Protein AF-Q2P9R0-F1 (afdb_monomer)

Structure (mmCIF, N/CA/C/O backbone):
data_AF-Q2P9R0-F1
#
_entry.id   AF-Q2P9R0-F1
#
loop_
_atom_site.group_PDB
_atom_site.id
_atom_site.type_symbol
_atom_site.label_atom_id
_atom_site.label_alt_id
_atom_site.label_comp_id
_atom_site.label_asym_id
_atom_site.label_entity_id
_atom_site.label_seq_id
_atom_site.pdbx_PDB_ins_code
_atom_site.Cartn_x
_atom_site.Cartn_y
_atom_site.Cartn_z
_atom_site.occupancy
_atom_site.B_iso_or_equiv
_atom_site.auth_seq_id
_atom_site.auth_comp_id
_atom_site.auth_asym_id
_atom_site.auth_atom_id
_atom_site.pdbx_PDB_model_num
ATOM 1 N N . CYS A 1 1 ? -9.917 -9.433 19.349 1.00 95.69 1 CYS A N 1
ATOM 2 C CA . CYS A 1 1 ? -8.791 -10.176 18.770 1.00 95.69 1 CYS A CA 1
ATOM 3 C C . CYS A 1 1 ? -8.878 -10.106 17.246 1.00 95.69 1 CYS A C 1
ATOM 5 O O . CYS A 1 1 ? -9.981 -9.965 16.719 1.00 95.69 1 CYS A O 1
ATOM 7 N N . VAL A 1 2 ? -7.749 -10.254 16.557 1.00 97.69 2 VAL A N 1
ATOM 8 C CA . VAL A 1 2 ? -7.609 -10.214 15.089 1.00 97.69 2 VAL A CA 1
ATOM 9 C C . VAL A 1 2 ? -6.913 -11.475 14.562 1.00 97.69 2 VAL A C 1
ATOM 11 O O . VAL A 1 2 ? -6.327 -12.234 15.337 1.00 97.69 2 VAL A O 1
ATOM 14 N N . THR A 1 3 ? -6.982 -11.724 13.256 1.00 98.19 3 THR A N 1
ATOM 15 C CA . THR A 1 3 ? -6.326 -12.867 12.597 1.00 98.19 3 THR A CA 1
ATOM 16 C C . THR A 1 3 ? -4.819 -12.658 12.406 1.00 98.19 3 THR A C 1
ATOM 18 O O . THR A 1 3 ? -4.318 -11.533 12.380 1.00 98.19 3 THR A O 1
ATOM 21 N N . ALA A 1 4 ? -4.081 -13.762 12.251 1.00 98.19 4 ALA A N 1
ATOM 22 C CA . ALA A 1 4 ? -2.614 -13.785 12.195 1.00 98.19 4 ALA A CA 1
ATOM 23 C C . ALA A 1 4 ? -2.002 -13.027 10.996 1.00 98.19 4 ALA A C 1
ATOM 25 O O . ALA A 1 4 ? -0.833 -12.641 11.027 1.00 98.19 4 ALA A O 1
ATOM 26 N N . ASP A 1 5 ? -2.773 -12.847 9.925 1.00 97.88 5 ASP A N 1
ATOM 27 C CA . ASP A 1 5 ? -2.395 -12.144 8.699 1.00 97.88 5 ASP A CA 1
ATOM 28 C C . ASP A 1 5 ? -2.593 -10.622 8.779 1.00 97.88 5 ASP A C 1
ATOM 30 O O . ASP A 1 5 ? -2.143 -9.906 7.882 1.00 97.88 5 ASP A O 1
ATOM 34 N N . THR A 1 6 ? -3.215 -10.125 9.853 1.00 98.44 6 THR A N 1
ATOM 35 C CA . THR A 1 6 ? -3.402 -8.690 10.089 1.00 98.44 6 THR A CA 1
ATOM 36 C C . THR A 1 6 ? -2.042 -8.005 10.203 1.00 98.44 6 THR A C 1
ATOM 38 O O . THR A 1 6 ? -1.156 -8.471 10.918 1.00 98.44 6 THR A O 1
ATOM 41 N N . TRP A 1 7 ? -1.869 -6.896 9.493 1.00 98.56 7 TRP A N 1
ATOM 42 C CA . TRP A 1 7 ? -0.674 -6.071 9.563 1.00 98.56 7 TRP A CA 1
ATOM 43 C C . TRP A 1 7 ? -0.751 -5.063 10.701 1.00 98.56 7 TRP A C 1
ATOM 45 O O . TRP A 1 7 ? -1.790 -4.444 10.908 1.00 98.56 7 TRP A O 1
ATOM 55 N N . VAL A 1 8 ? 0.387 -4.849 11.350 1.00 98.19 8 VAL A N 1
ATOM 56 C CA . VAL A 1 8 ? 0.592 -3.868 12.411 1.00 98.19 8 VAL A CA 1
ATOM 57 C C . VAL A 1 8 ? 1.768 -2.984 12.020 1.00 98.19 8 VAL A C 1
ATOM 59 O O . VAL A 1 8 ? 2.826 -3.477 11.614 1.00 98.19 8 VAL A O 1
ATOM 62 N N . HIS A 1 9 ? 1.597 -1.670 12.118 1.00 97.38 9 HIS A N 1
ATOM 63 C CA . HIS A 1 9 ? 2.676 -0.714 11.910 1.00 97.38 9 HIS A CA 1
ATOM 64 C C . HIS A 1 9 ? 3.606 -0.659 13.134 1.00 97.38 9 HIS A C 1
ATOM 66 O O . HIS A 1 9 ? 3.301 0.003 14.125 1.00 97.38 9 HIS A O 1
ATOM 72 N N . THR A 1 10 ? 4.748 -1.350 13.066 1.00 96.94 10 THR A N 1
ATOM 73 C CA . THR A 1 10 ? 5.727 -1.423 14.168 1.00 96.94 10 THR A CA 1
ATOM 74 C C . THR A 1 10 ? 6.862 -0.405 14.013 1.00 96.94 10 THR A C 1
ATOM 76 O O . THR A 1 10 ? 7.036 0.162 12.934 1.00 96.94 10 THR A O 1
ATOM 79 N N . GLY A 1 11 ? 7.665 -0.188 15.061 1.00 95.00 11 GLY A N 1
ATOM 80 C CA . GLY A 1 11 ? 8.864 0.663 14.976 1.00 95.00 11 GLY A CA 1
ATOM 81 C C . GLY A 1 11 ? 9.977 0.108 14.076 1.00 95.00 11 GLY A C 1
ATOM 82 O O . GLY A 1 11 ? 10.848 0.861 13.656 1.00 95.00 11 GLY A O 1
ATOM 83 N N . GLU A 1 12 ? 9.930 -1.181 13.731 1.00 93.19 12 GLU A N 1
ATOM 84 C CA . GLU A 1 12 ? 10.845 -1.834 12.777 1.00 93.19 12 GLU A CA 1
ATOM 85 C C . GLU A 1 12 ? 10.216 -1.976 11.378 1.00 93.19 12 GLU A C 1
ATOM 87 O O . GLU A 1 12 ? 10.588 -2.842 10.576 1.00 93.19 12 GLU A O 1
ATOM 92 N N . GLY A 1 13 ? 9.198 -1.161 11.106 1.00 96.00 13 GLY A N 1
ATOM 93 C CA . GLY A 1 13 ? 8.356 -1.255 9.926 1.00 96.00 13 GLY A CA 1
ATOM 94 C C . GLY A 1 13 ? 7.199 -2.241 10.089 1.00 96.00 13 GLY A C 1
ATOM 95 O O . GLY A 1 13 ? 7.006 -2.852 11.140 1.00 96.00 13 GLY A O 1
ATOM 96 N N . PRO A 1 14 ? 6.354 -2.399 9.068 1.00 97.50 14 PRO A N 1
ATOM 97 C CA . PRO A 1 14 ? 5.145 -3.206 9.184 1.00 97.50 14 PRO A CA 1
ATOM 98 C C . PRO A 1 14 ? 5.462 -4.684 9.385 1.00 97.50 14 PRO A C 1
ATOM 100 O O . PRO A 1 14 ? 6.378 -5.218 8.761 1.00 97.50 14 PRO A O 1
ATOM 103 N N . ARG A 1 15 ? 4.696 -5.362 10.238 1.00 98.06 15 ARG A N 1
ATOM 104 C CA . ARG A 1 15 ? 4.786 -6.812 10.467 1.00 98.06 15 ARG A CA 1
ATOM 105 C C . ARG A 1 15 ? 3.391 -7.406 10.529 1.00 98.06 15 ARG A C 1
ATOM 107 O O . ARG A 1 15 ? 2.443 -6.710 10.887 1.00 98.06 15 ARG A O 1
ATOM 114 N N . GLN A 1 16 ? 3.253 -8.676 10.167 1.00 98.44 16 GLN A N 1
ATOM 115 C CA . GLN A 1 16 ? 1.995 -9.377 10.400 1.00 98.44 16 GLN A CA 1
ATOM 116 C C . GLN A 1 16 ? 1.948 -9.855 11.848 1.00 98.44 16 GLN A C 1
ATOM 118 O O . GLN A 1 16 ? 2.982 -10.166 12.434 1.00 98.44 16 GLN A O 1
ATOM 123 N N . VAL A 1 17 ? 0.750 -9.966 12.413 1.00 98.38 17 VAL A N 1
ATOM 124 C CA . VAL A 1 17 ? 0.534 -10.453 13.782 1.00 98.38 17 VAL A CA 1
ATOM 125 C C . VAL A 1 17 ? 1.257 -11.775 14.037 1.00 98.38 17 VAL A C 1
ATOM 127 O O . VAL A 1 17 ? 1.873 -11.929 15.086 1.00 98.38 17 VAL A O 1
ATOM 130 N N . LYS A 1 18 ? 1.264 -12.699 13.068 1.00 97.94 18 LYS A N 1
ATOM 131 C CA . LYS A 1 18 ? 1.985 -13.982 13.159 1.00 97.94 18 LYS A CA 1
ATOM 132 C C . LYS A 1 18 ? 3.488 -13.840 13.448 1.00 97.94 18 LYS A C 1
ATOM 134 O O . LYS A 1 18 ? 4.063 -14.731 14.062 1.00 97.94 18 LYS A O 1
ATOM 139 N N . ASP A 1 19 ? 4.098 -12.736 13.016 1.00 97.44 19 ASP A N 1
ATOM 140 C CA . ASP A 1 19 ? 5.523 -12.441 13.183 1.00 97.44 19 ASP A CA 1
ATOM 141 C C . ASP A 1 19 ? 5.799 -11.706 14.510 1.00 97.44 19 ASP A C 1
ATOM 143 O O . ASP A 1 19 ? 6.948 -11.410 14.812 1.00 97.44 19 ASP A O 1
ATOM 147 N N . LEU A 1 20 ? 4.756 -11.387 15.290 1.00 97.62 20 LEU A N 1
ATOM 148 C CA . LEU A 1 20 ? 4.814 -10.606 16.534 1.00 97.62 20 LEU A CA 1
ATOM 149 C C . LEU A 1 20 ? 4.364 -11.400 17.772 1.00 97.62 20 LEU A C 1
ATOM 151 O O . LEU A 1 20 ? 4.239 -10.837 18.865 1.00 97.62 20 LEU A O 1
ATOM 155 N N . ILE A 1 21 ? 4.094 -12.698 17.613 1.00 97.81 21 ILE A N 1
ATOM 156 C CA . ILE A 1 21 ? 3.589 -13.547 18.694 1.00 97.81 21 ILE A CA 1
ATOM 157 C C . ILE A 1 21 ? 4.690 -13.803 19.726 1.00 97.81 21 ILE A C 1
ATOM 159 O O . ILE A 1 21 ? 5.760 -14.298 19.379 1.00 97.81 21 ILE A O 1
ATOM 163 N N . GLY A 1 22 ? 4.405 -13.535 21.002 1.00 97.12 22 GLY A N 1
ATOM 164 C CA . GLY A 1 22 ? 5.315 -13.839 22.109 1.00 97.12 22 GLY A CA 1
ATOM 165 C C . GLY A 1 22 ? 6.552 -12.941 22.176 1.00 97.12 22 GLY A C 1
ATOM 166 O O . GLY A 1 22 ? 7.521 -13.303 22.842 1.00 97.12 22 GLY A O 1
ATOM 167 N N . GLN A 1 23 ? 6.544 -11.805 21.474 1.00 96.50 23 GLN A N 1
ATOM 168 C CA . GLN A 1 23 ? 7.660 -10.863 21.449 1.00 96.50 23 GLN A CA 1
ATOM 169 C C . GLN A 1 23 ? 7.196 -9.424 21.666 1.00 96.50 23 GLN A C 1
ATOM 171 O O . GLN A 1 23 ? 6.334 -8.896 20.953 1.00 96.50 23 GLN A O 1
ATOM 176 N N . GLN A 1 24 ? 7.824 -8.759 22.635 1.00 97.62 24 GLN A N 1
ATOM 177 C CA . GLN A 1 24 ? 7.659 -7.325 22.810 1.00 97.62 24 GLN A CA 1
ATOM 178 C C . GLN A 1 24 ? 8.082 -6.592 21.541 1.00 97.62 24 GLN A C 1
ATOM 180 O O . GLN A 1 24 ? 9.138 -6.865 20.975 1.00 97.62 24 GLN A O 1
ATOM 185 N N . HIS A 1 25 ? 7.277 -5.627 21.127 1.00 96.88 25 HIS A N 1
ATOM 186 C CA . HIS A 1 25 ? 7.590 -4.770 19.998 1.00 96.88 25 HIS A CA 1
ATOM 187 C C . HIS A 1 25 ? 7.038 -3.371 20.247 1.00 96.88 25 HIS A C 1
ATOM 189 O O . HIS A 1 25 ? 6.223 -3.139 21.144 1.00 96.88 25 HIS A O 1
ATOM 195 N N . SER A 1 26 ? 7.508 -2.421 19.453 1.00 96.25 26 SER A N 1
ATOM 196 C CA . SER A 1 26 ? 6.952 -1.079 19.408 1.00 96.25 26 SER A CA 1
ATOM 197 C C . SER A 1 26 ? 5.917 -0.981 18.288 1.00 96.25 26 SER A C 1
ATOM 199 O O . SER A 1 26 ? 6.098 -1.567 17.228 1.00 96.25 26 SER A O 1
ATOM 201 N N . THR A 1 27 ? 4.826 -0.253 18.503 1.00 95.75 27 THR A N 1
ATOM 202 C CA . THR A 1 27 ? 3.748 -0.027 17.535 1.00 95.75 27 THR A CA 1
ATOM 203 C C . THR A 1 27 ? 3.451 1.458 17.416 1.00 95.75 27 THR A C 1
ATOM 205 O O . THR A 1 27 ? 3.421 2.184 18.413 1.00 95.75 27 THR A O 1
ATOM 208 N N . TYR A 1 28 ? 3.217 1.918 16.192 1.00 95.94 28 TYR A N 1
ATOM 209 C CA . TYR A 1 28 ? 2.785 3.281 15.937 1.00 95.94 28 TYR A CA 1
ATOM 210 C C . TYR A 1 28 ? 1.288 3.431 16.189 1.00 95.94 28 TYR A C 1
ATOM 212 O O . TYR A 1 28 ? 0.478 2.622 15.745 1.00 95.94 28 TYR A O 1
ATOM 220 N N . ILE A 1 29 ? 0.919 4.522 16.850 1.00 95.12 29 ILE A N 1
ATOM 221 C CA . ILE A 1 29 ? -0.453 4.942 17.112 1.00 95.12 29 ILE A CA 1
ATOM 222 C C . ILE A 1 29 ? -0.528 6.418 16.746 1.00 95.12 29 ILE A C 1
ATOM 224 O O . ILE A 1 29 ? -0.026 7.275 17.464 1.00 95.12 29 ILE A O 1
ATOM 228 N N . ASN A 1 30 ? -1.147 6.720 15.603 1.00 93.62 30 ASN A N 1
ATOM 229 C CA . ASN A 1 30 ? -1.277 8.092 15.090 1.00 93.62 30 ASN A CA 1
ATOM 230 C C . ASN A 1 30 ? 0.061 8.860 14.997 1.00 93.62 30 ASN A C 1
ATOM 232 O O . ASN A 1 30 ? 0.138 10.034 15.349 1.00 93.62 30 ASN A O 1
ATOM 236 N N . GLY A 1 31 ? 1.114 8.173 14.546 1.00 92.00 31 GLY A N 1
ATOM 237 C CA . GLY A 1 31 ? 2.453 8.747 14.354 1.00 92.00 31 GLY A CA 1
ATOM 238 C C . GLY A 1 31 ? 3.355 8.720 15.592 1.00 92.00 31 GLY A C 1
ATOM 239 O O . GLY A 1 31 ? 4.554 8.943 15.460 1.00 92.00 31 GLY A O 1
ATOM 240 N N . GLU A 1 32 ? 2.825 8.380 16.768 1.00 93.88 32 GLU A N 1
ATOM 241 C CA . GLU A 1 32 ? 3.601 8.224 18.003 1.00 93.88 32 GLU A CA 1
ATOM 242 C C . GLU A 1 32 ? 3.886 6.744 18.291 1.00 93.88 32 GLU A C 1
ATOM 244 O O . GLU A 1 32 ? 3.058 5.881 17.999 1.00 93.88 32 GLU A O 1
ATOM 249 N N . LEU A 1 33 ? 5.067 6.442 18.832 1.00 94.94 33 LEU A N 1
ATOM 250 C CA . LEU A 1 33 ? 5.537 5.076 19.050 1.00 94.94 33 LEU A CA 1
ATOM 251 C C . LEU A 1 33 ? 5.323 4.642 20.507 1.00 94.94 33 LEU A C 1
ATOM 253 O O . LEU A 1 33 ? 5.791 5.303 21.431 1.00 94.94 33 LEU A O 1
ATOM 257 N N . PHE A 1 34 ? 4.670 3.498 20.706 1.00 96.44 34 PHE A N 1
ATOM 258 C CA . PHE A 1 34 ? 4.415 2.898 22.019 1.00 96.44 34 PHE A CA 1
ATOM 259 C C . PHE A 1 34 ? 4.926 1.463 22.058 1.00 96.44 34 PHE A C 1
ATOM 261 O O . PHE A 1 34 ? 4.933 0.790 21.035 1.00 96.44 34 PHE A O 1
ATOM 268 N N . SER A 1 35 ? 5.310 0.960 23.227 1.00 97.12 35 SER A N 1
ATOM 269 C CA . SER A 1 35 ? 5.691 -0.449 23.384 1.00 97.12 35 SER A CA 1
ATOM 270 C C . SER A 1 35 ? 4.499 -1.298 23.803 1.00 97.12 35 SER A C 1
ATOM 272 O O . SER A 1 35 ? 3.690 -0.868 24.624 1.00 97.12 35 SER A O 1
ATOM 274 N N . THR A 1 36 ? 4.417 -2.529 23.307 1.00 97.81 36 THR A N 1
ATOM 275 C CA . THR A 1 36 ? 3.534 -3.543 23.891 1.00 97.81 36 THR A CA 1
ATOM 276 C C . THR A 1 36 ? 4.055 -4.007 25.253 1.00 97.81 36 THR A C 1
ATOM 278 O O . THR A 1 36 ? 5.190 -3.716 25.649 1.00 97.81 36 THR A O 1
ATOM 281 N N . THR A 1 37 ? 3.253 -4.790 25.973 1.00 96.94 37 THR A N 1
ATOM 282 C CA . THR A 1 37 ? 3.754 -5.638 27.063 1.00 96.94 37 THR A CA 1
ATOM 283 C C . THR A 1 37 ? 4.788 -6.652 26.545 1.00 96.94 37 THR A C 1
ATOM 285 O O . THR A 1 37 ? 4.864 -6.886 25.331 1.00 96.94 37 THR A O 1
ATOM 288 N N . PRO A 1 38 ? 5.582 -7.273 27.444 1.00 97.06 38 PRO A N 1
ATOM 289 C CA . PRO A 1 38 ? 6.565 -8.290 27.068 1.00 97.06 38 PRO A CA 1
ATOM 290 C C . PRO A 1 38 ? 6.005 -9.466 26.258 1.00 97.06 38 PRO A C 1
ATOM 292 O O . PRO A 1 38 ? 6.719 -10.018 25.427 1.00 97.06 38 PRO A O 1
ATOM 295 N N . ASP A 1 39 ? 4.730 -9.808 26.462 1.00 94.94 39 ASP A N 1
ATOM 296 C CA . ASP A 1 39 ? 4.063 -10.914 25.766 1.00 94.94 39 ASP A CA 1
ATOM 297 C C . ASP A 1 39 ? 3.802 -10.628 24.277 1.00 94.94 39 ASP A C 1
ATOM 299 O O . ASP A 1 39 ? 3.551 -11.556 23.509 1.00 94.94 39 ASP A O 1
ATOM 303 N N . GLY A 1 40 ? 3.857 -9.360 23.849 1.00 96.56 40 GLY A N 1
ATOM 304 C CA . GLY A 1 40 ? 3.559 -8.984 22.468 1.00 96.56 40 GLY A CA 1
ATOM 305 C C . GLY A 1 40 ? 2.136 -9.354 22.063 1.00 96.56 40 GLY A C 1
ATOM 306 O O . GLY A 1 40 ? 1.187 -9.123 22.818 1.00 96.56 40 GLY A O 1
ATOM 307 N N . PHE A 1 41 ? 1.989 -9.932 20.866 1.00 97.88 41 PHE A N 1
ATOM 308 C CA . PHE A 1 41 ? 0.748 -10.613 20.503 1.00 97.88 41 PHE A CA 1
ATOM 309 C C . PHE A 1 41 ? 0.679 -11.997 21.159 1.00 97.88 41 PHE A C 1
ATOM 311 O O . PHE A 1 41 ? 1.633 -12.770 21.124 1.00 97.88 41 PHE A O 1
ATOM 318 N N . PHE A 1 42 ? -0.478 -12.362 21.699 1.00 96.94 42 PHE A N 1
ATOM 319 C CA . PHE A 1 42 ? -0.727 -13.668 22.301 1.00 96.94 42 PHE A CA 1
ATOM 320 C C . PHE A 1 42 ? -1.978 -14.317 21.710 1.00 96.94 42 PHE A C 1
ATOM 322 O O . PHE A 1 42 ? -2.935 -13.654 21.303 1.00 96.94 42 PHE A O 1
ATOM 329 N N . CYS A 1 43 ? -1.969 -15.650 21.651 1.00 97.12 43 CYS A N 1
ATOM 330 C CA . CYS A 1 43 ? -3.115 -16.424 21.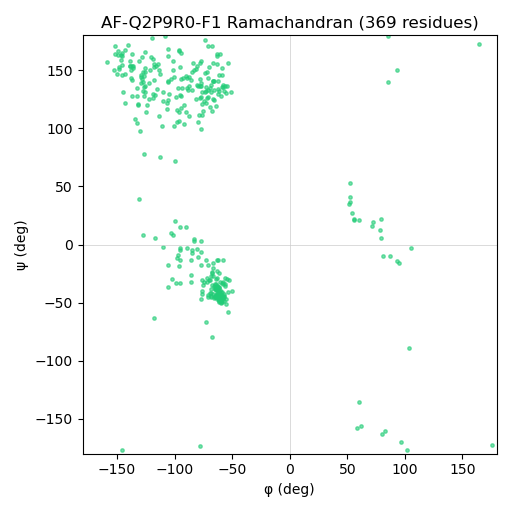187 1.00 97.12 43 CYS A CA 1
ATOM 331 C C . CYS A 1 43 ? -4.284 -16.257 22.163 1.00 97.12 43 CYS A C 1
ATOM 333 O O . CYS A 1 43 ? -4.170 -16.551 23.350 1.00 97.12 43 CYS A O 1
ATOM 335 N N . SER A 1 44 ? -5.426 -15.823 21.642 1.00 95.06 44 SER A N 1
ATOM 336 C CA . SER A 1 44 ? -6.672 -15.641 22.387 1.00 95.06 44 SER A CA 1
ATOM 337 C C . SER A 1 44 ? -7.673 -16.782 22.158 1.00 95.06 44 SER A C 1
ATOM 339 O O . SER A 1 44 ? -8.824 -16.683 22.588 1.00 95.06 44 SER A O 1
ATOM 341 N N . GLY A 1 45 ? -7.250 -17.853 21.478 1.00 96.69 45 GLY A N 1
ATOM 342 C CA . GLY A 1 45 ? -8.045 -19.042 21.169 1.00 96.69 45 GLY A CA 1
ATOM 343 C C . GLY A 1 45 ? -8.565 -19.089 19.730 1.00 96.69 45 GLY A C 1
ATOM 344 O O . GLY A 1 45 ? -8.266 -18.225 18.910 1.00 96.69 45 GLY A O 1
ATOM 345 N N . ILE A 1 46 ? -9.354 -20.123 19.437 1.00 98.25 46 ILE A N 1
ATOM 346 C CA . ILE A 1 46 ? -10.029 -20.325 18.150 1.00 98.25 46 ILE A CA 1
ATOM 347 C C . ILE A 1 46 ? -11.441 -19.745 18.266 1.00 98.25 46 ILE A C 1
ATOM 349 O O . ILE A 1 46 ? -12.218 -20.196 19.110 1.00 98.25 46 ILE A O 1
ATOM 353 N N . LYS A 1 47 ? -11.766 -18.720 17.471 1.00 98.06 47 LYS A N 1
ATOM 354 C CA . LYS A 1 47 ? -13.026 -17.965 17.585 1.00 98.06 47 LYS A CA 1
ATOM 355 C C . LYS A 1 47 ? -13.645 -17.693 16.210 1.00 98.06 47 LYS A C 1
ATOM 357 O O . LYS A 1 47 ? -12.910 -17.617 15.226 1.00 98.06 47 LYS A O 1
ATOM 362 N N . PRO A 1 48 ? -14.978 -17.523 16.127 1.00 98.38 48 PRO A N 1
ATOM 363 C CA . PRO A 1 48 ? -15.612 -16.972 14.936 1.00 98.38 48 PRO A CA 1
ATOM 364 C C . PRO A 1 48 ? -15.053 -15.585 14.623 1.00 98.38 48 PRO A C 1
ATOM 366 O O . PRO A 1 48 ? -14.916 -14.750 15.526 1.00 98.38 48 PRO A O 1
ATOM 369 N N . VAL A 1 49 ? -14.752 -15.348 13.353 1.00 98.38 49 VAL A N 1
ATOM 370 C CA . VAL A 1 49 ? -14.261 -14.062 12.858 1.00 98.38 49 VAL A CA 1
ATOM 371 C C . VAL A 1 49 ? -15.297 -13.424 11.942 1.00 98.38 49 VAL A C 1
ATOM 373 O O . VAL A 1 49 ? -16.062 -14.104 11.255 1.00 98.38 49 VAL A O 1
ATOM 376 N N . LEU A 1 50 ? -15.339 -12.100 11.975 1.00 98.31 50 LEU A N 1
ATOM 377 C CA . LEU A 1 50 ? -16.085 -11.278 11.039 1.00 98.31 50 LEU A CA 1
ATOM 378 C C . LEU A 1 50 ? -15.114 -10.701 10.015 1.00 98.31 50 LEU A C 1
ATOM 380 O O . LEU A 1 50 ? -13.932 -10.548 10.308 1.00 98.31 50 LEU A O 1
ATOM 384 N N . LYS A 1 51 ? -15.618 -10.306 8.852 1.00 98.31 51 LYS A N 1
ATOM 385 C CA . LYS A 1 51 ? -14.910 -9.484 7.878 1.00 98.31 51 LYS A CA 1
ATOM 386 C C . LYS A 1 51 ? -15.609 -8.140 7.774 1.00 98.31 51 LYS A C 1
ATOM 388 O O . LYS A 1 51 ? -16.722 -8.053 7.263 1.00 98.31 51 LYS A O 1
ATOM 393 N N . ILE A 1 52 ? -14.942 -7.100 8.265 1.00 98.44 52 ILE A N 1
ATOM 394 C CA . ILE A 1 52 ? -15.337 -5.714 8.027 1.00 98.44 52 ILE A CA 1
ATOM 395 C C . ILE A 1 52 ? -14.805 -5.333 6.650 1.00 98.44 52 ILE A C 1
ATOM 397 O O . ILE A 1 52 ? -13.600 -5.435 6.408 1.00 98.44 52 ILE A O 1
ATOM 401 N N . GLN A 1 53 ? -15.679 -4.858 5.768 1.00 98.12 53 GLN A N 1
ATOM 402 C CA . GLN A 1 53 ? -15.278 -4.221 4.516 1.00 98.12 53 GLN A CA 1
ATOM 403 C C . GLN A 1 53 ? -15.759 -2.778 4.511 1.00 98.12 53 GLN A C 1
ATOM 405 O O . GLN A 1 53 ? -16.867 -2.479 4.966 1.00 98.12 53 GLN A O 1
ATOM 410 N N . THR A 1 54 ? -14.940 -1.878 3.973 1.00 98.56 54 THR A N 1
ATOM 411 C CA . THR A 1 54 ? -15.293 -0.464 3.851 1.00 98.56 54 THR A CA 1
ATOM 412 C C . THR A 1 54 ? -15.415 -0.035 2.396 1.00 98.56 54 THR A C 1
ATOM 414 O O . THR A 1 54 ? -14.809 -0.617 1.496 1.00 98.56 54 THR A O 1
ATOM 417 N N . GLN A 1 55 ? -16.193 1.018 2.162 1.00 98.06 55 GLN A N 1
ATOM 418 C CA . GLN A 1 55 ? -16.403 1.619 0.851 1.00 98.06 55 GLN A CA 1
ATOM 419 C C . GLN A 1 55 ? -15.086 2.072 0.205 1.00 98.06 55 GLN A C 1
ATOM 421 O O . GLN A 1 55 ? -14.936 2.010 -1.012 1.00 98.06 55 GLN A O 1
ATOM 426 N N . GLU A 1 56 ? -14.133 2.533 1.011 1.00 98.31 56 GLU A N 1
ATOM 427 C CA . GLU A 1 56 ? -12.837 3.025 0.558 1.00 98.31 56 GLU A CA 1
ATOM 428 C C . GLU A 1 56 ? -11.843 1.895 0.247 1.00 98.31 56 GLU A C 1
ATOM 430 O O . GLU A 1 56 ? -10.808 2.167 -0.356 1.00 98.31 56 GLU A O 1
ATOM 435 N N . GLY A 1 57 ? -12.146 0.641 0.602 1.00 97.81 57 GLY A N 1
ATOM 436 C CA . GLY A 1 57 ? -11.312 -0.535 0.322 1.00 97.81 57 GLY A CA 1
ATOM 437 C C . GLY A 1 57 ? -10.542 -1.095 1.521 1.00 97.81 57 GLY A C 1
ATOM 438 O O . GLY A 1 57 ? -9.905 -2.137 1.391 1.00 97.81 57 GLY A O 1
ATOM 439 N N . TYR A 1 58 ? -10.633 -0.462 2.695 1.00 98.38 58 TYR A N 1
ATOM 440 C CA . TYR A 1 58 ? -10.018 -0.986 3.912 1.00 98.38 58 TYR A CA 1
ATOM 441 C C . TYR A 1 58 ? -10.786 -2.211 4.417 1.00 98.38 58 TYR A C 1
ATOM 443 O O . TYR A 1 58 ? -12.007 -2.321 4.261 1.00 98.38 58 TYR A O 1
ATOM 451 N N . SER A 1 59 ? -10.070 -3.143 5.043 1.00 97.88 59 SER A N 1
ATOM 452 C CA . SER A 1 59 ? -10.680 -4.330 5.633 1.00 97.88 59 SER A CA 1
ATOM 453 C C . SER A 1 59 ? -9.939 -4.824 6.870 1.00 97.88 59 SER A C 1
ATOM 455 O O . SER A 1 59 ? -8.724 -4.655 7.020 1.00 97.88 59 SER A O 1
ATOM 457 N N . LEU A 1 60 ? -10.696 -5.455 7.762 1.00 98.25 60 LEU A N 1
ATOM 458 C CA . LEU A 1 60 ? -10.187 -6.090 8.971 1.00 98.25 60 LEU A CA 1
ATOM 459 C C . LEU A 1 60 ? -10.967 -7.373 9.237 1.00 98.25 60 LEU A C 1
ATOM 461 O O . LEU A 1 60 ? -12.172 -7.429 8.977 1.00 98.25 60 LEU A O 1
ATOM 465 N N . ARG A 1 61 ? -10.287 -8.374 9.803 1.00 98.31 61 ARG A N 1
ATOM 466 C CA . ARG A 1 61 ? -10.884 -9.652 10.207 1.00 98.31 61 ARG A CA 1
ATOM 467 C C . ARG A 1 61 ? -10.876 -9.819 11.737 1.00 98.31 61 ARG A C 1
ATOM 469 O O . ARG A 1 61 ? -9.995 -10.499 12.270 1.00 98.31 61 ARG A O 1
ATOM 476 N N . PRO A 1 62 ? -11.764 -9.140 12.488 1.00 98.12 62 PRO A N 1
ATOM 477 C CA . PRO A 1 62 ? -11.770 -9.217 13.944 1.00 98.12 62 PRO A CA 1
ATOM 478 C C . PRO A 1 62 ? -12.783 -10.238 14.483 1.00 98.12 62 PRO A C 1
ATOM 480 O O . PRO A 1 62 ? -13.705 -10.670 13.794 1.00 98.12 62 PRO A O 1
ATOM 483 N N . THR A 1 63 ? -12.675 -10.574 15.768 1.00 98.25 63 THR A N 1
ATOM 484 C CA . THR A 1 63 ? -13.790 -11.189 16.507 1.00 98.25 63 THR A CA 1
ATOM 485 C C . THR A 1 63 ? -14.918 -10.183 16.730 1.00 98.25 63 THR A C 1
ATOM 487 O O . THR A 1 63 ? -14.659 -8.988 16.854 1.00 98.25 63 THR A O 1
ATOM 490 N N . ALA A 1 64 ? -16.163 -10.656 16.852 1.00 97.81 64 ALA A N 1
ATOM 491 C CA . ALA A 1 64 ? -17.335 -9.787 17.021 1.00 97.81 64 ALA A CA 1
ATOM 492 C C . ALA A 1 64 ? -17.209 -8.798 18.194 1.00 97.81 64 ALA A C 1
ATOM 494 O O . ALA A 1 64 ? -17.528 -7.628 18.044 1.00 97.81 64 ALA A O 1
ATOM 495 N N . ASN A 1 65 ? -16.663 -9.241 19.327 1.00 96.75 65 ASN A N 1
ATOM 496 C CA . ASN A 1 65 ? -16.486 -8.410 20.519 1.00 96.75 65 ASN A CA 1
ATOM 497 C C . ASN A 1 65 ? -15.254 -7.483 20.470 1.00 96.75 65 ASN A C 1
ATOM 499 O O . ASN A 1 65 ? -14.998 -6.742 21.417 1.00 96.75 65 ASN A O 1
ATOM 503 N N . HIS A 1 66 ? -14.423 -7.565 19.427 1.00 97.31 66 HIS A N 1
ATOM 504 C CA . HIS A 1 66 ? -13.250 -6.705 19.329 1.00 97.31 66 HIS A CA 1
ATOM 505 C C . HIS A 1 66 ? -13.682 -5.282 19.008 1.00 97.31 66 HIS A C 1
ATOM 507 O O . HIS A 1 66 ? -14.526 -5.074 18.140 1.00 97.31 66 HIS A O 1
ATOM 513 N N . ARG A 1 67 ? -13.105 -4.296 19.691 1.00 98.06 67 ARG A N 1
ATOM 514 C CA . ARG A 1 67 ? -13.559 -2.914 19.570 1.00 98.06 67 ARG A CA 1
ATOM 515 C C . ARG A 1 67 ? -12.778 -2.140 18.521 1.00 98.06 67 ARG A C 1
ATOM 517 O O . ARG A 1 67 ? -11.549 -2.156 18.515 1.00 98.06 67 ARG A O 1
ATOM 524 N N . VAL A 1 68 ? -13.510 -1.399 17.697 1.00 97.94 68 VAL A N 1
ATOM 525 C CA . VAL A 1 68 ? -12.977 -0.403 16.762 1.00 97.94 68 VAL A CA 1
ATOM 526 C C . VAL A 1 68 ? -13.533 0.976 17.097 1.00 97.94 68 VAL A C 1
ATOM 528 O O . VAL A 1 68 ? -14.542 1.111 17.797 1.00 97.94 68 VAL A O 1
ATOM 531 N N . LEU A 1 69 ? -12.854 2.020 16.633 1.00 97.56 69 LEU A N 1
ATOM 532 C CA . LEU A 1 69 ? -13.199 3.393 16.983 1.00 97.56 69 LEU A CA 1
ATOM 533 C C . LEU A 1 69 ? -14.167 3.987 15.946 1.00 97.56 69 LEU A C 1
ATOM 535 O O . LEU A 1 69 ? -13.755 4.347 14.842 1.00 97.56 69 LEU A O 1
ATOM 539 N N . LYS A 1 70 ? -15.455 4.084 16.295 1.00 98.38 70 LYS A N 1
ATOM 540 C CA . LYS A 1 70 ? -16.529 4.605 15.435 1.00 98.38 70 LYS A CA 1
ATOM 541 C C . LYS A 1 70 ? -16.682 6.113 15.598 1.00 98.38 70 LYS A C 1
ATOM 543 O O . LYS A 1 70 ? -16.725 6.620 16.713 1.00 98.38 70 LYS A O 1
ATOM 548 N N . VAL A 1 71 ? -16.813 6.844 14.496 1.00 98.06 71 VAL A N 1
ATOM 549 C CA . VAL A 1 71 ? -17.113 8.279 14.476 1.00 98.06 71 VAL A CA 1
ATOM 550 C C . VAL A 1 71 ? -18.576 8.513 14.832 1.00 98.06 71 VAL A C 1
ATOM 552 O O . VAL A 1 71 ? -19.471 8.032 14.145 1.00 98.06 71 VAL A O 1
ATOM 555 N N . THR A 1 72 ? -18.816 9.319 15.862 1.00 97.12 72 THR A N 1
ATOM 556 C CA . THR A 1 72 ? -20.163 9.686 16.330 1.00 97.12 72 THR A CA 1
ATOM 557 C C . THR A 1 72 ? -20.603 11.050 15.815 1.00 97.12 72 THR A C 1
ATOM 559 O O . THR A 1 72 ? -21.777 11.272 15.534 1.00 97.12 72 THR A O 1
ATOM 562 N N . ALA A 1 73 ? -19.657 11.975 15.651 1.00 95.56 73 ALA A N 1
ATOM 563 C CA . ALA A 1 73 ? -19.912 13.290 15.084 1.00 95.56 73 ALA A CA 1
ATOM 564 C C . ALA A 1 73 ? -18.656 13.850 14.415 1.00 95.56 73 ALA A C 1
ATOM 566 O O . ALA A 1 73 ? -17.526 13.599 14.834 1.00 95.56 73 ALA A O 1
ATOM 567 N N . GLN A 1 74 ? -18.850 14.670 13.384 1.00 93.50 74 GLN A N 1
ATOM 568 C CA . GLN A 1 74 ? -17.761 15.361 12.707 1.00 93.50 74 GLN A CA 1
ATOM 569 C C . GLN A 1 74 ? -18.151 16.807 12.425 1.00 93.50 74 GLN A C 1
ATOM 571 O O . GLN A 1 74 ? -19.169 17.085 11.799 1.00 93.50 74 GLN A O 1
ATOM 576 N N . THR A 1 75 ? -17.293 17.726 12.850 1.00 91.62 75 THR A N 1
ATOM 577 C CA . THR A 1 75 ? -17.353 19.139 12.476 1.00 91.62 75 THR A CA 1
ATOM 578 C C . THR A 1 75 ? -16.205 19.462 11.524 1.00 91.62 75 THR A C 1
ATOM 580 O O . THR A 1 75 ? -15.357 18.622 11.217 1.00 91.62 75 THR A O 1
ATOM 583 N N . GLN A 1 76 ? -16.118 20.714 11.075 1.00 85.81 76 GLN A N 1
ATOM 584 C CA . GLN A 1 76 ? -14.958 21.154 10.301 1.00 85.81 76 GLN A CA 1
ATOM 585 C C . GLN A 1 76 ? -13.643 21.028 11.093 1.00 85.81 76 GLN A C 1
ATOM 587 O O . GLN A 1 76 ? -12.612 20.722 10.491 1.00 85.81 76 GLN A O 1
ATOM 592 N N . LYS A 1 77 ? -13.670 21.208 12.422 1.00 87.31 77 LYS A N 1
ATOM 593 C CA . LYS A 1 77 ? -12.465 21.293 13.269 1.00 87.31 77 LYS A CA 1
ATOM 594 C C . LYS A 1 77 ? -12.153 20.021 14.054 1.00 87.31 77 LYS A C 1
ATOM 596 O O . LYS A 1 77 ? -10.988 19.769 14.332 1.00 87.31 77 LYS A O 1
ATOM 601 N N . ALA A 1 78 ? -13.170 19.243 14.406 1.00 90.06 78 ALA A N 1
ATOM 602 C CA . ALA A 1 78 ? -13.040 18.113 15.319 1.00 90.06 78 ALA A CA 1
ATOM 603 C C . ALA A 1 78 ? -13.846 16.904 14.846 1.00 90.06 78 ALA A C 1
ATOM 605 O O . ALA A 1 78 ? -14.863 17.045 14.160 1.00 90.06 78 ALA A O 1
ATOM 606 N N . GLN A 1 79 ? -13.391 15.729 15.257 1.00 94.50 79 GLN A N 1
ATOM 607 C CA . GLN A 1 79 ? -14.052 14.455 15.041 1.00 94.50 79 GLN A CA 1
ATOM 608 C C . GLN A 1 79 ? -14.188 13.771 16.397 1.00 94.50 79 GLN A C 1
ATOM 610 O O . GLN A 1 79 ? -13.221 13.684 17.152 1.00 94.50 79 GLN A O 1
ATOM 615 N N . TYR A 1 80 ? -15.403 13.349 16.713 1.00 96.50 80 TYR A N 1
ATOM 616 C CA . TYR A 1 80 ? -15.747 12.672 17.953 1.00 96.50 80 TYR A CA 1
ATOM 617 C C . TYR A 1 80 ? -15.957 11.201 17.642 1.00 96.50 80 TYR A C 1
ATOM 619 O O . TYR A 1 80 ? -16.491 10.859 16.584 1.00 96.50 80 TYR A O 1
ATOM 627 N N . SER A 1 81 ? -15.503 10.339 18.543 1.00 97.31 81 SER A N 1
ATOM 628 C CA . SER A 1 81 ? -15.561 8.899 18.343 1.00 97.31 81 SER A CA 1
ATOM 629 C C . SER A 1 81 ? -15.780 8.152 19.649 1.00 97.31 81 SER A C 1
ATOM 631 O O . SER A 1 81 ? -15.520 8.684 20.729 1.00 97.31 81 SER A O 1
ATOM 633 N N . GLU A 1 82 ? -16.268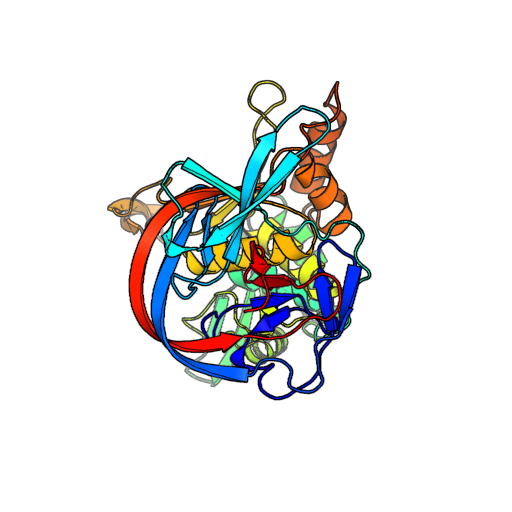 6.926 19.529 1.00 97.69 82 GLU A N 1
ATOM 634 C CA . GLU A 1 82 ? -16.501 6.004 20.632 1.00 97.69 82 GLU A CA 1
ATOM 635 C C . GLU A 1 82 ? -16.065 4.588 20.247 1.00 97.69 82 GLU A C 1
ATOM 637 O O . GLU A 1 82 ? -16.040 4.225 19.068 1.00 97.69 82 GLU A O 1
ATOM 642 N N . TRP A 1 83 ? -15.705 3.783 21.243 1.00 98.12 83 TRP A N 1
ATOM 643 C CA . TRP A 1 83 ? -15.390 2.376 21.027 1.00 98.12 83 TRP A CA 1
ATOM 644 C C . TRP A 1 83 ? -16.670 1.568 20.869 1.00 98.12 83 TRP A C 1
ATOM 646 O O . TRP A 1 83 ? -17.519 1.577 21.759 1.00 98.12 83 TRP A O 1
ATOM 656 N N . VAL A 1 84 ? -16.764 0.826 19.772 1.00 97.94 84 VAL A N 1
ATOM 657 C CA . VAL A 1 84 ? -17.894 -0.057 19.467 1.00 97.94 84 VAL A CA 1
ATOM 658 C C . VAL A 1 84 ? -17.353 -1.435 19.128 1.00 97.94 84 VAL A C 1
ATOM 660 O O . VAL A 1 84 ? -16.286 -1.548 18.525 1.00 97.94 84 VAL A O 1
ATOM 663 N N . GLU A 1 85 ? -18.054 -2.481 19.551 1.00 98.31 85 GLU A N 1
ATOM 664 C CA . GLU A 1 85 ? -17.717 -3.849 19.163 1.00 98.31 85 GLU A CA 1
ATOM 665 C C . GLU A 1 85 ? -17.921 -4.033 17.655 1.00 98.31 85 GLU A C 1
ATOM 667 O O . GLU A 1 85 ? -18.876 -3.523 17.075 1.00 98.31 85 GLU A O 1
ATOM 672 N N . ALA A 1 86 ? -17.024 -4.762 16.997 1.00 97.69 86 ALA A N 1
ATOM 673 C CA . ALA A 1 86 ? -17.077 -4.990 15.559 1.00 97.69 86 ALA A CA 1
ATOM 674 C C . ALA A 1 86 ? -18.409 -5.616 15.116 1.00 97.69 86 ALA A C 1
ATOM 676 O O . ALA A 1 86 ? -18.894 -5.299 14.036 1.00 97.69 86 ALA A O 1
ATOM 677 N N . GLY A 1 87 ? -19.003 -6.466 15.959 1.00 97.94 87 GLY A N 1
ATOM 678 C CA . GLY A 1 87 ? -20.300 -7.107 15.742 1.00 97.94 87 GLY A CA 1
ATOM 679 C C . GLY A 1 87 ? -21.496 -6.153 15.738 1.00 97.94 87 GLY A C 1
ATOM 680 O O . GLY A 1 87 ? -22.529 -6.505 15.176 1.00 97.94 87 GLY A O 1
ATOM 681 N N . ASP A 1 88 ? -21.350 -4.958 16.313 1.00 98.12 88 ASP A N 1
ATOM 682 C CA . ASP A 1 88 ? -22.409 -3.946 16.395 1.00 98.12 88 ASP A CA 1
ATOM 683 C C . ASP A 1 88 ? -22.332 -2.909 15.261 1.00 98.12 88 ASP A C 1
ATOM 685 O O . ASP A 1 88 ? -23.182 -2.018 15.175 1.00 98.12 88 ASP A O 1
ATOM 689 N N . LEU A 1 89 ? -21.311 -2.993 14.400 1.00 98.25 89 LEU A N 1
ATOM 690 C CA . LEU A 1 89 ? -21.159 -2.089 13.263 1.00 98.25 89 LEU A CA 1
ATOM 691 C C . LEU A 1 89 ? -22.266 -2.306 12.234 1.00 98.25 89 LEU A C 1
ATOM 693 O O . LEU A 1 89 ? -22.631 -3.432 11.895 1.00 98.25 89 LEU A O 1
ATOM 697 N N . GLN A 1 90 ? -22.742 -1.203 11.671 1.00 97.81 90 GLN A N 1
ATOM 698 C CA . GLN A 1 90 ? -23.744 -1.194 10.614 1.00 97.81 90 GLN A CA 1
ATOM 699 C C . GLN A 1 90 ? -23.181 -0.576 9.336 1.00 97.81 90 GLN A C 1
ATOM 701 O O . GLN A 1 90 ? -22.265 0.248 9.363 1.00 97.81 90 GLN A O 1
ATOM 706 N N . ALA A 1 91 ? -23.751 -0.948 8.189 1.00 98.19 91 ALA A N 1
ATOM 707 C CA . ALA A 1 91 ? -23.424 -0.290 6.930 1.00 98.19 91 ALA A CA 1
ATOM 708 C C . ALA A 1 91 ? -23.704 1.222 7.031 1.00 98.19 91 ALA A C 1
ATOM 710 O O . ALA A 1 91 ? -24.766 1.641 7.490 1.00 98.19 91 ALA A O 1
ATOM 711 N N . GLY A 1 92 ? -22.744 2.037 6.598 1.00 98.19 92 GLY A N 1
ATOM 712 C CA . GLY A 1 92 ? -22.761 3.492 6.742 1.00 98.19 92 GLY A CA 1
ATOM 713 C C . GLY A 1 92 ? -22.057 4.018 7.998 1.00 98.19 92 GLY A C 1
ATOM 714 O O . GLY A 1 92 ? -21.739 5.210 8.037 1.00 98.19 92 GLY A O 1
ATOM 715 N N . ASP A 1 93 ? -21.749 3.167 8.986 1.00 98.50 93 ASP A N 1
ATOM 716 C CA . ASP A 1 93 ? -20.901 3.568 10.109 1.00 98.50 93 ASP A CA 1
ATOM 717 C C . ASP A 1 93 ? -19.511 3.957 9.609 1.00 98.50 93 ASP A C 1
ATOM 719 O O . ASP A 1 93 ? -18.937 3.323 8.724 1.00 98.50 93 ASP A O 1
ATOM 723 N N . ARG A 1 94 ? -18.938 5.008 10.194 1.00 98.50 94 ARG A N 1
ATOM 724 C CA . ARG A 1 94 ? -17.589 5.474 9.860 1.00 98.50 94 ARG A CA 1
ATOM 725 C C . ARG A 1 94 ? -16.637 5.089 10.977 1.00 98.50 94 ARG A C 1
ATOM 727 O O . ARG A 1 94 ? -16.861 5.477 12.117 1.00 98.50 94 ARG A O 1
ATOM 734 N N . ILE A 1 95 ? -15.568 4.375 10.657 1.00 98.50 95 ILE A N 1
ATOM 735 C CA . ILE A 1 95 ? -14.544 3.918 11.603 1.00 98.50 95 ILE A CA 1
ATOM 736 C C . ILE A 1 95 ? -13.205 4.606 11.328 1.00 98.50 95 ILE A C 1
ATOM 738 O O . ILE A 1 95 ? -12.933 5.017 10.198 1.00 98.50 95 ILE A O 1
ATOM 742 N N . LEU A 1 96 ? -12.393 4.796 12.369 1.00 98.25 96 LEU A N 1
ATOM 743 C CA . LEU A 1 96 ? -11.135 5.534 12.270 1.00 98.25 96 LEU A CA 1
ATOM 744 C C . LEU A 1 96 ? -9.991 4.694 11.707 1.00 98.25 96 LEU A C 1
ATOM 746 O O . LEU A 1 96 ? -9.760 3.556 12.115 1.00 98.25 96 LEU A O 1
ATOM 750 N N . LEU A 1 97 ? -9.241 5.333 10.814 1.00 98.50 97 LEU A N 1
ATOM 751 C CA . LEU A 1 97 ? -7.923 4.924 10.360 1.00 98.50 97 LEU A CA 1
ATOM 752 C C . LEU A 1 97 ? -6.863 5.665 11.174 1.00 98.50 97 LEU A C 1
ATOM 754 O O . LEU A 1 97 ? -7.082 6.788 11.640 1.00 98.50 97 LEU A O 1
ATOM 758 N N . HIS A 1 98 ? -5.689 5.065 11.309 1.00 97.19 98 HIS A N 1
ATOM 759 C CA . HIS A 1 98 ? -4.543 5.762 11.857 1.00 97.19 98 HIS A CA 1
ATOM 760 C C . HIS A 1 98 ? -4.053 6.854 10.906 1.00 97.19 98 HIS A C 1
ATOM 762 O O . HIS A 1 98 ? -3.921 6.660 9.698 1.00 97.19 98 HIS A O 1
ATOM 768 N N . ASN A 1 99 ? -3.732 8.012 11.479 1.00 96.00 99 ASN A N 1
ATOM 769 C CA . ASN A 1 99 ? -3.017 9.068 10.776 1.00 96.00 99 ASN A CA 1
ATOM 770 C C . ASN A 1 99 ? -1.543 9.026 11.177 1.00 96.00 99 ASN A C 1
ATOM 772 O O . ASN A 1 99 ? -1.186 9.508 12.248 1.00 96.00 99 ASN A O 1
ATOM 776 N N . HIS A 1 100 ? -0.696 8.478 10.313 1.00 95.25 100 HIS A N 1
ATOM 777 C CA . HIS A 1 100 ? 0.740 8.375 10.566 1.00 95.25 100 HIS A CA 1
ATOM 778 C C . HIS A 1 100 ? 1.567 9.523 9.958 1.00 95.25 100 HIS A C 1
ATOM 780 O O . HIS A 1 100 ? 2.788 9.429 9.869 1.00 95.25 100 HIS A O 1
ATOM 786 N N . ARG A 1 101 ? 0.943 10.631 9.535 1.00 94.62 101 ARG A N 1
ATOM 787 C CA . ARG A 1 101 ? 1.700 11.790 9.032 1.00 94.62 101 ARG A CA 1
ATOM 788 C C . ARG A 1 101 ? 2.678 12.303 10.094 1.00 94.62 101 ARG A C 1
ATOM 790 O O . ARG A 1 101 ? 2.310 12.452 11.255 1.00 94.62 101 ARG A O 1
ATOM 797 N N . GLY A 1 102 ? 3.897 12.630 9.666 1.00 87.69 102 GLY A N 1
ATOM 798 C CA . GLY A 1 102 ? 4.948 13.152 10.546 1.00 87.69 102 GLY A CA 1
ATOM 799 C C . GLY A 1 102 ? 5.654 12.096 11.400 1.00 87.69 102 GLY A C 1
ATOM 800 O O . GLY A 1 102 ? 6.368 12.467 12.328 1.00 87.69 102 GLY A O 1
ATOM 801 N N . LEU A 1 103 ? 5.466 10.804 11.109 1.00 90.94 103 LEU A N 1
ATOM 802 C CA . LEU A 1 103 ? 6.225 9.739 11.761 1.00 90.94 103 LEU A CA 1
ATOM 803 C C . LEU A 1 103 ? 7.725 9.836 11.453 1.00 90.94 103 LEU A C 1
ATOM 805 O O . LEU A 1 103 ? 8.139 10.359 10.416 1.00 90.94 103 LEU A O 1
ATOM 809 N N . GLN A 1 104 ? 8.536 9.276 12.345 1.00 88.69 104 GLN A N 1
ATOM 810 C CA . GLN A 1 104 ? 9.960 9.072 12.101 1.00 88.69 104 GLN A CA 1
ATOM 811 C C . GLN A 1 104 ? 10.170 7.877 11.169 1.00 88.69 104 GLN A C 1
ATOM 813 O O . GLN A 1 104 ? 9.617 6.812 11.425 1.00 88.69 104 GLN A O 1
ATOM 818 N N . ALA A 1 105 ? 10.981 8.048 10.121 1.00 94.31 105 ALA A N 1
ATOM 819 C CA . ALA A 1 105 ? 11.314 6.972 9.192 1.00 94.31 105 ALA A CA 1
ATOM 820 C C . ALA A 1 105 ? 11.806 5.720 9.939 1.00 94.31 105 ALA A C 1
ATOM 822 O O . ALA A 1 105 ? 12.666 5.818 10.818 1.00 94.31 105 ALA A O 1
ATOM 823 N N . TRP A 1 106 ? 11.249 4.559 9.586 1.00 95.50 106 TRP A N 1
ATOM 824 C CA . TRP A 1 106 ? 11.667 3.273 10.135 1.00 95.50 106 TRP A CA 1
ATOM 825 C C . TRP A 1 106 ? 12.771 2.642 9.285 1.00 95.50 106 TRP A C 1
ATOM 827 O O . TRP A 1 106 ? 12.778 2.726 8.050 1.00 95.50 106 TRP A O 1
ATOM 837 N N . GLU A 1 107 ? 13.679 1.957 9.969 1.00 95.88 107 GLU A N 1
ATOM 838 C CA . GLU A 1 107 ? 14.727 1.158 9.347 1.00 95.88 107 GLU A CA 1
ATOM 839 C C . GLU A 1 107 ? 14.171 -0.178 8.844 1.00 95.88 107 GLU A C 1
ATOM 841 O O . GLU A 1 107 ? 13.156 -0.683 9.326 1.00 95.88 107 GLU A O 1
ATOM 846 N N . GLY A 1 108 ? 14.843 -0.779 7.868 1.00 96.00 108 GLY A N 1
ATOM 847 C CA . GLY A 1 108 ? 14.449 -2.077 7.333 1.00 96.00 108 GLY A CA 1
ATOM 848 C C . GLY A 1 108 ? 15.314 -2.508 6.159 1.00 96.00 108 GLY A C 1
ATOM 849 O O . GLY A 1 108 ? 16.308 -1.868 5.821 1.00 96.00 108 GLY A O 1
ATOM 850 N N . VAL A 1 109 ? 14.918 -3.603 5.515 1.00 97.12 109 VAL A N 1
ATOM 851 C CA . VAL A 1 109 ? 15.607 -4.105 4.321 1.00 97.12 109 VAL A CA 1
ATOM 852 C C . VAL A 1 109 ? 15.215 -3.278 3.098 1.00 97.12 109 VAL A C 1
ATOM 854 O O . VAL A 1 109 ? 14.051 -2.914 2.930 1.00 97.12 109 VAL A O 1
ATOM 857 N N . GLY A 1 110 ? 16.188 -3.045 2.221 1.00 97.94 110 GLY A N 1
ATOM 858 C CA . GLY A 1 110 ? 15.990 -2.390 0.937 1.00 97.94 110 GLY A CA 1
ATOM 859 C C . GLY A 1 110 ? 16.227 -0.883 0.975 1.00 97.94 110 GLY A C 1
ATOM 860 O O . GLY A 1 110 ? 16.012 -0.211 1.982 1.00 97.94 110 GLY A O 1
ATOM 861 N N . THR A 1 111 ? 16.660 -0.355 -0.158 1.00 98.56 111 THR A N 1
ATOM 862 C CA . THR A 1 111 ? 16.921 1.064 -0.413 1.00 98.56 111 THR A CA 1
ATOM 863 C C . THR A 1 111 ? 15.830 1.677 -1.288 1.00 98.56 111 THR A C 1
ATOM 865 O O . THR A 1 111 ? 15.040 0.969 -1.912 1.00 98.56 111 THR A O 1
ATOM 868 N N . GLU A 1 112 ? 15.807 3.007 -1.394 1.00 98.56 112 GLU A N 1
ATOM 869 C CA . GLU A 1 112 ? 14.901 3.718 -2.305 1.00 98.56 112 GLU A CA 1
ATOM 870 C C . GLU A 1 112 ? 15.103 3.306 -3.774 1.00 98.56 112 GLU A C 1
ATOM 872 O O . GLU A 1 112 ? 14.130 3.083 -4.493 1.00 98.56 112 GLU A O 1
ATOM 877 N N . ALA A 1 113 ? 16.353 3.127 -4.217 1.00 98.69 113 ALA A N 1
ATOM 878 C CA . ALA A 1 113 ? 16.654 2.711 -5.587 1.00 98.69 113 ALA A CA 1
ATOM 879 C C . ALA A 1 113 ? 16.137 1.294 -5.886 1.00 98.69 113 ALA A C 1
ATOM 881 O O . ALA A 1 113 ? 15.486 1.075 -6.909 1.00 98.69 113 ALA A O 1
ATOM 882 N N . GLU A 1 114 ? 16.366 0.341 -4.976 1.00 98.75 114 GLU A N 1
ATOM 883 C CA . GLU A 1 114 ? 15.813 -1.016 -5.083 1.00 98.75 114 GLU A CA 1
ATOM 884 C C . GLU A 1 114 ? 14.283 -1.000 -5.078 1.00 98.75 114 GLU A C 1
ATOM 886 O O . GLU A 1 114 ? 13.662 -1.701 -5.879 1.00 98.75 114 GLU A O 1
ATOM 891 N N . GLY A 1 115 ? 13.687 -0.162 -4.224 1.00 98.69 115 GLY A N 1
ATOM 892 C CA . GLY A 1 115 ? 12.253 0.083 -4.190 1.00 98.69 115 GLY A CA 1
ATOM 893 C C . GLY A 1 115 ? 11.741 0.487 -5.563 1.00 98.69 115 GLY A C 1
ATOM 894 O O . GLY A 1 115 ? 10.906 -0.215 -6.131 1.00 98.69 115 GLY A O 1
ATOM 895 N N . TRP A 1 116 ? 12.283 1.564 -6.137 1.00 98.75 116 TRP A N 1
ATOM 896 C CA . TRP A 1 116 ? 11.839 2.082 -7.434 1.00 98.75 116 TRP A CA 1
ATOM 897 C C . TRP A 1 116 ? 11.928 1.037 -8.543 1.00 98.75 116 TRP A C 1
ATOM 899 O O . TRP A 1 116 ? 10.962 0.830 -9.282 1.00 98.75 116 TRP A O 1
ATOM 909 N N . LEU A 1 117 ? 13.044 0.307 -8.607 1.00 98.62 117 LEU A N 1
ATOM 910 C CA . LEU A 1 117 ? 13.244 -0.755 -9.591 1.00 98.62 117 LEU A CA 1
ATOM 911 C C . LEU A 1 117 ? 12.198 -1.866 -9.448 1.00 98.62 117 LEU A C 1
ATOM 913 O O . LEU A 1 117 ? 11.671 -2.333 -10.457 1.00 98.62 117 LEU A O 1
ATOM 917 N N . LEU A 1 118 ? 11.866 -2.281 -8.221 1.00 98.50 118 LEU A N 1
ATOM 918 C CA . LEU A 1 118 ? 10.868 -3.325 -7.977 1.00 98.50 118 LEU A CA 1
ATOM 919 C C . LEU A 1 118 ? 9.425 -2.849 -8.174 1.00 98.50 118 LEU A C 1
ATOM 921 O O . LEU A 1 118 ? 8.606 -3.616 -8.683 1.00 98.50 118 LEU A O 1
ATOM 925 N N . GLY A 1 119 ? 9.120 -1.596 -7.836 1.00 98.19 119 GLY A N 1
ATOM 926 C CA . GLY A 1 119 ? 7.824 -0.980 -8.113 1.00 98.19 119 GLY A CA 1
ATOM 927 C C . GLY A 1 119 ? 7.546 -0.926 -9.612 1.00 98.19 119 GLY A C 1
ATOM 928 O O . GLY A 1 119 ? 6.520 -1.423 -10.079 1.00 98.19 119 GLY A O 1
ATOM 929 N N . ASN A 1 120 ? 8.517 -0.426 -10.383 1.00 97.56 120 ASN A N 1
ATOM 930 C CA . ASN A 1 120 ? 8.424 -0.386 -11.840 1.00 97.56 120 ASN A CA 1
ATOM 931 C C . ASN A 1 120 ? 8.390 -1.801 -12.448 1.00 97.56 120 ASN A C 1
ATOM 933 O O . ASN A 1 120 ? 7.611 -2.080 -13.360 1.00 97.56 120 ASN A O 1
ATOM 937 N N . PHE A 1 121 ? 9.170 -2.738 -11.894 1.00 97.44 121 PHE A N 1
ATOM 938 C CA . PHE A 1 121 ? 9.171 -4.133 -12.331 1.00 97.44 121 PHE A CA 1
ATOM 939 C C . PHE A 1 121 ? 7.806 -4.815 -12.162 1.00 97.44 121 PHE A C 1
ATOM 941 O O . PHE A 1 121 ? 7.399 -5.606 -13.020 1.00 97.44 121 PHE A O 1
ATOM 948 N N . ILE A 1 122 ? 7.087 -4.536 -11.071 1.00 96.62 122 ILE A N 1
ATOM 949 C CA . ILE A 1 122 ? 5.742 -5.078 -10.851 1.00 96.62 122 ILE A CA 1
ATOM 950 C C . ILE A 1 122 ? 4.752 -4.524 -11.873 1.00 96.62 122 ILE A C 1
ATOM 952 O O . ILE A 1 122 ? 4.009 -5.335 -12.430 1.00 96.62 122 ILE A O 1
ATOM 956 N N . GLY A 1 123 ? 4.808 -3.227 -12.181 1.00 93.56 123 GLY A N 1
ATOM 957 C CA . GLY A 1 123 ? 3.954 -2.620 -13.203 1.00 93.56 123 GLY A CA 1
ATOM 958 C C . GLY A 1 123 ? 4.281 -3.117 -14.613 1.00 93.56 123 GLY A C 1
ATOM 959 O O . GLY A 1 123 ? 3.670 -4.063 -15.114 1.00 93.56 123 GLY A O 1
ATOM 960 N N . ASP A 1 124 ? 5.336 -2.576 -15.218 1.00 92.00 124 ASP A N 1
ATOM 961 C CA . ASP A 1 124 ? 5.663 -2.802 -16.635 1.00 92.00 124 ASP A CA 1
ATOM 962 C C . ASP A 1 124 ? 6.732 -3.877 -16.891 1.00 92.00 124 ASP A C 1
ATOM 964 O O . ASP A 1 124 ? 6.952 -4.318 -18.028 1.00 92.00 124 ASP A O 1
ATOM 968 N N . GLY A 1 125 ? 7.420 -4.332 -15.842 1.00 92.56 125 GLY A N 1
ATOM 969 C CA . GLY A 1 125 ? 8.492 -5.316 -15.972 1.00 92.56 125 GLY A CA 1
ATOM 970 C C . GLY A 1 125 ? 8.022 -6.744 -16.256 1.00 92.56 125 GLY A C 1
ATOM 971 O O . GLY A 1 125 ? 6.833 -7.071 -16.276 1.00 92.56 125 GLY A O 1
ATOM 972 N N . CYS A 1 126 ? 8.963 -7.662 -16.466 1.00 93.19 126 CYS A N 1
ATOM 973 C CA . CYS A 1 126 ? 8.656 -9.094 -16.510 1.00 93.19 126 CYS A CA 1
ATOM 974 C C . CYS A 1 126 ? 9.875 -9.977 -16.241 1.00 93.19 126 CYS A C 1
ATOM 976 O O . CYS A 1 126 ? 11.023 -9.588 -16.446 1.00 93.19 126 CYS A O 1
ATOM 978 N N . PHE A 1 127 ? 9.607 -11.205 -15.804 1.00 94.06 127 PHE A N 1
ATOM 979 C CA . PHE A 1 127 ? 10.617 -12.254 -15.747 1.00 94.06 127 PHE A CA 1
ATOM 980 C C . PHE A 1 127 ? 10.864 -12.826 -17.144 1.00 94.06 127 PHE A C 1
ATOM 982 O O . PHE A 1 127 ? 9.918 -13.124 -17.872 1.00 94.06 127 PHE A O 1
ATOM 989 N N . SER A 1 128 ? 12.134 -13.029 -17.484 1.00 92.50 128 SER A N 1
ATOM 990 C CA . SER A 1 128 ? 12.578 -13.734 -18.683 1.00 92.50 128 SER A CA 1
ATOM 991 C C . SER A 1 128 ? 13.459 -14.908 -18.285 1.00 92.50 128 SER A C 1
ATOM 993 O O . SER A 1 128 ? 14.443 -14.740 -17.561 1.00 92.50 128 SER A O 1
ATOM 995 N N . VAL A 1 129 ? 13.092 -16.099 -18.752 1.00 88.75 129 VAL A N 1
ATOM 996 C CA . VAL A 1 129 ? 13.860 -17.329 -18.563 1.00 88.75 129 VAL A CA 1
ATOM 997 C C . VAL A 1 129 ? 14.137 -17.909 -19.940 1.00 88.75 129 VAL A C 1
ATOM 9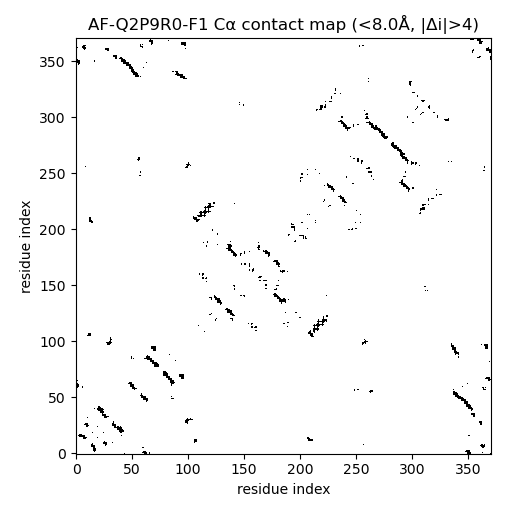99 O O . VAL A 1 129 ? 13.211 -18.204 -20.691 1.00 88.75 129 VAL A O 1
ATOM 1002 N N . ASN A 1 130 ? 15.412 -18.057 -20.281 1.00 86.81 130 ASN A N 1
ATOM 1003 C CA . ASN A 1 130 ? 15.824 -18.757 -21.485 1.00 86.81 130 ASN A CA 1
ATOM 1004 C C . ASN A 1 130 ? 15.960 -20.248 -21.157 1.00 86.81 130 ASN A C 1
ATOM 1006 O O . ASN A 1 130 ? 16.858 -20.643 -20.418 1.00 86.81 130 ASN A O 1
ATOM 1010 N N . GLU A 1 131 ? 15.062 -21.073 -21.692 1.00 84.38 131 GLU A N 1
ATOM 1011 C CA . GLU A 1 131 ? 15.018 -22.511 -21.398 1.00 84.38 131 GLU A CA 1
ATOM 1012 C C . GLU A 1 131 ? 16.235 -23.279 -21.934 1.00 84.38 131 GLU A C 1
ATOM 1014 O O . GLU A 1 131 ? 16.628 -24.284 -21.351 1.00 84.38 131 GLU A O 1
ATOM 1019 N N . ALA A 1 132 ? 16.875 -22.798 -23.006 1.00 85.06 132 ALA A N 1
ATOM 1020 C CA . ALA A 1 132 ? 17.994 -23.500 -23.634 1.00 85.06 132 ALA A CA 1
ATOM 1021 C C . ALA A 1 132 ? 19.296 -23.400 -22.824 1.00 85.06 132 ALA A C 1
ATOM 1023 O O . ALA A 1 132 ? 20.117 -24.313 -22.858 1.00 85.06 132 ALA A O 1
ATOM 1024 N N . ASN A 1 133 ? 19.504 -22.289 -22.112 1.00 88.69 133 ASN A N 1
ATOM 1025 C CA . ASN A 1 133 ? 20.736 -22.031 -21.357 1.00 88.69 133 ASN A CA 1
ATOM 1026 C C . ASN A 1 133 ? 20.495 -21.649 -19.885 1.00 88.69 133 ASN A C 1
ATOM 1028 O O . ASN A 1 133 ? 21.432 -21.256 -19.192 1.00 88.69 133 ASN A O 1
ATOM 1032 N N . TYR A 1 134 ? 19.249 -21.752 -19.416 1.00 84.75 134 TYR A N 1
ATOM 1033 C CA . TYR A 1 134 ? 18.799 -21.429 -18.061 1.00 84.75 134 TYR A CA 1
ATOM 1034 C C . TYR A 1 134 ? 19.123 -20.002 -17.591 1.00 84.75 134 TYR A C 1
ATOM 1036 O O . TYR A 1 134 ? 19.129 -19.734 -16.386 1.00 84.75 134 TYR A O 1
ATOM 1044 N N . GLN A 1 135 ? 19.368 -19.062 -18.511 1.00 89.69 135 GLN A N 1
ATOM 1045 C CA . GLN A 1 135 ? 19.578 -17.663 -18.148 1.00 89.69 135 GLN A CA 1
ATOM 1046 C C . GLN A 1 135 ? 18.281 -17.050 -17.625 1.00 89.69 135 GLN A C 1
ATOM 1048 O O . GLN A 1 135 ? 17.226 -17.159 -18.248 1.00 89.69 135 GLN A O 1
ATOM 1053 N N . ARG A 1 136 ? 18.378 -16.378 -16.477 1.00 94.00 136 ARG A N 1
ATOM 1054 C CA . ARG A 1 136 ? 17.260 -15.733 -15.788 1.00 94.00 136 ARG A CA 1
ATOM 1055 C C . ARG A 1 136 ? 17.518 -14.241 -15.691 1.00 94.00 136 ARG A C 1
ATOM 1057 O O . ARG A 1 136 ? 18.572 -13.826 -15.211 1.00 94.00 136 ARG A O 1
ATOM 1064 N N . GLN A 1 137 ? 16.571 -13.445 -16.165 1.00 94.88 137 GLN A N 1
ATOM 1065 C CA . GLN A 1 137 ? 16.684 -11.994 -16.220 1.00 94.88 137 GLN A CA 1
ATOM 1066 C C . GLN A 1 137 ? 15.380 -11.335 -15.778 1.00 94.88 137 GLN A C 1
ATOM 1068 O O . GLN A 1 137 ? 14.286 -11.811 -16.083 1.00 94.88 137 GLN A O 1
ATOM 1073 N N . GLY A 1 138 ? 15.513 -10.229 -15.054 1.00 96.00 138 GLY A N 1
ATOM 1074 C CA . GLY A 1 138 ? 14.449 -9.265 -14.855 1.00 96.00 138 GLY A CA 1
ATOM 1075 C C . GLY A 1 138 ? 14.512 -8.263 -15.996 1.00 96.00 138 GLY A C 1
ATOM 1076 O O . GLY A 1 138 ? 15.599 -7.802 -16.354 1.00 96.00 138 GLY A O 1
ATOM 1077 N N . LEU A 1 139 ? 13.360 -7.972 -16.588 1.00 95.38 139 LEU A N 1
ATOM 1078 C CA . LEU A 1 139 ? 13.209 -6.994 -17.652 1.00 95.38 139 LEU A CA 1
ATOM 1079 C C . LEU A 1 139 ? 12.438 -5.786 -17.117 1.00 95.38 139 LEU A C 1
ATOM 1081 O O . LEU A 1 139 ? 11.371 -5.976 -16.534 1.00 95.38 139 LEU A O 1
ATOM 1085 N N . LEU A 1 140 ? 12.940 -4.577 -17.359 1.00 96.62 140 LEU A N 1
ATOM 1086 C CA . LEU A 1 140 ? 12.175 -3.327 -17.247 1.00 96.62 140 LEU A CA 1
ATOM 1087 C C . LEU A 1 140 ? 11.816 -2.849 -18.649 1.00 96.62 140 LEU A C 1
ATOM 1089 O O . LEU A 1 140 ? 12.620 -3.012 -19.573 1.00 96.62 140 LEU A O 1
ATOM 1093 N N . ARG A 1 141 ? 10.619 -2.288 -18.814 1.00 95.31 141 ARG A N 1
ATOM 1094 C CA . ARG A 1 141 ? 10.113 -1.794 -20.097 1.00 95.31 141 ARG A CA 1
ATOM 1095 C C . ARG A 1 141 ? 9.530 -0.407 -19.914 1.00 95.31 141 ARG A C 1
ATOM 1097 O O . ARG A 1 141 ? 8.765 -0.191 -18.987 1.00 95.31 141 ARG A O 1
ATOM 1104 N N . PHE A 1 142 ? 9.871 0.491 -20.826 1.00 95.25 142 PHE A N 1
ATOM 1105 C CA . PHE A 1 142 ? 9.414 1.874 -20.807 1.00 95.25 142 PHE A CA 1
ATOM 1106 C C . PHE A 1 142 ? 8.773 2.217 -22.141 1.00 95.25 142 PHE A C 1
ATOM 1108 O O . PHE A 1 142 ? 9.307 1.879 -23.199 1.00 95.25 142 PHE A O 1
ATOM 1115 N N . TRP A 1 143 ? 7.629 2.885 -22.082 1.00 91.38 143 TRP A N 1
ATOM 1116 C CA . TRP A 1 143 ? 6.777 3.172 -23.229 1.00 91.38 143 TRP A CA 1
ATOM 1117 C C . TRP A 1 143 ? 6.596 4.681 -23.401 1.00 91.38 143 TRP A C 1
ATOM 1119 O O . TRP A 1 143 ? 6.786 5.448 -22.463 1.00 91.38 143 TRP A O 1
ATOM 1129 N N . GLY A 1 144 ? 6.170 5.103 -24.591 1.00 89.38 144 GLY A N 1
ATOM 1130 C CA . GLY A 1 144 ? 5.809 6.498 -24.851 1.00 89.38 144 GLY A CA 1
ATOM 1131 C C . GLY A 1 144 ? 7.004 7.419 -25.096 1.00 89.38 144 GLY A C 1
ATOM 1132 O O . GLY A 1 144 ? 8.099 6.972 -25.434 1.00 89.38 144 GLY A O 1
ATOM 1133 N N . GLU A 1 145 ? 6.763 8.723 -24.983 1.00 88.75 145 GLU A N 1
ATOM 1134 C CA . GLU A 1 145 ? 7.735 9.770 -25.327 1.00 88.75 145 GLU A CA 1
ATOM 1135 C C . GLU A 1 145 ? 8.892 9.847 -24.319 1.00 88.75 145 GLU A C 1
ATOM 1137 O O . GLU A 1 145 ? 10.032 10.074 -24.717 1.00 88.75 145 GLU A O 1
ATOM 1142 N N . THR A 1 146 ? 8.630 9.545 -23.043 1.00 91.81 146 THR A N 1
ATOM 1143 C CA . THR A 1 146 ? 9.625 9.559 -21.956 1.00 91.81 146 THR A CA 1
ATOM 1144 C C . THR A 1 146 ? 10.451 8.267 -21.873 1.00 91.81 146 THR A C 1
ATOM 1146 O O . THR A 1 146 ? 11.308 8.128 -21.004 1.00 91.81 146 THR A O 1
ATOM 1149 N N . GLN A 1 147 ? 10.262 7.302 -22.786 1.00 93.69 147 GLN A N 1
ATOM 1150 C CA . GLN A 1 147 ? 10.858 5.964 -22.661 1.00 93.69 147 GLN A CA 1
ATOM 1151 C C . GLN A 1 147 ? 12.392 5.929 -22.587 1.00 93.69 147 GLN A C 1
ATOM 1153 O O . GLN A 1 147 ? 12.955 5.020 -21.979 1.00 93.69 147 GLN A O 1
ATOM 1158 N N . ALA A 1 148 ? 13.079 6.850 -23.268 1.00 93.56 148 ALA A N 1
ATOM 1159 C CA . ALA A 1 148 ? 14.539 6.871 -23.321 1.00 93.56 148 ALA A CA 1
ATOM 1160 C C . ALA A 1 148 ? 15.107 7.435 -22.015 1.00 93.56 148 ALA A C 1
ATOM 1162 O O . ALA A 1 148 ? 15.965 6.813 -21.396 1.00 93.56 148 ALA A O 1
ATOM 1163 N N . GLU A 1 149 ? 14.541 8.553 -21.570 1.00 95.44 149 GLU A N 1
ATOM 1164 C CA . GLU A 1 149 ? 14.865 9.214 -20.310 1.00 95.44 149 GLU A CA 1
ATOM 1165 C C . GLU A 1 149 ? 14.579 8.304 -19.108 1.00 95.44 149 GLU A C 1
ATOM 1167 O O . GLU A 1 149 ? 15.440 8.100 -18.255 1.00 95.44 149 GLU A O 1
ATOM 1172 N N . MET A 1 150 ? 13.406 7.663 -19.072 1.00 97.06 150 MET A N 1
ATOM 1173 C CA . MET A 1 150 ? 13.052 6.727 -18.002 1.00 97.06 150 MET A CA 1
ATOM 1174 C C . MET A 1 150 ? 13.978 5.511 -17.965 1.00 97.06 150 MET A C 1
ATOM 1176 O O . MET A 1 150 ? 14.331 5.037 -16.885 1.00 97.06 150 MET A O 1
ATOM 1180 N N . ALA A 1 151 ? 14.425 5.025 -19.127 1.00 96.56 151 ALA A N 1
ATOM 1181 C CA . ALA A 1 151 ? 15.400 3.945 -19.182 1.00 96.56 151 ALA A CA 1
ATOM 1182 C C . ALA A 1 151 ? 16.786 4.388 -18.679 1.00 96.56 151 ALA A C 1
ATOM 1184 O O . ALA A 1 151 ? 17.444 3.631 -17.969 1.00 96.56 151 ALA A O 1
ATOM 1185 N N . GLU A 1 152 ? 17.224 5.608 -18.987 1.00 96.31 152 GLU A N 1
ATOM 1186 C CA . GLU A 1 152 ? 18.472 6.170 -18.457 1.00 96.31 152 GLU A CA 1
ATOM 1187 C C . GLU A 1 152 ? 18.420 6.315 -16.929 1.00 96.31 152 GLU A C 1
ATOM 1189 O O . GLU A 1 152 ? 19.308 5.831 -16.224 1.00 96.31 152 GLU A O 1
ATOM 1194 N N . LYS A 1 153 ? 17.326 6.872 -16.399 1.00 97.38 153 LYS A N 1
ATOM 1195 C CA . LYS A 1 153 ? 17.092 6.979 -14.953 1.00 97.38 153 LYS A CA 1
ATOM 1196 C C . LYS A 1 153 ? 17.058 5.603 -14.276 1.00 97.38 153 LYS A C 1
ATOM 1198 O O . LYS A 1 153 ? 17.659 5.419 -13.217 1.00 97.38 153 LYS A O 1
ATOM 1203 N N . ALA A 1 154 ? 16.430 4.609 -14.906 1.00 97.62 154 ALA A N 1
ATOM 1204 C CA . ALA A 1 154 ? 16.415 3.232 -14.416 1.00 97.62 154 ALA A CA 1
ATOM 1205 C C . ALA A 1 154 ? 17.806 2.576 -14.416 1.00 97.62 154 ALA A C 1
ATOM 1207 O O . ALA A 1 154 ? 18.117 1.819 -13.496 1.00 97.62 154 ALA A O 1
ATOM 1208 N N . LEU A 1 155 ? 18.655 2.857 -15.413 1.00 97.69 155 LEU A N 1
ATOM 1209 C CA . LEU A 1 155 ? 20.048 2.397 -15.423 1.00 97.69 155 LEU A CA 1
ATOM 1210 C C . LEU A 1 155 ? 20.839 3.023 -14.273 1.00 97.69 155 LEU A C 1
ATOM 1212 O O . LEU A 1 155 ? 21.523 2.285 -13.568 1.00 97.69 155 LEU A O 1
ATOM 1216 N N . ALA A 1 156 ? 20.696 4.331 -14.043 1.00 97.56 156 ALA A N 1
ATOM 1217 C CA . ALA A 1 156 ? 21.368 5.036 -12.952 1.00 97.56 156 ALA A CA 1
ATOM 1218 C C . ALA A 1 156 ? 20.948 4.498 -11.572 1.00 97.56 156 ALA A C 1
ATOM 1220 O O . ALA A 1 156 ? 21.798 4.166 -10.745 1.00 97.56 156 ALA A O 1
ATOM 1221 N N . LEU A 1 157 ? 19.643 4.319 -11.338 1.00 97.94 157 LEU A N 1
ATOM 1222 C CA . LEU A 1 157 ? 19.139 3.674 -10.118 1.00 97.94 157 LEU A CA 1
ATOM 1223 C C . LEU A 1 157 ? 19.615 2.224 -10.005 1.00 97.94 157 LEU A C 1
ATOM 1225 O O . LEU A 1 157 ? 19.936 1.756 -8.914 1.00 97.94 157 LEU A O 1
ATOM 1229 N N . GLY A 1 158 ? 19.699 1.518 -11.132 1.00 97.44 158 GLY A N 1
ATOM 1230 C CA . GLY A 1 158 ? 20.242 0.173 -11.199 1.00 97.44 158 GLY A CA 1
ATOM 1231 C C . GLY A 1 158 ? 21.706 0.093 -10.764 1.00 97.44 158 GLY A C 1
ATOM 1232 O O . GLY A 1 158 ? 22.077 -0.878 -10.107 1.00 97.44 158 GLY A O 1
ATOM 1233 N N . GLU A 1 159 ? 22.529 1.092 -11.084 1.00 97.19 159 GLU A N 1
ATOM 1234 C CA . GLU A 1 159 ? 23.933 1.138 -10.670 1.00 97.19 159 GLU A CA 1
ATOM 1235 C C . GLU A 1 159 ? 24.044 1.395 -9.167 1.00 97.19 159 GLU A C 1
ATOM 1237 O O . GLU A 1 159 ? 24.782 0.688 -8.481 1.00 97.19 159 GLU A O 1
ATOM 1242 N N . VAL A 1 160 ? 23.238 2.324 -8.639 1.00 97.25 160 VAL A N 1
ATOM 1243 C CA . VAL A 1 160 ? 23.134 2.594 -7.193 1.00 97.25 160 VAL A CA 1
ATOM 1244 C C . VAL A 1 160 ? 22.711 1.336 -6.430 1.00 97.25 160 VAL A C 1
ATOM 1246 O O . VAL A 1 160 ? 23.341 0.966 -5.441 1.00 97.25 160 VAL A O 1
ATOM 1249 N N . ALA A 1 161 ? 21.699 0.622 -6.928 1.00 96.69 161 ALA A N 1
ATOM 1250 C CA . ALA A 1 161 ? 21.231 -0.647 -6.369 1.00 96.69 161 ALA A CA 1
ATOM 1251 C C . ALA A 1 161 ? 22.138 -1.844 -6.718 1.00 96.69 161 ALA A C 1
ATOM 1253 O O . ALA A 1 161 ? 21.824 -2.987 -6.391 1.00 96.69 161 ALA A O 1
ATOM 1254 N N . SER A 1 162 ? 23.255 -1.618 -7.418 1.00 96.69 162 SER A N 1
ATOM 1255 C CA . SER A 1 162 ? 24.184 -2.659 -7.870 1.00 96.69 162 SER A CA 1
ATOM 1256 C C . SER A 1 162 ? 23.546 -3.771 -8.718 1.00 96.69 162 SER A C 1
ATOM 1258 O O . SER A 1 162 ? 24.125 -4.859 -8.824 1.00 96.69 162 SER A O 1
ATOM 1260 N N . VAL A 1 163 ? 22.392 -3.519 -9.349 1.00 94.62 163 VAL A N 1
ATOM 1261 C CA . VAL A 1 163 ? 21.703 -4.454 -10.250 1.00 94.62 163 VAL A CA 1
ATOM 1262 C C . VAL A 1 163 ? 22.010 -4.226 -11.728 1.00 94.62 163 VAL A C 1
ATOM 1264 O O . VAL A 1 163 ? 21.816 -5.135 -12.532 1.00 94.62 163 VAL A O 1
ATOM 1267 N N . THR A 1 164 ? 22.524 -3.065 -12.108 1.00 93.44 164 THR A N 1
ATOM 1268 C CA . THR A 1 164 ? 23.097 -2.810 -13.437 1.00 93.44 164 THR A CA 1
ATOM 1269 C C . THR A 1 164 ? 24.568 -2.419 -13.292 1.00 93.44 164 THR A C 1
ATOM 1271 O O . THR A 1 164 ? 25.136 -2.410 -12.199 1.00 93.44 164 THR A O 1
ATOM 1274 N N . THR A 1 165 ? 25.225 -2.205 -14.424 1.00 90.06 165 THR A N 1
ATOM 1275 C CA . THR A 1 165 ? 26.610 -1.737 -14.537 1.00 90.06 165 THR A CA 1
ATOM 1276 C C . THR A 1 165 ? 26.687 -0.804 -15.739 1.00 90.06 165 THR A C 1
ATOM 1278 O O . THR A 1 165 ? 25.815 -0.889 -16.603 1.00 90.06 165 THR A O 1
ATOM 1281 N N . ALA A 1 166 ? 27.786 -0.065 -15.889 1.00 84.06 166 ALA A N 1
ATOM 1282 C CA . ALA A 1 166 ? 28.026 0.794 -17.054 1.00 84.06 166 ALA A CA 1
ATOM 1283 C C . ALA A 1 166 ? 28.003 0.062 -18.418 1.00 84.06 166 ALA A C 1
ATOM 1285 O O . ALA A 1 166 ? 27.968 0.696 -19.467 1.00 84.06 166 ALA A O 1
ATOM 1286 N N . ALA A 1 167 ? 28.046 -1.277 -18.426 1.00 84.31 167 ALA A N 1
ATOM 1287 C CA . ALA A 1 167 ? 27.908 -2.089 -19.638 1.00 84.31 167 ALA A CA 1
ATOM 1288 C C . ALA A 1 167 ? 26.443 -2.384 -20.016 1.00 84.31 167 ALA A C 1
ATOM 1290 O O . ALA A 1 167 ? 26.181 -2.888 -21.108 1.00 84.31 167 ALA A O 1
ATOM 1291 N N . HIS A 1 168 ? 25.491 -2.131 -19.115 1.00 91.00 168 HIS A N 1
ATOM 1292 C CA . HIS A 1 168 ? 24.071 -2.257 -19.415 1.00 91.00 168 HIS A CA 1
ATOM 1293 C C . HIS A 1 168 ? 23.618 -1.054 -20.238 1.00 91.00 168 HIS A C 1
ATOM 1295 O O . HIS A 1 168 ? 23.970 0.084 -19.952 1.00 91.00 168 HIS A O 1
ATOM 1301 N N . ALA A 1 169 ? 22.789 -1.318 -21.241 1.00 90.62 169 ALA A N 1
ATOM 1302 C CA . ALA A 1 169 ? 22.168 -0.292 -22.059 1.00 90.62 169 ALA A CA 1
ATOM 1303 C C . ALA A 1 169 ? 20.704 -0.650 -22.296 1.00 90.62 169 ALA A C 1
ATOM 1305 O O . ALA A 1 169 ? 20.334 -1.829 -22.343 1.00 90.62 169 ALA A O 1
ATOM 1306 N N . ALA A 1 170 ? 19.878 0.376 -22.465 1.00 92.00 170 ALA A N 1
ATOM 1307 C CA . ALA A 1 170 ? 18.513 0.197 -22.914 1.00 92.00 170 ALA A CA 1
ATOM 1308 C C . ALA A 1 170 ? 18.507 -0.179 -24.401 1.00 92.00 170 ALA A C 1
ATOM 1310 O O . ALA A 1 170 ? 19.162 0.462 -25.223 1.00 92.00 170 ALA A O 1
ATOM 1311 N N . VAL A 1 171 ? 17.755 -1.217 -24.753 1.00 92.38 171 VAL A N 1
ATOM 1312 C CA . VAL A 1 171 ? 17.567 -1.644 -26.141 1.00 92.38 171 VAL A CA 1
ATOM 1313 C C . VAL A 1 171 ? 16.160 -1.270 -26.577 1.00 92.38 171 VAL A C 1
ATOM 1315 O O . VAL A 1 171 ? 15.181 -1.723 -25.982 1.00 92.38 171 VAL A O 1
ATOM 1318 N N . VAL A 1 172 ? 16.051 -0.465 -27.634 1.00 90.00 172 VAL A N 1
ATOM 1319 C CA . VAL A 1 172 ? 14.758 -0.113 -28.232 1.00 90.00 172 VAL A CA 1
ATOM 1320 C C . VAL A 1 172 ? 14.247 -1.297 -29.045 1.00 90.00 172 VAL A C 1
ATOM 1322 O O . VAL A 1 172 ? 14.896 -1.751 -29.988 1.00 90.00 172 VAL A O 1
ATOM 1325 N N . HIS A 1 173 ? 13.071 -1.810 -28.693 1.00 84.00 173 HIS A N 1
ATOM 1326 C CA . HIS A 1 173 ? 12.475 -2.944 -29.381 1.00 84.00 173 HIS A CA 1
ATOM 1327 C C . HIS A 1 173 ? 11.817 -2.492 -30.699 1.00 84.00 173 HIS A C 1
ATOM 1329 O O . HIS A 1 173 ? 10.756 -1.862 -30.669 1.00 84.00 173 HIS A O 1
ATOM 1335 N N . PRO A 1 174 ? 12.346 -2.870 -31.878 1.00 75.19 174 PRO A N 1
ATOM 1336 C CA . PRO A 1 174 ? 12.020 -2.217 -33.150 1.00 75.19 174 PRO A CA 1
ATOM 1337 C C . PRO A 1 174 ? 10.550 -2.342 -33.577 1.00 75.19 174 PRO A C 1
ATOM 1339 O O . PRO A 1 174 ? 10.027 -1.464 -34.253 1.00 75.19 174 PRO A O 1
ATOM 1342 N N . ARG A 1 175 ? 9.855 -3.419 -33.1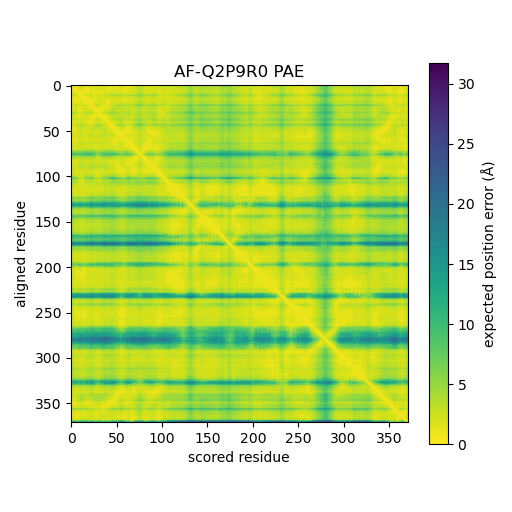83 1.00 75.38 175 ARG A N 1
ATOM 1343 C CA . ARG A 1 175 ? 8.435 -3.634 -33.544 1.00 75.38 175 ARG A CA 1
ATOM 1344 C C . ARG A 1 175 ? 7.443 -2.956 -32.602 1.00 75.38 175 ARG A C 1
ATOM 1346 O O . ARG A 1 175 ? 6.353 -2.567 -33.015 1.00 75.38 175 ARG A O 1
ATOM 1353 N N . ASN A 1 176 ? 7.813 -2.857 -31.331 1.00 75.19 176 ASN A N 1
ATOM 1354 C CA . ASN A 1 176 ? 6.894 -2.460 -30.268 1.00 75.19 176 ASN A CA 1
ATOM 1355 C C . ASN A 1 176 ? 7.167 -1.029 -29.793 1.00 75.19 176 ASN A C 1
ATOM 1357 O O . ASN A 1 176 ? 6.283 -0.420 -29.206 1.00 75.19 176 ASN A O 1
ATOM 1361 N N . GLY A 1 177 ? 8.351 -0.490 -30.102 1.00 84.12 177 GLY A N 1
ATOM 1362 C CA . GLY A 1 177 ? 8.714 0.899 -29.855 1.00 84.12 177 GLY A CA 1
ATOM 1363 C C . GLY A 1 177 ? 8.949 1.240 -28.388 1.00 84.12 177 GLY A C 1
ATOM 1364 O O . GLY A 1 177 ? 8.862 2.420 -28.081 1.00 84.12 177 GLY A O 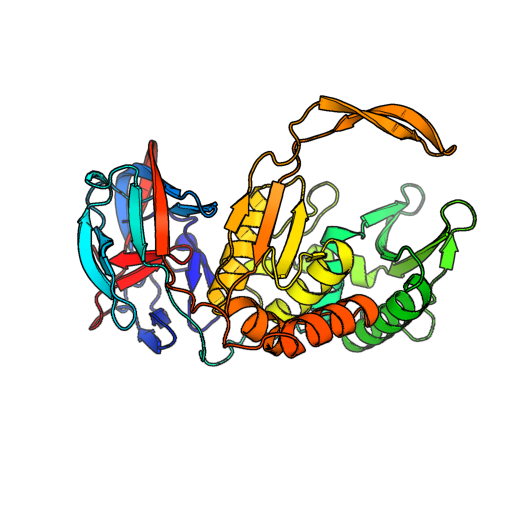1
ATOM 1365 N N . TYR A 1 178 ? 9.205 0.242 -27.529 1.00 89.94 178 TYR A N 1
ATOM 1366 C CA . TYR A 1 178 ? 9.567 0.417 -26.117 1.00 89.94 178 TYR A CA 1
ATOM 1367 C C . TYR A 1 178 ? 11.073 0.249 -25.883 1.00 89.94 178 TYR A C 1
ATOM 1369 O O . TYR A 1 178 ? 11.719 -0.563 -26.557 1.00 89.94 178 TYR A O 1
ATOM 1377 N N . SER A 1 179 ? 11.606 0.932 -24.874 1.00 94.00 179 SER A N 1
ATOM 1378 C CA . SER A 1 179 ? 12.959 0.742 -24.344 1.00 94.00 179 SER A CA 1
ATOM 1379 C C . SER A 1 179 ? 12.962 -0.388 -23.320 1.00 94.00 179 SER A C 1
ATOM 1381 O O . SER A 1 179 ? 12.103 -0.429 -22.441 1.00 94.00 179 SER A O 1
ATOM 1383 N N . GLN A 1 180 ? 13.919 -1.314 -23.415 1.00 95.00 180 GLN A N 1
ATOM 1384 C CA . GLN A 1 180 ? 14.031 -2.452 -22.499 1.00 95.00 180 GLN A CA 1
ATOM 1385 C C . GLN A 1 180 ? 15.412 -2.537 -21.854 1.00 95.00 180 GLN A C 1
ATOM 1387 O O . GLN A 1 180 ? 16.425 -2.443 -22.544 1.00 95.00 180 GLN A O 1
ATOM 1392 N N . ILE A 1 181 ? 15.444 -2.800 -20.548 1.00 95.75 181 ILE A N 1
ATOM 1393 C CA . ILE A 1 181 ? 16.665 -3.120 -19.798 1.00 95.75 181 ILE A CA 1
ATOM 1394 C C . ILE A 1 181 ? 16.551 -4.551 -19.293 1.00 95.75 181 ILE A C 1
ATOM 1396 O O . ILE A 1 181 ? 15.523 -4.927 -18.730 1.00 95.75 181 ILE A O 1
ATOM 1400 N N . ASN A 1 182 ? 17.616 -5.334 -19.454 1.00 94.69 182 ASN A N 1
ATOM 1401 C CA . ASN A 1 182 ? 17.671 -6.721 -19.000 1.00 94.69 182 ASN A CA 1
ATOM 1402 C C . ASN A 1 182 ? 18.760 -6.853 -17.940 1.00 94.69 182 ASN A C 1
ATOM 1404 O O . ASN A 1 182 ? 19.898 -6.478 -18.202 1.00 94.69 182 ASN A O 1
ATOM 1408 N N . SER A 1 183 ? 18.454 -7.439 -16.782 1.00 96.06 183 SER A N 1
ATOM 1409 C CA . SER A 1 183 ? 19.467 -7.697 -15.756 1.00 96.06 183 SER A CA 1
ATOM 1410 C C . SER A 1 183 ? 19.215 -8.996 -14.989 1.00 96.06 183 SER A C 1
ATOM 1412 O O . SER A 1 183 ? 18.124 -9.255 -14.479 1.00 96.06 183 SER A O 1
ATOM 1414 N N . ALA A 1 184 ? 20.264 -9.814 -14.861 1.00 95.88 184 ALA A N 1
ATOM 1415 C CA . ALA A 1 184 ? 20.251 -11.002 -14.006 1.00 95.88 184 ALA A CA 1
ATOM 1416 C C . ALA A 1 184 ? 20.245 -10.640 -12.512 1.00 95.88 184 ALA A C 1
ATOM 1418 O O . ALA A 1 184 ? 19.657 -11.352 -11.704 1.00 95.88 184 ALA A O 1
ATOM 1419 N N . LYS A 1 185 ? 20.851 -9.514 -12.131 1.00 97.38 185 LYS A N 1
ATOM 1420 C CA . LYS A 1 185 ? 20.820 -9.049 -10.742 1.00 97.38 185 LYS A CA 1
ATOM 1421 C C . LYS A 1 185 ? 19.472 -8.434 -10.371 1.00 97.38 185 LYS A C 1
ATOM 1423 O O . LYS A 1 185 ? 19.031 -8.609 -9.245 1.00 97.38 185 LYS A O 1
ATOM 1428 N N . LEU A 1 186 ? 18.766 -7.816 -11.323 1.00 97.38 186 LEU A N 1
ATOM 1429 C CA . LEU A 1 186 ? 17.374 -7.406 -11.113 1.00 97.38 186 LEU A CA 1
ATOM 1430 C C . LEU A 1 186 ? 16.470 -8.623 -10.878 1.00 97.38 186 LEU A C 1
ATOM 1432 O O . LEU A 1 186 ? 15.598 -8.578 -10.018 1.00 97.38 186 LEU A O 1
ATOM 1436 N N . TYR A 1 187 ? 16.708 -9.734 -11.591 1.00 96.69 187 TYR A N 1
ATOM 1437 C CA . TYR A 1 187 ? 16.033 -11.002 -11.294 1.00 96.69 187 TYR A CA 1
ATOM 1438 C C . TYR A 1 187 ? 16.285 -11.429 -9.842 1.00 96.69 187 TYR A C 1
ATOM 1440 O O . TYR A 1 187 ? 15.341 -11.765 -9.132 1.00 96.69 187 TYR A O 1
ATOM 1448 N N . GLN A 1 188 ? 17.549 -11.404 -9.402 1.00 97.00 188 GLN A N 1
ATOM 1449 C CA . GLN A 1 188 ? 17.936 -11.788 -8.041 1.00 97.00 188 GLN A CA 1
ATOM 1450 C C . GLN A 1 188 ? 17.269 -10.897 -6.990 1.00 97.00 188 GLN A C 1
ATOM 1452 O O . GLN A 1 188 ? 16.676 -11.430 -6.053 1.00 97.00 188 GLN A O 1
ATOM 1457 N N . LEU A 1 189 ? 17.287 -9.577 -7.193 1.00 98.00 189 LEU A N 1
ATOM 1458 C CA . LEU A 1 189 ? 16.614 -8.604 -6.332 1.00 98.00 189 LEU A CA 1
ATOM 1459 C C . LEU A 1 189 ? 15.104 -8.874 -6.253 1.00 98.00 189 LEU A C 1
ATOM 1461 O O . LEU A 1 189 ? 14.540 -8.970 -5.169 1.00 98.00 189 LEU A O 1
ATOM 1465 N N . ALA A 1 190 ? 14.437 -9.079 -7.391 1.00 97.44 190 ALA A N 1
ATOM 1466 C CA . ALA A 1 190 ? 13.014 -9.410 -7.398 1.00 97.44 190 ALA A CA 1
ATOM 1467 C C . ALA A 1 190 ? 12.736 -10.688 -6.586 1.00 97.44 190 ALA A C 1
ATOM 1469 O O . ALA A 1 190 ? 11.823 -10.721 -5.759 1.00 97.44 190 ALA A O 1
ATOM 1470 N N . THR A 1 191 ? 13.561 -11.725 -6.760 1.00 96.62 191 THR A N 1
ATOM 1471 C CA . THR A 1 191 ? 13.407 -12.976 -6.009 1.00 96.62 191 THR A CA 1
ATOM 1472 C C . THR A 1 191 ? 13.740 -12.863 -4.523 1.00 96.62 191 THR A C 1
ATOM 1474 O O . THR A 1 191 ? 13.113 -13.566 -3.732 1.00 96.62 191 THR A O 1
ATOM 1477 N N . SER A 1 192 ? 14.663 -11.985 -4.110 1.00 97.19 192 SER A N 1
ATOM 1478 C CA . SER A 1 192 ? 14.974 -11.782 -2.686 1.00 97.19 192 SER A CA 1
ATOM 1479 C C . SER A 1 192 ? 13.818 -11.123 -1.935 1.00 97.19 192 SER A C 1
ATOM 1481 O O . SER A 1 192 ? 13.634 -11.386 -0.752 1.00 97.19 192 SER A O 1
ATOM 1483 N N . PHE A 1 193 ? 12.986 -10.349 -2.637 1.00 97.75 193 PHE A N 1
ATOM 1484 C CA . PHE A 1 193 ? 11.718 -9.815 -2.134 1.00 97.75 193 PHE A CA 1
ATOM 1485 C C . PHE A 1 193 ? 10.521 -10.747 -2.407 1.00 97.75 193 PHE A C 1
ATOM 1487 O O . PHE A 1 193 ? 9.364 -10.347 -2.294 1.00 97.75 193 PHE A O 1
ATOM 1494 N N . GLY A 1 194 ? 10.763 -12.013 -2.756 1.00 96.50 194 GLY A N 1
ATOM 1495 C CA . GLY A 1 194 ? 9.726 -13.041 -2.883 1.00 96.50 194 GLY A CA 1
ATOM 1496 C C . GLY A 1 194 ? 8.912 -13.001 -4.180 1.00 96.50 194 GLY A C 1
ATOM 1497 O O . GLY A 1 194 ? 7.962 -13.777 -4.319 1.00 96.50 194 GLY A O 1
ATOM 1498 N N . LEU A 1 195 ? 9.265 -12.140 -5.140 1.00 96.00 195 LEU A N 1
ATOM 1499 C CA . LEU A 1 195 ? 8.647 -12.154 -6.464 1.00 96.00 195 LEU A CA 1
ATOM 1500 C C . LEU A 1 195 ? 9.105 -13.393 -7.236 1.00 96.00 195 LEU A C 1
ATOM 1502 O O . LEU A 1 195 ? 10.258 -13.817 -7.164 1.00 96.00 195 LEU A O 1
ATOM 1506 N N . LYS A 1 196 ? 8.201 -13.968 -8.025 1.00 92.25 196 LYS A N 1
ATOM 1507 C CA . LYS A 1 196 ? 8.504 -15.114 -8.892 1.00 92.25 196 LYS A CA 1
ATOM 1508 C C . LYS A 1 196 ? 7.684 -15.047 -10.170 1.00 92.25 196 LYS A C 1
ATOM 1510 O O . LYS A 1 196 ? 6.682 -14.339 -10.250 1.00 92.25 196 LYS A O 1
ATOM 1515 N N . GLN A 1 197 ? 8.092 -15.800 -11.186 1.00 85.75 197 GLN A N 1
ATOM 1516 C CA . GLN A 1 197 ? 7.324 -15.906 -12.423 1.00 85.75 197 GLN A CA 1
ATOM 1517 C C . GLN A 1 197 ? 5.885 -16.363 -12.120 1.00 85.75 197 GLN A C 1
ATOM 1519 O O . GLN A 1 197 ? 5.673 -17.304 -11.358 1.00 85.75 197 GLN A O 1
ATOM 1524 N N . GLY A 1 198 ? 4.897 -15.655 -12.673 1.00 83.25 198 GLY A N 1
ATOM 1525 C CA . GLY A 1 198 ? 3.474 -15.884 -12.390 1.00 83.25 198 GLY A CA 1
ATOM 1526 C C . GLY A 1 198 ? 2.952 -15.250 -11.091 1.00 83.25 198 GLY A C 1
ATOM 1527 O O . GLY A 1 198 ? 1.741 -15.188 -10.912 1.00 83.25 198 GLY A O 1
ATOM 1528 N N . LEU A 1 199 ? 3.827 -14.727 -10.225 1.00 84.94 199 LEU A N 1
ATOM 1529 C CA . LEU A 1 199 ? 3.474 -13.969 -9.022 1.00 84.94 199 LEU A CA 1
ATOM 1530 C C . LEU A 1 199 ? 4.202 -12.616 -9.034 1.00 84.94 199 LEU A C 1
ATOM 1532 O O . LEU A 1 199 ? 5.224 -12.425 -8.373 1.00 84.94 199 LEU A O 1
ATOM 1536 N N . LYS A 1 200 ? 3.666 -11.684 -9.825 1.00 89.50 200 LYS A N 1
ATOM 1537 C CA . LYS A 1 200 ? 4.082 -10.275 -9.862 1.00 89.50 200 LYS A CA 1
ATOM 1538 C C . LYS A 1 200 ? 3.098 -9.436 -9.042 1.00 89.50 200 LYS A C 1
ATOM 1540 O O . LYS A 1 200 ? 2.265 -8.740 -9.606 1.00 89.50 200 LYS A O 1
ATOM 1545 N N . THR A 1 201 ? 3.154 -9.570 -7.722 1.00 95.31 201 THR A N 1
ATOM 1546 C CA . THR A 1 201 ? 2.296 -8.822 -6.789 1.00 95.31 201 THR A CA 1
ATOM 1547 C C . THR A 1 201 ? 3.101 -8.405 -5.562 1.00 95.31 201 THR A C 1
ATOM 1549 O O . THR A 1 201 ? 4.249 -8.824 -5.409 1.00 95.31 201 THR A O 1
ATOM 1552 N N . ILE A 1 202 ? 2.525 -7.578 -4.696 1.00 97.38 202 ILE A N 1
ATOM 1553 C CA . ILE A 1 202 ? 3.191 -7.128 -3.471 1.00 97.38 202 ILE A CA 1
ATOM 1554 C C . ILE A 1 202 ? 3.245 -8.285 -2.471 1.00 97.38 202 ILE A C 1
ATOM 1556 O O . ILE A 1 202 ? 2.226 -8.859 -2.095 1.00 97.38 202 ILE A O 1
ATOM 1560 N N . THR A 1 203 ? 4.455 -8.652 -2.061 1.00 97.56 203 THR A N 1
ATOM 1561 C CA . THR A 1 203 ? 4.701 -9.743 -1.113 1.00 97.56 203 THR A CA 1
ATOM 1562 C C . THR A 1 203 ? 4.811 -9.206 0.317 1.00 97.56 203 THR A C 1
ATOM 1564 O O . THR A 1 203 ? 5.078 -8.017 0.511 1.00 97.56 203 THR A O 1
ATOM 1567 N N . PRO A 1 204 ? 4.724 -10.075 1.342 1.00 97.25 204 PRO A N 1
ATOM 1568 C CA . PRO A 1 204 ? 5.036 -9.666 2.708 1.00 97.25 204 PRO A CA 1
ATOM 1569 C C . PRO A 1 204 ? 6.443 -9.075 2.860 1.00 97.25 204 PRO A C 1
ATOM 1571 O O . PRO A 1 204 ? 6.607 -8.116 3.599 1.00 97.25 204 PRO A O 1
ATOM 1574 N N . ALA A 1 205 ? 7.445 -9.574 2.126 1.00 97.69 205 ALA A N 1
ATOM 1575 C CA . ALA A 1 205 ? 8.803 -9.022 2.174 1.00 97.69 205 ALA A CA 1
ATOM 1576 C C . ALA A 1 205 ? 8.867 -7.570 1.662 1.00 97.69 205 ALA A C 1
ATOM 1578 O O . ALA A 1 205 ? 9.640 -6.773 2.182 1.00 97.69 205 ALA A O 1
ATOM 1579 N N . ILE A 1 206 ? 8.033 -7.216 0.676 1.00 98.31 206 ILE A N 1
ATOM 1580 C CA . ILE A 1 206 ? 7.890 -5.838 0.186 1.00 98.31 206 ILE A CA 1
ATOM 1581 C C . ILE A 1 206 ? 7.183 -4.967 1.231 1.00 98.31 206 ILE A C 1
ATOM 1583 O O . ILE A 1 206 ? 7.648 -3.869 1.518 1.00 98.31 206 ILE A O 1
ATOM 1587 N N . GLU A 1 207 ? 6.097 -5.448 1.847 1.00 98.06 207 GLU A N 1
ATOM 1588 C CA . GLU A 1 207 ? 5.414 -4.688 2.905 1.00 98.06 207 GLU A CA 1
ATOM 1589 C C . GLU A 1 207 ? 6.257 -4.549 4.190 1.00 98.06 207 GLU A C 1
ATOM 1591 O O . GLU A 1 207 ? 6.061 -3.595 4.935 1.00 98.06 207 GLU A O 1
ATOM 1596 N N . GLN A 1 208 ? 7.212 -5.440 4.455 1.00 98.06 208 GLN A N 1
ATOM 1597 C CA . GLN A 1 208 ? 8.110 -5.367 5.621 1.00 98.06 208 GLN A CA 1
ATOM 1598 C C . GLN A 1 208 ? 9.346 -4.480 5.398 1.00 98.06 208 GLN A C 1
ATOM 1600 O O . GLN A 1 208 ? 10.141 -4.300 6.323 1.00 98.06 208 GLN A O 1
ATOM 1605 N N . ALA A 1 209 ? 9.531 -3.960 4.183 1.00 98.31 209 ALA A N 1
ATOM 1606 C CA . ALA A 1 209 ? 10.721 -3.219 3.789 1.00 98.31 209 ALA A CA 1
ATOM 1607 C C . ALA A 1 209 ? 10.871 -1.866 4.513 1.00 98.31 209 ALA A C 1
ATOM 1609 O O . ALA A 1 209 ? 9.971 -1.390 5.213 1.00 98.31 209 ALA A O 1
ATOM 1610 N N . SER A 1 210 ? 12.037 -1.242 4.339 1.00 98.25 210 SER A N 1
ATOM 1611 C CA . SER A 1 210 ? 12.361 0.056 4.940 1.00 98.25 210 SER A CA 1
ATOM 1612 C C . SER A 1 210 ? 11.450 1.189 4.454 1.00 98.25 210 SER A C 1
ATOM 1614 O O . SER A 1 210 ? 10.824 1.110 3.391 1.00 98.25 210 SER A O 1
ATOM 1616 N N . TYR A 1 211 ? 11.433 2.292 5.205 1.00 98.19 211 TYR A N 1
ATOM 1617 C CA . TYR A 1 211 ? 10.743 3.519 4.807 1.00 98.19 211 TYR A CA 1
ATOM 1618 C C . TYR A 1 211 ? 11.232 4.043 3.446 1.00 98.19 211 TYR A C 1
ATOM 1620 O O . TYR A 1 211 ? 10.431 4.377 2.572 1.00 98.19 211 TYR A O 1
ATOM 1628 N N . ALA A 1 212 ? 12.552 4.055 3.233 1.00 98.38 212 ALA A N 1
ATOM 1629 C CA . ALA A 1 212 ? 13.156 4.500 1.977 1.00 98.38 212 ALA A CA 1
ATOM 1630 C C . ALA A 1 212 ? 12.745 3.598 0.803 1.00 98.38 212 ALA A C 1
ATOM 1632 O O . ALA A 1 212 ? 12.381 4.088 -0.268 1.00 98.38 212 ALA A O 1
ATOM 1633 N N . PHE A 1 213 ? 12.730 2.278 1.017 1.00 98.69 213 PHE A N 1
ATOM 1634 C CA . PHE A 1 213 ? 12.241 1.329 0.023 1.00 98.69 213 PHE A CA 1
ATOM 1635 C C . PHE A 1 213 ? 10.775 1.593 -0.325 1.00 98.69 213 PHE A C 1
ATOM 1637 O O . PHE A 1 213 ? 10.434 1.596 -1.502 1.00 98.69 213 PHE A O 1
ATOM 1644 N N . TYR A 1 214 ? 9.913 1.862 0.661 1.00 97.62 214 TYR A N 1
ATOM 1645 C CA . TYR A 1 214 ? 8.507 2.217 0.438 1.00 97.62 214 TYR A CA 1
ATOM 1646 C C . TYR A 1 214 ? 8.347 3.427 -0.490 1.00 97.62 214 TYR A C 1
ATOM 1648 O O . TYR A 1 214 ? 7.552 3.371 -1.431 1.00 97.62 214 TYR A O 1
ATOM 1656 N N . GLN A 1 215 ? 9.107 4.501 -0.247 1.00 98.62 215 GLN A N 1
ATOM 1657 C CA . GLN A 1 215 ? 9.067 5.710 -1.076 1.00 98.62 215 GLN A CA 1
ATOM 1658 C C . GLN A 1 215 ? 9.440 5.397 -2.525 1.00 98.62 215 GLN A C 1
ATOM 1660 O O . GLN A 1 215 ? 8.688 5.725 -3.445 1.00 98.62 215 GLN A O 1
ATOM 1665 N N . GLY A 1 216 ? 10.564 4.704 -2.721 1.00 98.75 216 GLY A N 1
ATOM 1666 C CA . GLY A 1 216 ? 11.020 4.294 -4.042 1.00 98.75 216 GLY A CA 1
ATOM 1667 C C . GLY A 1 216 ? 10.025 3.364 -4.727 1.00 98.75 216 GLY A C 1
ATOM 1668 O O . GLY A 1 216 ? 9.638 3.602 -5.866 1.00 98.75 216 GLY A O 1
ATOM 1669 N N . PHE A 1 217 ? 9.559 2.335 -4.021 1.00 98.81 217 PHE A N 1
ATOM 1670 C CA . PHE A 1 217 ? 8.643 1.321 -4.536 1.00 98.81 217 PHE A CA 1
ATOM 1671 C C . PHE A 1 217 ? 7.332 1.910 -5.027 1.00 98.81 217 PHE A C 1
ATOM 1673 O O . PHE A 1 217 ? 6.916 1.639 -6.155 1.00 98.81 217 PHE A O 1
ATOM 1680 N N . LEU A 1 218 ? 6.699 2.753 -4.212 1.00 98.81 218 LEU A N 1
ATOM 1681 C CA . LEU A 1 218 ? 5.477 3.426 -4.621 1.00 98.81 218 LEU A CA 1
ATOM 1682 C C . LEU A 1 218 ? 5.761 4.355 -5.808 1.00 98.81 218 LEU A C 1
ATOM 1684 O O . LEU A 1 218 ? 5.035 4.278 -6.795 1.00 98.81 218 LEU A O 1
ATOM 1688 N N . ARG A 1 219 ? 6.851 5.136 -5.790 1.00 98.81 219 ARG A N 1
ATOM 1689 C CA . ARG A 1 219 ? 7.233 6.005 -6.919 1.00 98.81 219 ARG A CA 1
ATOM 1690 C C . ARG A 1 219 ? 7.366 5.210 -8.219 1.00 98.81 219 ARG A C 1
ATOM 1692 O O . ARG A 1 219 ? 6.696 5.531 -9.191 1.00 98.81 219 ARG A O 1
ATOM 1699 N N . GLY A 1 220 ? 8.128 4.115 -8.214 1.00 98.38 220 GLY A N 1
ATOM 1700 C CA . GLY A 1 220 ? 8.341 3.273 -9.394 1.00 98.38 220 GLY A CA 1
ATOM 1701 C C . GLY A 1 220 ? 7.068 2.605 -9.917 1.00 98.38 220 GLY A C 1
ATOM 1702 O O . GLY A 1 220 ? 6.873 2.513 -11.130 1.00 98.38 220 GLY A O 1
ATOM 1703 N N . LEU A 1 221 ? 6.173 2.180 -9.019 1.00 98.44 221 LEU A N 1
ATOM 1704 C CA . LEU A 1 221 ? 4.881 1.599 -9.393 1.00 98.44 221 LEU A CA 1
ATOM 1705 C C . LEU A 1 221 ? 3.938 2.646 -10.009 1.00 98.44 221 LEU A C 1
ATOM 1707 O O . LEU A 1 221 ? 3.277 2.371 -11.010 1.00 98.44 221 LEU A O 1
ATOM 1711 N N . PHE A 1 222 ? 3.891 3.857 -9.445 1.00 98.50 222 PHE A N 1
ATOM 1712 C CA . PHE A 1 222 ? 3.116 4.973 -9.992 1.00 98.50 222 PHE A CA 1
ATOM 1713 C C . PHE A 1 222 ? 3.747 5.553 -11.280 1.00 98.50 222 PHE A C 1
ATOM 1715 O O . PHE A 1 222 ? 3.026 6.022 -12.164 1.00 98.50 222 PHE A O 1
ATOM 1722 N N . ASP A 1 223 ? 5.066 5.469 -11.456 1.00 97.75 223 ASP A N 1
ATOM 1723 C CA . ASP A 1 223 ? 5.731 5.797 -12.723 1.00 97.75 223 ASP A CA 1
ATOM 1724 C C . ASP A 1 223 ? 5.378 4.801 -13.834 1.00 97.75 223 ASP A C 1
ATOM 1726 O O . ASP A 1 223 ? 5.208 5.228 -14.972 1.00 97.75 223 ASP A O 1
ATOM 1730 N N . ALA A 1 224 ? 5.198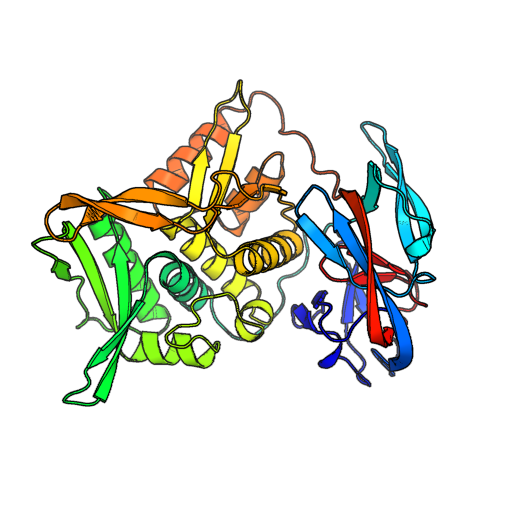 3.514 -13.522 1.00 95.69 224 ALA A N 1
ATOM 1731 C CA . ALA A 1 224 ? 4.730 2.521 -14.494 1.00 95.69 224 ALA A CA 1
ATOM 1732 C C . ALA A 1 224 ? 3.235 2.714 -14.816 1.00 95.69 224 ALA A C 1
ATOM 1734 O O . ALA A 1 224 ? 2.861 3.180 -15.890 1.00 95.69 224 ALA A O 1
ATOM 1735 N N . ASP A 1 225 ? 2.368 2.477 -13.828 1.00 94.62 225 ASP A N 1
ATOM 1736 C CA . ASP A 1 225 ? 0.919 2.328 -14.046 1.00 94.62 225 ASP A CA 1
ATOM 1737 C C . ASP A 1 225 ? 0.079 3.490 -13.489 1.00 94.62 225 ASP A C 1
ATOM 1739 O O . ASP A 1 225 ? -1.155 3.514 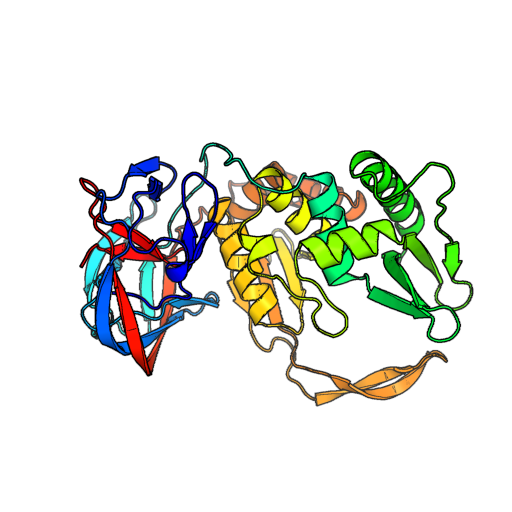-13.594 1.00 94.62 225 ASP A O 1
ATOM 1743 N N . GLY A 1 226 ? 0.728 4.456 -12.844 1.00 96.19 226 GLY A N 1
ATOM 1744 C CA . GLY A 1 226 ? 0.074 5.606 -12.236 1.00 96.19 226 GLY A CA 1
ATOM 1745 C C . GLY A 1 226 ? -0.195 6.740 -13.221 1.00 96.19 226 GLY A C 1
ATOM 1746 O O . GLY A 1 226 ? 0.480 6.912 -14.236 1.00 96.19 226 GLY A O 1
ATOM 1747 N N . SER A 1 227 ? -1.185 7.570 -12.907 1.00 96.06 227 SER A N 1
ATOM 1748 C CA . SER A 1 227 ? -1.529 8.749 -13.701 1.00 96.06 227 SER A CA 1
ATOM 1749 C C . SER A 1 227 ? -2.025 9.897 -12.832 1.00 96.06 227 SER A C 1
ATOM 1751 O O . SER A 1 227 ? -2.725 9.693 -11.842 1.00 96.06 227 SER A O 1
ATOM 1753 N N . VAL A 1 228 ? -1.706 11.124 -13.242 1.00 96.69 228 VAL A N 1
ATOM 1754 C CA . VAL A 1 228 ? -2.298 12.339 -12.673 1.00 96.69 228 VAL A CA 1
ATOM 1755 C C . VAL A 1 228 ? -3.526 12.705 -13.504 1.00 96.69 228 VAL A C 1
ATOM 1757 O O . VAL A 1 228 ? -3.429 12.926 -14.717 1.00 96.69 228 VAL A O 1
ATOM 1760 N N . GLN A 1 229 ? -4.693 12.748 -12.867 1.00 93.38 229 GLN A N 1
ATOM 1761 C CA . GLN A 1 229 ? -5.986 12.951 -13.515 1.00 93.38 229 GLN A CA 1
ATOM 1762 C C . GLN A 1 229 ? -6.785 14.084 -12.868 1.00 93.38 229 GLN A C 1
ATOM 1764 O O . GLN A 1 229 ? -6.590 14.431 -11.703 1.00 93.38 229 GLN A O 1
ATOM 1769 N N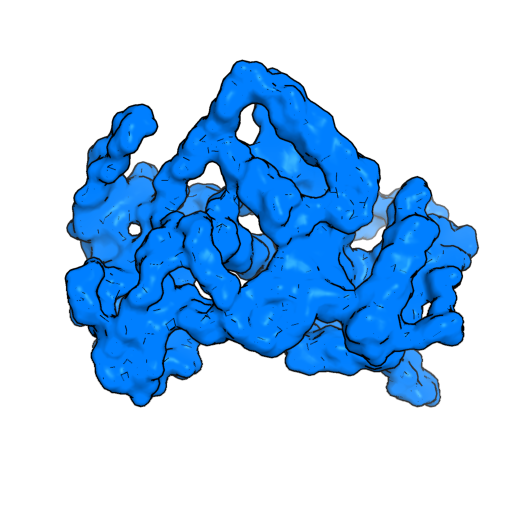 . GLY A 1 230 ? -7.766 14.585 -13.618 1.00 87.44 230 GLY A N 1
ATOM 1770 C CA . GLY A 1 230 ? -8.742 15.553 -13.133 1.00 87.44 230 GLY A CA 1
ATOM 1771 C C . GLY A 1 230 ? -8.394 17.001 -13.460 1.00 87.44 230 GLY A C 1
ATOM 1772 O O . GLY A 1 230 ? -7.523 17.288 -14.278 1.00 87.44 230 GLY A O 1
ATOM 1773 N N . SER A 1 231 ? -9.147 17.910 -12.851 1.00 83.06 231 SER A N 1
ATOM 1774 C CA . SER A 1 231 ? -9.014 19.360 -13.006 1.00 83.06 231 SER A CA 1
ATOM 1775 C C . SER A 1 231 ? -9.489 20.053 -11.731 1.00 83.06 231 SER A C 1
ATOM 1777 O O . SER A 1 231 ? -10.108 19.421 -10.877 1.00 83.06 231 SER A O 1
ATOM 1779 N N . GLN A 1 232 ? -9.268 21.363 -11.610 1.00 77.50 232 GLN A N 1
ATOM 1780 C CA . GLN A 1 232 ? -9.733 22.130 -10.446 1.00 77.50 232 GLN A CA 1
ATOM 1781 C C . GLN A 1 232 ? -11.258 22.054 -10.244 1.00 77.50 232 GLN A C 1
ATOM 1783 O O . GLN A 1 232 ? -11.728 22.056 -9.112 1.00 77.50 232 GLN A O 1
ATOM 1788 N N . GLU A 1 233 ? -12.035 21.937 -11.326 1.00 74.56 233 GLU A N 1
ATOM 1789 C CA . GLU A 1 233 ? -13.499 21.816 -11.257 1.00 74.56 233 GLU A CA 1
ATOM 1790 C C . GLU A 1 233 ? -13.963 20.419 -10.832 1.00 74.56 233 GLU A C 1
ATOM 1792 O O . GLU A 1 233 ? -14.920 20.286 -10.073 1.00 74.56 233 GLU A O 1
ATOM 1797 N N . LYS A 1 234 ? -13.299 19.368 -11.333 1.00 76.56 234 LYS A N 1
ATOM 1798 C CA . LYS A 1 234 ? -13.693 17.964 -11.108 1.00 76.56 234 LYS A CA 1
ATOM 1799 C C . LYS A 1 234 ? -12.951 17.296 -9.944 1.00 76.56 234 LYS A C 1
ATOM 1801 O O . LYS A 1 234 ? -13.259 16.155 -9.609 1.00 76.56 234 LYS A O 1
ATOM 1806 N N . GLY A 1 235 ? -11.998 18.001 -9.340 1.00 86.00 235 GLY A N 1
ATOM 1807 C CA . GLY A 1 235 ? -11.031 17.469 -8.386 1.00 86.00 235 GLY A CA 1
ATOM 1808 C C . GLY A 1 235 ? -9.817 16.857 -9.087 1.00 86.00 235 GLY A C 1
ATOM 1809 O O . GLY A 1 235 ? -9.945 16.191 -10.116 1.00 86.00 235 GLY A O 1
ATOM 1810 N N . VAL A 1 236 ? -8.633 17.089 -8.520 1.00 93.19 236 VAL A N 1
ATOM 1811 C CA . VAL A 1 236 ? -7.375 16.451 -8.933 1.00 93.19 236 VAL A CA 1
ATOM 1812 C C . VAL A 1 236 ? -7.221 15.132 -8.179 1.00 93.19 236 VAL A C 1
ATOM 1814 O O . VAL A 1 236 ? -7.626 15.020 -7.021 1.00 93.19 236 VAL A O 1
ATOM 1817 N N . SER A 1 237 ? -6.652 14.122 -8.835 1.00 96.25 237 SER A N 1
ATOM 1818 C CA . SER A 1 237 ? -6.313 12.844 -8.204 1.00 96.25 237 SER A CA 1
ATOM 1819 C C . SER A 1 237 ? -5.100 12.195 -8.861 1.00 96.25 237 SER A C 1
ATOM 1821 O O . SER A 1 237 ? -4.929 12.292 -10.076 1.00 96.25 237 SER A O 1
ATOM 1823 N N . VAL A 1 238 ? -4.301 11.485 -8.071 1.00 98.31 238 VAL A N 1
ATOM 1824 C CA . VAL A 1 238 ? -3.315 10.519 -8.568 1.00 98.31 238 VAL A CA 1
ATOM 1825 C C . VAL A 1 238 ? -3.969 9.146 -8.523 1.00 98.31 238 VAL A C 1
ATOM 1827 O O . VAL A 1 238 ? -4.557 8.779 -7.506 1.00 98.31 238 VAL A O 1
ATOM 1830 N N . ARG A 1 239 ? -3.931 8.405 -9.631 1.00 97.94 239 ARG A N 1
ATOM 1831 C CA . ARG A 1 239 ? -4.629 7.123 -9.770 1.00 97.94 239 ARG A CA 1
ATOM 1832 C C . ARG A 1 239 ? -3.699 6.013 -10.206 1.00 97.94 239 ARG A C 1
ATOM 1834 O O . ARG A 1 239 ? -2.829 6.255 -11.034 1.00 97.94 239 ARG A O 1
ATOM 1841 N N . LEU A 1 240 ? -3.942 4.810 -9.701 1.00 97.88 240 LEU A N 1
ATOM 1842 C CA . LEU A 1 240 ? -3.249 3.580 -10.072 1.00 97.88 240 LEU A CA 1
ATOM 1843 C C . LEU A 1 240 ? -4.284 2.547 -10.518 1.00 97.88 240 LEU A C 1
ATOM 1845 O O . LEU A 1 240 ? -5.112 2.106 -9.719 1.00 97.88 240 LEU A O 1
ATOM 1849 N N . ALA A 1 241 ? -4.254 2.179 -11.797 1.00 94.50 241 ALA A N 1
ATOM 1850 C CA . ALA A 1 241 ? -5.171 1.199 -12.366 1.00 94.50 241 ALA A CA 1
ATOM 1851 C C . ALA A 1 241 ? -4.537 -0.194 -12.362 1.00 94.50 241 ALA A C 1
ATOM 1853 O O . ALA A 1 241 ? -3.445 -0.367 -12.887 1.00 94.50 241 ALA A O 1
ATOM 1854 N N . GLN A 1 242 ? -5.229 -1.193 -11.810 1.00 94.25 242 GLN A N 1
ATOM 1855 C CA . GLN A 1 242 ? -4.718 -2.564 -11.704 1.00 94.25 242 GLN A CA 1
ATOM 1856 C C . GLN A 1 242 ? -5.836 -3.594 -11.854 1.00 94.25 242 GLN A C 1
ATOM 1858 O O . GLN A 1 242 ? -7.002 -3.321 -11.571 1.00 94.25 242 GLN A O 1
ATOM 1863 N N . SER A 1 243 ? -5.477 -4.798 -12.299 1.00 91.69 243 SER A N 1
ATOM 1864 C CA . SER A 1 243 ? -6.404 -5.944 -12.339 1.00 91.69 243 SER A CA 1
ATOM 1865 C C . SER A 1 243 ? -6.297 -6.861 -11.118 1.00 91.69 243 SER A C 1
ATOM 1867 O O . SER A 1 243 ? -7.162 -7.706 -10.909 1.00 91.69 243 SER A O 1
ATOM 1869 N N . ASP A 1 244 ? -5.240 -6.700 -10.320 1.00 94.12 244 ASP A N 1
ATOM 1870 C CA . ASP A 1 244 ? -5.038 -7.403 -9.057 1.00 94.12 244 ASP A CA 1
ATOM 1871 C C . ASP A 1 244 ? -5.525 -6.511 -7.905 1.00 94.12 244 ASP A C 1
ATOM 1873 O O . ASP A 1 244 ? -4.894 -5.506 -7.572 1.00 94.12 244 ASP A O 1
ATOM 1877 N N . LEU A 1 245 ? -6.676 -6.860 -7.322 1.00 95.12 245 LEU A N 1
ATOM 1878 C CA . LEU A 1 245 ? -7.242 -6.133 -6.186 1.00 95.12 245 LEU A CA 1
ATOM 1879 C C . LEU A 1 245 ? -6.354 -6.244 -4.938 1.00 95.12 245 LEU A C 1
ATOM 1881 O O . LEU A 1 245 ? -6.170 -5.247 -4.246 1.00 95.12 245 LEU A O 1
ATOM 1885 N N . GLY A 1 246 ? -5.751 -7.411 -4.690 1.00 96.12 246 GLY A N 1
ATOM 1886 C CA . GLY A 1 246 ? -4.885 -7.624 -3.527 1.00 96.12 246 GLY A CA 1
ATOM 1887 C C . GLY A 1 246 ? -3.627 -6.756 -3.580 1.00 96.12 246 GLY A C 1
ATOM 1888 O O . GLY A 1 246 ? -3.180 -6.241 -2.554 1.00 96.12 246 GLY A O 1
ATOM 1889 N N . LEU A 1 247 ? -3.106 -6.509 -4.787 1.00 97.38 247 LEU A N 1
ATOM 1890 C CA . LEU A 1 247 ? -2.033 -5.539 -5.009 1.00 97.38 247 LEU A CA 1
ATOM 1891 C C . LEU A 1 247 ? -2.480 -4.126 -4.607 1.00 97.38 247 LEU A C 1
ATOM 1893 O O . LEU A 1 247 ? -1.758 -3.455 -3.873 1.00 97.38 247 LEU A O 1
ATOM 1897 N N . LEU A 1 248 ? -3.667 -3.674 -5.028 1.00 98.25 248 LEU A N 1
ATOM 1898 C CA . LEU A 1 248 ? -4.173 -2.348 -4.644 1.00 98.25 248 LEU A CA 1
ATOM 1899 C C . LEU A 1 248 ? -4.425 -2.225 -3.139 1.00 98.25 248 LEU A C 1
ATOM 1901 O O . LEU A 1 248 ? -4.121 -1.182 -2.569 1.00 98.25 248 LEU A O 1
ATOM 1905 N N . GLU A 1 249 ? -4.935 -3.269 -2.487 1.00 98.44 249 GLU A N 1
ATOM 1906 C CA . GLU A 1 249 ? -5.118 -3.302 -1.030 1.00 98.44 249 GLU A CA 1
ATOM 1907 C C . GLU A 1 249 ? -3.773 -3.195 -0.293 1.00 98.44 249 GLU A C 1
ATOM 1909 O O . GLU A 1 249 ? -3.660 -2.477 0.704 1.00 98.44 249 GLU A O 1
ATOM 1914 N N . ALA A 1 250 ? -2.727 -3.856 -0.799 1.00 98.50 250 ALA A N 1
ATOM 1915 C CA . ALA A 1 250 ? -1.375 -3.714 -0.269 1.00 98.50 250 ALA A CA 1
ATOM 1916 C C . ALA A 1 250 ? -0.821 -2.297 -0.489 1.00 98.50 250 ALA A C 1
ATOM 1918 O O . ALA A 1 250 ? -0.343 -1.685 0.465 1.00 98.50 250 ALA A O 1
ATOM 1919 N N . VAL A 1 251 ? -0.971 -1.719 -1.690 1.00 98.69 251 VAL A N 1
ATOM 1920 C CA . VAL A 1 251 ? -0.602 -0.314 -1.958 1.00 98.69 251 VAL A CA 1
ATOM 1921 C C . VAL A 1 251 ? -1.347 0.638 -1.020 1.00 98.69 251 VAL A C 1
ATOM 1923 O O . VAL A 1 251 ? -0.736 1.550 -0.471 1.00 98.69 251 VAL A O 1
ATOM 1926 N N . GLN A 1 252 ? -2.642 0.420 -0.783 1.00 98.75 252 GLN A N 1
ATOM 1927 C CA . GLN A 1 252 ? -3.444 1.243 0.120 1.00 98.75 252 GLN A CA 1
ATOM 1928 C C . GLN A 1 252 ? -2.915 1.196 1.560 1.00 98.75 252 GLN A C 1
ATOM 1930 O O . GLN A 1 252 ? -2.798 2.250 2.190 1.00 98.75 252 GLN A O 1
ATOM 1935 N N . ARG A 1 253 ? -2.539 0.016 2.076 1.00 98.56 253 ARG A N 1
ATOM 1936 C CA . ARG A 1 253 ? -1.883 -0.101 3.392 1.00 98.56 253 ARG A CA 1
ATOM 1937 C C . ARG A 1 253 ? -0.524 0.594 3.413 1.00 98.56 253 ARG A C 1
ATOM 1939 O O . ARG A 1 253 ? -0.220 1.305 4.370 1.00 98.56 253 ARG A O 1
ATOM 1946 N N . MET A 1 254 ? 0.282 0.419 2.363 1.00 98.62 254 MET A N 1
ATOM 1947 C CA . MET A 1 254 ? 1.601 1.047 2.261 1.00 98.62 254 MET A CA 1
ATOM 1948 C C . MET A 1 254 ? 1.506 2.579 2.265 1.00 98.62 254 MET A C 1
ATOM 1950 O O . MET A 1 254 ? 2.216 3.235 3.023 1.00 98.62 254 MET A O 1
ATOM 1954 N N . LEU A 1 255 ? 0.584 3.145 1.481 1.00 98.75 255 LEU A N 1
ATOM 1955 C CA . LEU A 1 255 ? 0.306 4.583 1.443 1.00 98.75 255 LEU A CA 1
ATOM 1956 C C . LEU A 1 255 ? -0.186 5.101 2.799 1.00 98.75 255 LEU A C 1
ATOM 1958 O O . LEU A 1 255 ? 0.295 6.130 3.275 1.00 98.75 255 LEU A O 1
ATOM 1962 N N . LEU A 1 256 ? -1.099 4.377 3.455 1.00 98.50 256 LEU A N 1
ATOM 1963 C CA . LEU A 1 256 ? -1.663 4.811 4.733 1.00 98.50 256 LEU A CA 1
ATOM 1964 C C . LEU A 1 256 ? -0.598 4.907 5.834 1.00 98.50 256 LEU A C 1
ATOM 1966 O O . LEU A 1 256 ? -0.630 5.839 6.638 1.00 98.50 256 LEU A O 1
ATOM 1970 N N . ARG A 1 257 ? 0.392 4.008 5.829 1.00 97.44 257 ARG A N 1
ATOM 1971 C CA . ARG A 1 257 ? 1.546 4.062 6.744 1.00 97.44 257 ARG A CA 1
ATOM 1972 C C . ARG A 1 257 ? 2.415 5.295 6.525 1.00 97.44 257 ARG A C 1
ATOM 1974 O O . ARG A 1 257 ? 2.964 5.796 7.491 1.00 97.44 257 ARG A O 1
ATOM 1981 N N . LEU A 1 258 ? 2.473 5.828 5.305 1.00 97.44 258 LEU A N 1
ATOM 1982 C CA . LEU A 1 258 ? 3.109 7.116 4.995 1.00 97.44 258 LEU A CA 1
ATOM 1983 C C . LEU A 1 258 ? 2.183 8.319 5.273 1.00 97.44 258 LEU A C 1
ATOM 1985 O O . LEU A 1 258 ? 2.523 9.460 4.966 1.00 97.44 258 LEU A O 1
ATOM 1989 N N . GLY A 1 259 ? 0.995 8.090 5.842 1.00 97.44 259 GLY A N 1
ATOM 1990 C CA . GLY A 1 259 ? 0.017 9.136 6.131 1.00 97.44 259 GLY A CA 1
ATOM 1991 C C . GLY A 1 259 ? -0.803 9.585 4.916 1.00 97.44 259 GLY A C 1
ATOM 1992 O O . GLY A 1 259 ? -1.342 10.696 4.919 1.00 97.44 259 GLY A O 1
ATOM 1993 N N . ILE A 1 260 ? -0.896 8.745 3.882 1.00 98.50 260 ILE A N 1
ATOM 1994 C CA . ILE A 1 260 ? -1.639 8.998 2.642 1.00 98.50 260 ILE A CA 1
ATOM 1995 C C . ILE A 1 260 ? -2.849 8.056 2.601 1.00 98.50 260 ILE A C 1
ATOM 1997 O O . ILE A 1 260 ? -2.725 6.873 2.284 1.00 98.50 260 ILE A O 1
ATOM 2001 N N . ALA A 1 261 ? -4.041 8.569 2.904 1.00 98.50 261 ALA A N 1
ATOM 2002 C CA . ALA A 1 261 ? -5.268 7.801 2.702 1.00 98.50 261 ALA A CA 1
ATOM 2003 C C . ALA A 1 261 ? -5.615 7.722 1.206 1.00 98.50 261 ALA A C 1
ATOM 2005 O O . ALA A 1 261 ? -5.344 8.646 0.432 1.00 98.50 261 ALA A O 1
ATOM 2006 N N . SER A 1 262 ? -6.223 6.611 0.795 1.00 98.56 262 SER A N 1
ATOM 2007 C CA . SER A 1 262 ? -6.632 6.387 -0.594 1.00 98.56 262 SER A CA 1
ATOM 2008 C C . SER A 1 262 ? -7.922 5.580 -0.671 1.00 98.56 262 SER A C 1
ATOM 2010 O O . SER A 1 262 ? -8.322 4.931 0.293 1.00 98.56 262 SER A O 1
ATOM 2012 N N . THR A 1 263 ? -8.579 5.629 -1.827 1.00 98.50 263 THR A N 1
ATOM 2013 C CA . THR A 1 263 ? -9.832 4.917 -2.098 1.00 98.50 263 THR A CA 1
ATOM 2014 C C . THR A 1 263 ? -9.635 3.929 -3.236 1.00 98.50 263 THR A C 1
ATOM 2016 O O . THR A 1 263 ? -9.161 4.321 -4.300 1.00 98.50 263 THR A O 1
ATOM 2019 N N . ILE A 1 264 ? -10.043 2.676 -3.046 1.00 98.50 264 ILE A N 1
ATOM 2020 C CA . ILE A 1 264 ? -10.073 1.658 -4.097 1.00 98.50 264 ILE A CA 1
ATOM 2021 C C . ILE A 1 264 ? -11.479 1.593 -4.691 1.00 98.50 264 ILE A C 1
ATOM 2023 O O . ILE A 1 264 ? -12.434 1.165 -4.048 1.00 98.50 264 ILE A O 1
ATOM 2027 N N . TYR A 1 265 ? -11.599 1.965 -5.960 1.00 96.19 265 TYR A N 1
ATOM 2028 C CA . TYR A 1 265 ? -12.796 1.732 -6.750 1.00 96.19 265 TYR A CA 1
ATOM 2029 C C . TYR A 1 265 ? -12.693 0.383 -7.456 1.00 96.19 265 TYR A C 1
ATOM 2031 O O . TYR A 1 265 ? -11.864 0.191 -8.351 1.00 96.19 265 TYR A O 1
ATOM 2039 N N . GLN A 1 266 ? -13.556 -0.552 -7.075 1.00 93.62 266 GLN A N 1
ATOM 2040 C CA . GLN A 1 266 ? -13.584 -1.877 -7.680 1.00 93.62 266 GLN A CA 1
ATOM 2041 C C . GLN A 1 266 ? -14.390 -1.892 -8.984 1.00 93.62 266 GLN A C 1
ATOM 2043 O O . GLN A 1 266 ? -15.306 -1.092 -9.162 1.00 93.62 266 GLN A O 1
ATOM 2048 N N . GLU A 1 267 ? -14.015 -2.783 -9.907 1.00 90.00 267 GLU A N 1
ATOM 2049 C CA . GLU A 1 267 ? -14.752 -3.061 -11.150 1.00 90.00 267 GLU A CA 1
ATOM 2050 C C . GLU A 1 267 ? -15.107 -1.823 -11.995 1.00 90.00 267 GLU A C 1
ATOM 2052 O O . GLU A 1 267 ? -16.114 -1.788 -12.703 1.00 90.00 267 GLU A O 1
ATOM 2057 N N . ARG A 1 268 ? -14.231 -0.808 -12.006 1.00 89.19 268 ARG A N 1
ATOM 2058 C CA . ARG A 1 268 ? -14.359 0.383 -12.869 1.00 89.19 268 ARG A CA 1
ATOM 2059 C C . ARG A 1 268 ? -14.533 0.013 -14.337 1.00 89.19 268 ARG A C 1
ATOM 2061 O O . ARG A 1 268 ? -15.174 0.747 -15.089 1.00 89.19 268 ARG A O 1
ATOM 2068 N N . ARG A 1 269 ? -13.955 -1.120 -14.742 1.00 88.00 269 ARG A N 1
ATOM 2069 C CA . ARG A 1 269 ? -14.346 -1.826 -15.961 1.00 88.00 269 ARG A CA 1
ATOM 2070 C C . ARG A 1 269 ? -14.542 -3.311 -15.637 1.00 88.00 269 ARG A C 1
ATOM 2072 O O . ARG A 1 269 ? -13.558 -3.939 -15.238 1.00 88.00 269 ARG A O 1
ATOM 2079 N N . PRO A 1 270 ? -15.741 -3.881 -15.838 1.00 88.94 270 PRO A N 1
ATOM 2080 C CA . PRO A 1 270 ? -16.018 -5.274 -15.497 1.00 88.94 270 PRO A CA 1
ATOM 2081 C C . PRO A 1 270 ? -15.218 -6.239 -16.376 1.00 88.94 270 PRO A C 1
ATOM 2083 O O . PRO A 1 270 ? -14.806 -5.891 -17.490 1.00 88.94 270 PRO A O 1
ATOM 2086 N N . ALA A 1 271 ? -14.994 -7.453 -15.875 1.00 90.94 271 ALA A N 1
ATOM 2087 C CA . ALA A 1 271 ? -14.371 -8.513 -16.659 1.00 90.94 271 ALA A CA 1
ATOM 2088 C C . ALA A 1 271 ? -15.227 -8.851 -17.891 1.00 90.94 271 ALA A C 1
ATOM 2090 O O . ALA A 1 271 ? -16.455 -8.789 -17.844 1.00 90.94 271 ALA A O 1
ATOM 2091 N N . GLY A 1 272 ? -14.582 -9.204 -18.998 1.00 90.69 272 GLY A N 1
ATOM 2092 C CA . GLY A 1 272 ? -15.290 -9.556 -20.225 1.00 90.69 272 GLY A CA 1
ATOM 2093 C C . GLY A 1 272 ? -14.404 -9.559 -21.461 1.00 90.69 272 GLY A C 1
ATOM 2094 O O . GLY A 1 272 ? -13.239 -9.158 -21.416 1.00 90.69 272 GLY A O 1
ATOM 2095 N N . GLU A 1 273 ? -14.970 -10.014 -22.575 1.00 90.81 273 GLU A N 1
ATOM 2096 C CA . GLU A 1 273 ? -14.288 -10.008 -23.866 1.00 90.81 273 GLU A CA 1
ATOM 2097 C C . GLU A 1 273 ? -14.145 -8.588 -24.409 1.00 90.81 273 GLU A C 1
ATOM 2099 O O . GLU A 1 273 ? -15.089 -7.795 -24.411 1.00 90.81 273 GLU A O 1
ATOM 2104 N N . ARG A 1 274 ? -12.942 -8.260 -24.878 1.00 88.56 274 ARG A N 1
ATOM 2105 C CA . ARG A 1 274 ? -12.634 -6.975 -25.504 1.00 88.56 274 ARG A CA 1
ATOM 2106 C C . ARG A 1 274 ? -11.765 -7.198 -26.727 1.00 88.56 274 ARG A C 1
ATOM 2108 O O . ARG A 1 274 ? -10.888 -8.060 -26.728 1.00 88.56 274 ARG A O 1
ATOM 2115 N N . LEU A 1 275 ? -11.994 -6.394 -27.761 1.00 88.88 275 LEU A N 1
ATOM 2116 C CA . LEU A 1 275 ? -11.092 -6.332 -28.904 1.00 88.88 275 LEU A CA 1
ATOM 2117 C C . LEU A 1 275 ? -9.858 -5.524 -28.501 1.00 88.88 275 LEU A C 1
ATOM 2119 O O . LEU A 1 275 ? -9.956 -4.319 -28.269 1.00 88.88 275 LEU A O 1
ATOM 2123 N N . LEU A 1 276 ? -8.712 -6.193 -28.400 1.00 84.88 276 LEU A N 1
ATOM 2124 C CA . LEU A 1 276 ? -7.415 -5.563 -28.166 1.00 84.88 276 LEU A CA 1
ATOM 2125 C C . LEU A 1 276 ? -6.485 -5.833 -29.355 1.00 84.88 276 LEU A C 1
ATOM 2127 O O . LEU A 1 276 ? -6.659 -6.845 -30.041 1.00 84.88 276 LEU A O 1
ATOM 2131 N N . PRO A 1 277 ? -5.506 -4.950 -29.618 1.00 80.81 277 PRO A N 1
ATOM 2132 C CA . PRO A 1 277 ? -4.506 -5.198 -30.644 1.00 80.81 277 PRO A CA 1
ATOM 2133 C C . PRO A 1 277 ? -3.684 -6.439 -30.285 1.00 80.81 277 PRO A C 1
ATOM 2135 O O . PRO A 1 277 ? -3.172 -6.551 -29.171 1.00 80.81 277 PRO A O 1
ATOM 2138 N N . ASP A 1 278 ? -3.542 -7.364 -31.226 1.00 80.69 278 ASP A N 1
ATOM 2139 C CA . ASP A 1 278 ? -2.609 -8.477 -31.105 1.00 80.69 278 ASP A CA 1
ATOM 2140 C C . ASP A 1 278 ? -1.159 -8.034 -31.396 1.00 80.69 278 ASP A C 1
ATOM 2142 O O . ASP A 1 278 ? -0.857 -6.853 -31.591 1.00 80.69 278 ASP A O 1
ATOM 2146 N N . SER A 1 279 ? -0.227 -8.989 -31.453 1.00 74.56 279 SER A N 1
ATOM 2147 C CA . SER A 1 279 ? 1.181 -8.712 -31.771 1.00 74.56 279 SER A CA 1
ATOM 2148 C C . SER A 1 279 ? 1.408 -8.139 -33.179 1.00 74.56 279 SER A C 1
ATOM 2150 O O . SER A 1 279 ? 2.494 -7.635 -33.461 1.00 74.56 279 SER A O 1
ATOM 2152 N N . GLN A 1 280 ? 0.402 -8.195 -34.055 1.00 77.38 280 GLN A N 1
ATOM 2153 C CA . GLN A 1 280 ? 0.388 -7.606 -35.394 1.00 77.38 280 GLN A CA 1
ATOM 2154 C C . GLN A 1 280 ? -0.439 -6.308 -35.441 1.00 77.38 280 GLN A C 1
ATOM 2156 O O . GLN A 1 280 ? -0.677 -5.770 -36.521 1.00 77.38 280 GLN A O 1
ATOM 2161 N N . ARG A 1 281 ? -0.851 -5.783 -34.274 1.00 75.94 281 ARG A N 1
ATOM 2162 C CA . ARG A 1 281 ? -1.742 -4.625 -34.097 1.00 75.94 281 ARG A CA 1
ATOM 2163 C C . ARG A 1 281 ? -3.128 -4.808 -34.727 1.00 75.94 281 ARG A C 1
ATOM 2165 O O . ARG A 1 281 ? -3.818 -3.820 -34.976 1.00 75.94 281 ARG A O 1
ATOM 2172 N N . GLN A 1 282 ? -3.555 -6.045 -34.968 1.00 84.44 282 GLN A N 1
ATOM 2173 C CA . GLN A 1 282 ? -4.893 -6.344 -35.468 1.00 84.44 282 GLN A CA 1
ATOM 2174 C C . GLN A 1 282 ? -5.873 -6.539 -34.303 1.00 84.44 282 GLN A C 1
ATOM 2176 O O . GLN A 1 282 ? -5.487 -7.103 -33.277 1.00 84.44 282 GLN A O 1
ATOM 2181 N N . PRO A 1 283 ? -7.140 -6.100 -34.418 1.00 86.38 283 PRO A N 1
ATOM 2182 C CA . PRO A 1 283 ? -8.132 -6.328 -33.374 1.00 86.38 283 PRO A CA 1
ATOM 2183 C C . PRO A 1 283 ? -8.415 -7.825 -33.206 1.00 86.38 283 PRO A C 1
ATOM 2185 O O . PRO A 1 283 ? -8.905 -8.480 -34.124 1.00 86.38 283 PRO A O 1
ATOM 2188 N N . LYS A 1 284 ? -8.155 -8.361 -32.015 1.00 89.88 284 LYS A N 1
ATOM 2189 C CA . LYS A 1 284 ? -8.485 -9.738 -31.638 1.00 89.88 284 LYS A CA 1
ATOM 2190 C C . LYS A 1 284 ? -9.232 -9.741 -30.310 1.00 89.88 284 LYS A C 1
ATOM 2192 O O . LYS A 1 284 ? -8.972 -8.910 -29.446 1.00 89.88 284 LYS A O 1
ATOM 2197 N N . ALA A 1 285 ? -10.188 -10.654 -30.156 1.00 89.56 285 ALA A N 1
ATOM 2198 C CA . ALA A 1 285 ? -10.917 -10.809 -28.903 1.00 89.56 285 ALA A CA 1
ATOM 2199 C C . ALA A 1 285 ? -10.006 -11.429 -27.834 1.00 89.56 285 ALA A C 1
ATOM 2201 O O . ALA A 1 285 ? -9.418 -12.493 -28.042 1.00 89.56 285 ALA A O 1
ATOM 2202 N N . TYR A 1 286 ? -9.903 -10.757 -26.692 1.00 86.62 286 TYR A N 1
ATOM 2203 C CA . TYR A 1 286 ? -9.224 -11.239 -25.496 1.00 86.62 286 TYR A CA 1
ATOM 2204 C C . TYR A 1 286 ? -10.168 -11.130 -24.305 1.00 86.62 286 TYR A C 1
ATOM 2206 O O . TYR A 1 286 ? -10.873 -10.131 -24.152 1.00 86.62 286 TYR A O 1
ATOM 2214 N N . PHE A 1 287 ? -10.155 -12.134 -23.431 1.00 89.00 287 PHE A N 1
ATOM 2215 C CA . PHE A 1 287 ? -10.825 -12.026 -22.143 1.00 89.00 287 PHE A CA 1
ATOM 2216 C C . PHE A 1 287 ? -9.993 -11.139 -21.212 1.00 89.00 287 PHE A C 1
ATOM 2218 O O . PHE A 1 287 ? -8.866 -11.481 -20.846 1.00 89.00 287 PHE A O 1
ATOM 2225 N N . CYS A 1 288 ? -10.543 -9.990 -20.831 1.00 87.56 288 CYS A N 1
ATOM 2226 C CA . CYS A 1 288 ? -9.922 -9.073 -19.889 1.00 87.56 288 CYS A CA 1
ATOM 2227 C C . CYS A 1 288 ? -10.488 -9.301 -18.489 1.00 87.56 288 CYS A C 1
ATOM 2229 O O . CYS A 1 288 ? -11.704 -9.364 -18.305 1.00 87.56 288 CYS A O 1
ATOM 2231 N N . LYS A 1 289 ? -9.603 -9.358 -17.491 1.00 88.38 289 LYS A N 1
ATOM 2232 C CA . LYS A 1 289 ? -9.998 -9.304 -16.079 1.00 88.38 289 LYS A CA 1
ATOM 2233 C C . LYS A 1 289 ? -10.658 -7.960 -15.751 1.00 88.38 289 LYS A C 1
ATOM 2235 O O . LYS A 1 289 ? -10.533 -6.991 -16.508 1.00 88.38 289 LYS A O 1
ATOM 2240 N N . ALA A 1 290 ? -11.350 -7.911 -14.615 1.00 90.69 290 ALA A N 1
ATOM 2241 C CA . ALA A 1 290 ? -11.859 -6.658 -14.080 1.00 90.69 290 ALA A CA 1
ATOM 2242 C C . ALA A 1 290 ? -10.700 -5.679 -13.836 1.00 90.69 290 ALA A C 1
ATOM 2244 O O . ALA A 1 290 ? -9.578 -6.078 -13.524 1.00 90.69 290 ALA A O 1
ATOM 2245 N N . GLN A 1 291 ? -10.978 -4.395 -14.029 1.00 92.12 291 GLN A N 1
ATOM 2246 C CA . GLN A 1 291 ? -10.039 -3.317 -13.758 1.00 92.12 291 GLN A CA 1
ATOM 2247 C C . GLN A 1 291 ? -10.537 -2.537 -12.546 1.00 92.12 291 GLN A C 1
ATOM 2249 O O . GLN A 1 291 ? -11.656 -2.016 -12.550 1.00 92.12 291 GLN A O 1
ATOM 2254 N N . HIS A 1 292 ? -9.680 -2.446 -11.541 1.00 95.88 292 HIS A N 1
ATOM 2255 C CA . HIS A 1 292 ? -9.857 -1.677 -10.321 1.00 95.88 292 HIS A CA 1
ATOM 2256 C C . HIS A 1 292 ? -8.968 -0.431 -10.395 1.00 95.88 292 HIS A C 1
ATOM 2258 O O . HIS A 1 292 ? -8.053 -0.342 -11.221 1.00 95.88 292 HIS A O 1
ATOM 2264 N N . GLU A 1 293 ? -9.249 0.557 -9.557 1.00 96.44 293 GLU A N 1
ATOM 2265 C CA . GLU A 1 293 ? -8.495 1.804 -9.543 1.00 96.44 293 GLU A CA 1
ATOM 2266 C C . GLU A 1 293 ? -8.346 2.317 -8.116 1.00 96.44 293 GLU A C 1
ATOM 2268 O O . GLU A 1 293 ? -9.341 2.578 -7.446 1.00 96.44 293 GLU A O 1
ATOM 2273 N N . LEU A 1 294 ? -7.109 2.492 -7.663 1.00 98.44 294 LEU A N 1
ATOM 2274 C CA . LEU A 1 294 ? -6.808 3.216 -6.435 1.00 98.44 294 LEU A CA 1
ATOM 2275 C C . LEU A 1 294 ? -6.674 4.704 -6.758 1.00 98.44 294 LEU A C 1
ATOM 2277 O O . LEU A 1 294 ? -6.039 5.064 -7.747 1.00 98.44 294 LEU A O 1
ATOM 2281 N N . ALA A 1 295 ? -7.252 5.569 -5.929 1.00 98.25 295 ALA A N 1
ATOM 2282 C CA . ALA A 1 295 ? -7.178 7.015 -6.078 1.00 98.25 295 ALA A CA 1
ATOM 2283 C C . ALA A 1 295 ? -6.697 7.697 -4.794 1.00 98.25 295 ALA A C 1
ATOM 2285 O O . ALA A 1 295 ? -7.226 7.463 -3.707 1.00 98.25 295 ALA A O 1
ATOM 2286 N N . ILE A 1 296 ? -5.737 8.601 -4.962 1.00 98.56 296 ILE A N 1
ATOM 2287 C CA . ILE A 1 296 ? -5.254 9.547 -3.960 1.00 98.56 296 ILE A CA 1
ATOM 2288 C C . ILE A 1 296 ? -5.832 10.913 -4.323 1.00 98.56 296 ILE A C 1
ATOM 2290 O O . ILE A 1 296 ? -5.737 11.352 -5.471 1.00 98.56 296 ILE A O 1
ATOM 2294 N N . ALA A 1 297 ? -6.450 11.579 -3.356 1.00 96.31 297 ALA A N 1
ATOM 2295 C CA . ALA A 1 297 ? -7.102 12.873 -3.530 1.00 96.31 297 ALA A CA 1
ATOM 2296 C C . ALA A 1 297 ? -6.952 13.715 -2.257 1.00 96.31 297 ALA A C 1
ATOM 2298 O O . ALA A 1 297 ? -6.356 13.260 -1.278 1.00 96.31 297 ALA A O 1
ATOM 2299 N N . ASN A 1 298 ? -7.551 14.909 -2.247 1.00 94.50 298 ASN A N 1
ATOM 2300 C CA . ASN A 1 298 ? -7.547 15.810 -1.090 1.00 94.50 298 ASN A CA 1
ATOM 2301 C C . ASN A 1 298 ? -6.115 16.239 -0.708 1.00 94.50 298 ASN A C 1
ATOM 2303 O O . ASN A 1 298 ? -5.217 16.240 -1.551 1.00 94.50 298 ASN A O 1
ATOM 2307 N N . ASP A 1 299 ? -5.892 16.636 0.545 1.00 95.25 299 ASP A N 1
ATOM 2308 C CA . ASP A 1 299 ? -4.564 17.012 1.045 1.00 95.25 299 ASP A CA 1
ATOM 2309 C C . ASP A 1 299 ? -3.536 15.861 1.012 1.00 95.25 299 ASP A C 1
ATOM 2311 O O . ASP A 1 299 ? -2.336 16.120 1.070 1.00 95.25 299 ASP A O 1
ATOM 2315 N N . ASN A 1 300 ? -3.966 14.606 0.816 1.00 98.00 300 ASN A N 1
ATOM 2316 C CA . ASN A 1 300 ? -3.057 13.479 0.590 1.00 98.00 300 ASN A CA 1
ATOM 2317 C C . ASN A 1 300 ? -2.215 13.650 -0.685 1.00 98.00 300 ASN A C 1
ATOM 2319 O O . ASN A 1 300 ? -1.135 13.076 -0.764 1.00 98.00 300 ASN A O 1
ATOM 2323 N N . LEU A 1 301 ? -2.670 14.436 -1.672 1.00 97.06 301 LEU A N 1
ATOM 2324 C CA . LEU A 1 301 ? -1.889 14.721 -2.882 1.00 97.06 301 LEU A CA 1
ATOM 2325 C C . LEU A 1 301 ? -0.611 15.498 -2.582 1.00 97.06 301 LEU A C 1
ATOM 2327 O O . LEU A 1 301 ? 0.409 15.256 -3.218 1.00 97.06 301 LEU A O 1
ATOM 2331 N N . GLN A 1 302 ? -0.670 16.419 -1.620 1.00 96.00 302 GLN A N 1
ATOM 2332 C CA . GLN A 1 302 ? 0.500 17.181 -1.212 1.00 96.00 302 GLN A CA 1
ATOM 2333 C C . GLN A 1 302 ? 1.510 16.263 -0.514 1.00 96.00 302 GLN A C 1
ATOM 2335 O O . GLN A 1 302 ? 2.679 16.253 -0.879 1.00 96.00 302 GLN A O 1
ATOM 2340 N N . ILE A 1 303 ? 1.035 15.409 0.396 1.00 97.56 303 ILE A N 1
ATOM 2341 C CA . ILE A 1 303 ? 1.883 14.416 1.069 1.00 97.56 303 ILE A CA 1
ATOM 2342 C C . ILE A 1 303 ? 2.474 13.418 0.061 1.00 97.56 303 ILE A C 1
ATOM 2344 O O . ILE A 1 303 ? 3.651 13.080 0.145 1.00 97.56 303 ILE A O 1
ATOM 2348 N N . PHE A 1 304 ? 1.689 12.981 -0.931 1.00 98.56 304 PHE A N 1
ATOM 2349 C CA . PHE A 1 304 ? 2.186 12.144 -2.021 1.00 98.56 304 PHE A CA 1
ATOM 2350 C C . PHE A 1 304 ? 3.289 12.853 -2.808 1.00 98.56 304 PHE A C 1
ATOM 2352 O O . PHE A 1 304 ? 4.326 12.247 -3.037 1.00 98.56 304 PHE A O 1
ATOM 2359 N N . ALA A 1 305 ? 3.096 14.116 -3.200 1.00 97.75 305 ALA A N 1
ATOM 2360 C CA . ALA A 1 305 ? 4.096 14.881 -3.946 1.00 97.75 305 ALA A CA 1
ATOM 2361 C C . ALA A 1 305 ? 5.404 15.074 -3.161 1.00 97.75 305 ALA A C 1
ATOM 2363 O O . ALA A 1 305 ? 6.476 15.040 -3.754 1.00 97.75 305 ALA A O 1
ATOM 2364 N N . GLU A 1 306 ? 5.308 15.262 -1.843 1.00 96.75 306 GLU A N 1
ATOM 2365 C CA . GLU A 1 306 ? 6.454 15.483 -0.956 1.00 96.75 306 GLU A CA 1
ATOM 2366 C C . GLU A 1 306 ? 7.229 14.190 -0.651 1.00 96.75 306 GLU A C 1
ATOM 2368 O O . GLU A 1 306 ? 8.458 14.200 -0.643 1.00 96.75 306 GLU A O 1
ATOM 2373 N N . LEU A 1 307 ? 6.533 13.075 -0.394 1.00 97.56 307 LEU A N 1
ATOM 2374 C CA . LEU A 1 307 ? 7.167 11.825 0.046 1.00 97.56 307 LEU A CA 1
ATOM 2375 C C . LEU A 1 307 ? 7.465 10.844 -1.089 1.00 97.56 307 LEU A C 1
ATOM 2377 O O . LEU A 1 307 ? 8.418 10.071 -0.991 1.00 97.56 307 LEU A O 1
ATOM 2381 N N . ILE A 1 308 ? 6.629 10.821 -2.126 1.00 98.50 308 ILE A N 1
ATOM 2382 C CA . ILE A 1 308 ? 6.677 9.820 -3.195 1.00 98.50 308 ILE A CA 1
ATOM 2383 C C . ILE A 1 308 ? 6.954 10.508 -4.526 1.00 98.50 308 ILE A C 1
ATOM 2385 O O . ILE A 1 308 ? 8.000 10.255 -5.101 1.00 98.50 308 ILE A O 1
ATOM 2389 N N . GLY A 1 309 ? 6.076 11.387 -5.005 1.00 98.19 309 GLY A N 1
ATOM 2390 C CA . GLY A 1 309 ? 6.222 12.058 -6.297 1.00 98.19 309 GLY A CA 1
ATOM 2391 C C . GLY A 1 309 ? 6.322 11.082 -7.476 1.00 98.19 309 GLY A C 1
ATOM 2392 O O . GLY A 1 309 ? 5.896 9.929 -7.394 1.00 98.19 309 GLY A O 1
ATOM 2393 N N . PHE A 1 310 ? 6.890 11.562 -8.575 1.00 98.50 310 PHE A N 1
ATOM 2394 C CA . PHE A 1 310 ? 7.180 10.800 -9.786 1.00 98.50 310 PHE A CA 1
ATOM 2395 C C . PHE A 1 310 ? 8.631 11.020 -10.203 1.00 98.50 310 PHE A C 1
ATOM 2397 O O . PHE A 1 310 ? 9.178 12.111 -10.026 1.00 98.50 310 PHE A O 1
ATOM 2404 N N . LEU A 1 311 ? 9.251 9.982 -10.762 1.00 97.44 311 LEU A N 1
ATOM 2405 C CA . LEU A 1 311 ? 10.536 10.117 -11.442 1.00 97.44 311 LEU A CA 1
ATOM 2406 C C . LEU A 1 311 ? 10.349 10.529 -12.913 1.00 97.44 311 LEU A C 1
ATOM 2408 O O . LEU A 1 311 ? 11.238 11.168 -13.485 1.00 97.44 311 LEU A O 1
ATOM 2412 N N . ASP A 1 312 ? 9.198 10.184 -13.503 1.00 96.94 312 ASP A N 1
ATOM 2413 C CA . ASP A 1 312 ? 8.756 10.688 -14.805 1.00 96.94 312 ASP A CA 1
ATOM 2414 C C . ASP A 1 312 ? 8.443 12.190 -14.705 1.00 96.94 312 ASP A C 1
ATOM 2416 O O . ASP A 1 312 ? 7.526 12.612 -13.990 1.00 96.94 312 ASP A O 1
ATOM 2420 N N . GLU A 1 313 ? 9.224 13.001 -15.421 1.00 95.00 313 GLU A N 1
ATOM 2421 C CA . GLU A 1 313 ? 9.146 14.463 -15.365 1.00 95.00 313 GLU A CA 1
ATOM 2422 C C . GLU A 1 313 ? 7.795 14.984 -15.842 1.00 95.00 313 GLU A C 1
ATOM 2424 O O . GLU A 1 313 ? 7.209 15.838 -15.180 1.00 95.00 313 GLU A O 1
ATOM 2429 N N . ALA A 1 314 ? 7.224 14.411 -16.903 1.00 94.94 314 ALA A N 1
ATOM 2430 C CA . ALA A 1 314 ? 5.924 14.836 -17.408 1.00 94.94 314 ALA A CA 1
ATOM 2431 C C . ALA A 1 314 ? 4.806 14.587 -16.377 1.00 94.94 314 ALA A C 1
ATOM 2433 O O . ALA A 1 314 ? 3.901 15.414 -16.209 1.00 94.94 314 ALA A O 1
ATOM 2434 N N . LYS A 1 315 ? 4.858 13.466 -15.642 1.00 96.38 315 LYS A N 1
ATOM 2435 C CA . LYS A 1 315 ? 3.921 13.202 -14.533 1.00 96.38 315 LYS A CA 1
ATOM 2436 C C . LYS A 1 315 ? 4.158 14.151 -13.356 1.00 96.38 315 LYS A C 1
ATOM 2438 O O . LYS A 1 315 ? 3.184 14.678 -12.807 1.00 96.38 315 LYS A O 1
ATOM 2443 N N . GLN A 1 316 ? 5.416 14.380 -12.981 1.00 97.00 316 GLN A N 1
ATOM 2444 C CA . GLN A 1 316 ? 5.783 15.249 -11.861 1.00 97.00 316 GLN A CA 1
ATOM 2445 C C . GLN A 1 316 ? 5.408 16.715 -12.117 1.00 97.00 316 GLN A C 1
ATOM 2447 O O . GLN A 1 316 ? 4.827 17.365 -11.245 1.00 97.00 316 GLN A O 1
ATOM 2452 N N . GLU A 1 317 ? 5.686 17.235 -13.311 1.00 96.25 317 GLU A N 1
ATOM 2453 C CA . GLU A 1 317 ? 5.305 18.581 -13.742 1.00 96.25 317 GLU A CA 1
ATOM 2454 C C . GLU A 1 317 ? 3.791 18.750 -13.713 1.00 96.25 317 GLU A C 1
ATOM 2456 O O . GLU A 1 317 ? 3.288 19.686 -13.093 1.00 96.25 317 GLU A O 1
ATOM 2461 N N . LYS A 1 318 ? 3.048 17.793 -14.281 1.00 96.50 318 LYS A N 1
ATOM 2462 C CA . LYS A 1 318 ? 1.582 17.824 -14.270 1.00 96.50 318 LYS A CA 1
ATOM 2463 C C . LYS A 1 318 ? 1.008 17.818 -12.853 1.00 96.50 318 LYS A C 1
ATOM 2465 O O . LYS A 1 318 ? 0.047 18.539 -12.577 1.00 96.50 318 LYS A O 1
ATOM 2470 N N . LEU A 1 319 ? 1.562 17.008 -11.945 1.00 96.56 319 LEU A N 1
ATOM 2471 C CA . LEU A 1 319 ? 1.159 17.020 -10.535 1.00 96.56 319 LEU A CA 1
ATOM 2472 C C . LEU A 1 319 ? 1.439 18.387 -9.900 1.00 96.56 319 LEU A C 1
ATOM 2474 O O . LEU A 1 319 ? 0.572 18.939 -9.224 1.00 96.56 319 LEU A O 1
ATOM 2478 N N . THR A 1 320 ? 2.623 18.939 -10.152 1.00 96.12 320 THR A N 1
ATOM 2479 C CA . THR A 1 320 ? 3.076 20.218 -9.593 1.00 96.12 320 THR A CA 1
ATOM 2480 C C . THR A 1 320 ? 2.219 21.383 -10.092 1.00 96.12 320 THR A C 1
ATOM 2482 O O . THR A 1 320 ? 1.774 22.201 -9.289 1.00 96.12 320 THR A O 1
ATOM 2485 N N . GLU A 1 321 ? 1.909 21.433 -11.389 1.00 95.25 321 GLU A N 1
ATOM 2486 C CA . GLU A 1 321 ? 1.024 22.432 -11.998 1.00 95.25 321 GLU A CA 1
ATOM 2487 C C . GLU A 1 321 ? -0.376 22.385 -11.372 1.00 95.25 321 GLU A C 1
ATOM 2489 O O . GLU A 1 321 ? -0.917 23.404 -10.934 1.00 95.25 321 GLU A O 1
ATOM 2494 N N . LEU A 1 322 ? -0.958 21.186 -11.272 1.00 93.94 322 LEU A N 1
ATOM 2495 C CA . LEU A 1 322 ? -2.289 21.005 -10.701 1.00 93.94 322 LEU A CA 1
ATOM 2496 C C . LEU A 1 322 ? -2.332 21.343 -9.207 1.00 93.94 322 LEU A C 1
ATOM 2498 O O . LEU A 1 322 ? -3.328 21.901 -8.749 1.00 93.94 322 LEU A O 1
ATOM 2502 N N . LEU A 1 323 ? -1.269 21.055 -8.453 1.00 92.44 323 LEU A N 1
ATOM 2503 C CA . LEU A 1 323 ? -1.152 21.467 -7.054 1.00 92.44 323 LEU A CA 1
ATOM 2504 C C . LEU A 1 323 ? -0.990 22.989 -6.914 1.00 92.44 323 LEU A C 1
ATOM 2506 O O . LEU A 1 323 ? -1.653 23.597 -6.075 1.00 92.44 323 LEU A O 1
ATOM 2510 N N . GLY A 1 324 ? -0.186 23.621 -7.771 1.00 90.88 324 GLY A N 1
ATOM 2511 C CA . GLY A 1 324 ? 0.022 25.073 -7.782 1.00 90.88 324 GLY A CA 1
ATOM 2512 C C . GLY A 1 324 ? -1.212 25.878 -8.205 1.00 90.88 324 GLY A C 1
ATOM 2513 O O . GLY A 1 324 ? -1.377 27.027 -7.801 1.00 90.88 324 GLY A O 1
ATOM 2514 N N . ALA A 1 325 ? -2.119 25.272 -8.975 1.00 89.81 325 ALA A N 1
ATOM 2515 C CA . ALA A 1 325 ? -3.358 25.906 -9.424 1.00 89.81 325 ALA A CA 1
ATOM 2516 C C . ALA A 1 325 ? -4.465 25.977 -8.347 1.00 89.81 325 ALA A C 1
ATOM 2518 O O . ALA A 1 325 ? -5.506 26.608 -8.575 1.00 89.81 325 ALA A O 1
ATOM 2519 N N . TYR A 1 326 ? -4.278 25.359 -7.174 1.00 85.69 326 TYR A N 1
ATOM 2520 C CA . TYR A 1 326 ? -5.256 25.418 -6.085 1.00 85.69 326 TYR A CA 1
ATOM 2521 C C . TYR A 1 326 ? -5.341 26.824 -5.470 1.00 85.69 326 TYR A C 1
ATOM 2523 O O . TYR A 1 326 ? -4.409 27.324 -4.848 1.00 85.69 326 TYR A O 1
ATOM 2531 N N . LYS A 1 327 ? -6.521 27.453 -5.560 1.00 82.50 327 LYS A N 1
ATOM 2532 C CA . LYS A 1 327 ? -6.791 28.768 -4.934 1.00 82.50 327 LYS A CA 1
ATOM 2533 C C . LYS A 1 327 ? -7.043 28.694 -3.425 1.00 82.50 327 LYS A C 1
ATOM 2535 O O . LYS A 1 327 ? -7.055 29.715 -2.742 1.00 82.50 327 LYS A O 1
ATOM 2540 N N . ARG A 1 328 ? -7.352 27.503 -2.918 1.00 83.31 328 ARG A N 1
ATOM 2541 C CA . ARG A 1 328 ? -7.628 27.205 -1.508 1.00 83.31 328 ARG A CA 1
ATOM 2542 C C . ARG A 1 328 ? -6.898 25.923 -1.153 1.00 83.31 328 ARG A C 1
ATOM 2544 O O . ARG A 1 328 ? -6.709 25.084 -2.029 1.00 83.31 328 ARG A O 1
ATOM 2551 N N . GLN A 1 329 ? -6.557 25.758 0.121 1.00 82.69 329 GLN A N 1
ATOM 2552 C CA . GLN A 1 329 ? -6.016 24.487 0.593 1.00 82.69 329 GLN A CA 1
ATOM 2553 C C . GLN A 1 329 ? -6.976 23.340 0.231 1.00 82.69 329 GLN A C 1
ATOM 2555 O O . GLN A 1 329 ? -8.194 23.507 0.395 1.00 82.69 329 GLN A O 1
ATOM 2560 N N . PRO A 1 330 ? -6.456 22.205 -0.270 1.00 85.31 330 PRO A N 1
ATOM 2561 C CA . PRO A 1 330 ? -7.260 21.015 -0.499 1.00 85.31 330 PRO A CA 1
ATOM 2562 C C . PRO A 1 330 ? -8.016 20.599 0.765 1.00 85.31 330 PRO A C 1
ATOM 2564 O O . PRO A 1 330 ? -7.615 20.910 1.889 1.00 85.31 330 PRO A O 1
ATOM 2567 N N . ASN A 1 331 ? -9.121 19.875 0.585 1.00 88.12 331 ASN A N 1
ATOM 2568 C CA . ASN A 1 331 ? -9.868 19.340 1.718 1.00 88.12 331 ASN A CA 1
ATOM 2569 C C . ASN A 1 331 ? -8.947 18.482 2.590 1.00 88.12 331 ASN A C 1
ATOM 2571 O O . ASN A 1 331 ? -8.171 17.682 2.079 1.00 88.12 331 ASN A O 1
ATOM 2575 N N . ARG A 1 332 ? -9.045 18.641 3.908 1.00 92.44 332 ARG A N 1
ATOM 2576 C CA . ARG A 1 332 ? -8.255 17.848 4.847 1.00 92.44 332 ARG A CA 1
ATOM 2577 C C . ARG A 1 332 ? -8.781 16.416 4.928 1.00 92.44 332 ARG A C 1
ATOM 2579 O O . ARG A 1 332 ? -9.979 16.232 5.167 1.00 92.44 332 ARG A O 1
ATOM 2586 N N . GLU A 1 333 ? -7.890 15.436 4.821 1.00 95.75 333 GLU A N 1
ATOM 2587 C CA . GLU A 1 333 ? -8.206 14.033 5.066 1.00 95.75 333 GLU A CA 1
ATOM 2588 C C . GLU A 1 333 ? -8.657 13.812 6.516 1.00 95.75 333 GLU A C 1
ATOM 2590 O O . GLU A 1 333 ? -8.072 14.325 7.477 1.00 95.75 333 GLU A O 1
ATOM 2595 N N . ARG A 1 334 ? -9.743 13.056 6.669 1.00 95.56 334 ARG A N 1
ATOM 2596 C CA . ARG A 1 334 ? -10.364 12.738 7.956 1.00 95.56 334 ARG A CA 1
ATOM 2597 C C . ARG A 1 334 ? -9.929 11.388 8.502 1.00 95.56 334 ARG A C 1
ATOM 2599 O O . ARG A 1 334 ? -10.260 11.129 9.652 1.00 95.56 334 ARG A O 1
ATOM 2606 N N . PHE A 1 335 ? -9.212 10.580 7.715 1.00 97.50 335 PHE A N 1
ATOM 2607 C CA . PHE A 1 335 ? -8.728 9.257 8.113 1.00 97.50 335 PHE A CA 1
ATOM 2608 C C . PHE A 1 335 ? -9.876 8.401 8.653 1.00 97.50 335 PHE A C 1
ATOM 2610 O O . PHE A 1 335 ? -9.850 7.892 9.768 1.00 97.50 335 PHE A O 1
ATOM 2617 N N . THR A 1 336 ? -10.933 8.295 7.849 1.00 97.69 336 THR A N 1
ATOM 2618 C CA . THR A 1 336 ? -12.105 7.471 8.148 1.00 97.69 336 THR A CA 1
ATOM 2619 C C . THR A 1 336 ? -12.385 6.525 7.013 1.00 97.69 336 THR A C 1
ATOM 2621 O O . THR A 1 336 ? -12.226 6.913 5.858 1.00 97.69 336 THR A O 1
ATOM 2624 N N . ALA A 1 337 ? -12.916 5.362 7.354 1.00 98.25 337 ALA A N 1
ATOM 2625 C CA . ALA A 1 337 ? -13.444 4.410 6.405 1.00 98.25 337 ALA A CA 1
ATOM 2626 C C . ALA A 1 337 ? -14.916 4.108 6.725 1.00 98.25 337 ALA A C 1
ATOM 2628 O O . ALA A 1 337 ? -15.293 4.009 7.891 1.00 98.25 337 ALA A O 1
ATOM 2629 N N . THR A 1 338 ? -15.759 4.008 5.706 1.00 98.69 338 THR A N 1
ATOM 2630 C CA . THR A 1 338 ? -17.206 3.814 5.820 1.00 98.69 338 THR A CA 1
ATOM 2631 C C . THR A 1 338 ? -17.534 2.340 5.644 1.00 98.69 338 THR A C 1
ATOM 2633 O O . THR A 1 338 ? -17.305 1.790 4.572 1.00 98.69 338 THR A O 1
ATOM 2636 N N . VAL A 1 339 ? -18.067 1.681 6.669 1.00 98.69 339 VAL A N 1
ATOM 2637 C CA . VAL A 1 339 ? -18.446 0.264 6.629 1.00 98.69 339 VAL A CA 1
ATOM 2638 C C . VAL A 1 339 ? -19.489 0.044 5.533 1.00 98.69 339 VAL A C 1
ATOM 2640 O O . VAL A 1 339 ? -20.509 0.732 5.496 1.00 98.69 339 VAL A O 1
ATOM 2643 N N . VAL A 1 340 ? -19.239 -0.912 4.638 1.00 98.06 340 VAL A N 1
ATOM 2644 C CA . VAL A 1 340 ? -20.200 -1.332 3.604 1.00 98.06 340 VAL A CA 1
ATOM 2645 C C . VAL A 1 340 ? -20.817 -2.686 3.933 1.00 98.06 340 VAL A C 1
ATOM 2647 O O . VAL A 1 340 ? -22.012 -2.880 3.717 1.00 98.06 340 VAL A O 1
ATOM 2650 N N . SER A 1 341 ? -20.033 -3.599 4.504 1.00 97.50 341 SER A N 1
ATOM 2651 C CA . SER A 1 341 ? -20.499 -4.921 4.909 1.00 97.50 341 SER A CA 1
ATOM 2652 C C . SER A 1 341 ? -19.744 -5.426 6.135 1.00 97.50 341 SER A C 1
ATOM 2654 O O . SER A 1 341 ? -18.598 -5.048 6.407 1.00 97.50 341 SER A O 1
ATOM 2656 N N . LEU A 1 342 ? -20.437 -6.285 6.876 1.00 97.31 342 LEU A N 1
ATOM 2657 C CA . LEU A 1 342 ? -19.925 -7.048 7.999 1.00 97.31 342 LEU A CA 1
ATOM 2658 C C . LEU A 1 342 ? -20.419 -8.483 7.827 1.00 97.31 342 LEU A C 1
ATOM 2660 O O . LEU A 1 342 ? -21.613 -8.753 7.962 1.00 97.31 342 LEU A O 1
ATOM 2664 N N . GLU A 1 343 ? -19.514 -9.389 7.480 1.00 97.88 343 GLU A N 1
ATOM 2665 C CA . GLU A 1 343 ? -19.858 -10.765 7.107 1.00 97.88 343 GLU A CA 1
ATOM 2666 C C . GLU A 1 343 ? -19.167 -11.768 8.030 1.00 97.88 343 GLU A C 1
ATOM 2668 O O . GLU A 1 343 ? -18.080 -11.501 8.536 1.00 97.88 343 GLU A O 1
ATOM 2673 N N . ALA A 1 344 ? -19.778 -12.931 8.265 1.00 97.81 344 ALA A N 1
ATOM 2674 C CA . ALA A 1 344 ? -19.089 -14.025 8.945 1.00 97.81 344 ALA A CA 1
ATOM 2675 C C . ALA A 1 344 ? -17.985 -14.585 8.036 1.00 97.81 344 ALA A C 1
ATOM 2677 O O . ALA A 1 344 ? -18.234 -14.850 6.863 1.00 97.81 344 ALA A O 1
ATOM 2678 N N . ASP A 1 345 ? -16.792 -14.806 8.582 1.00 97.75 345 ASP A N 1
ATOM 2679 C CA . ASP A 1 345 ? -15.597 -15.154 7.801 1.00 97.75 345 ASP A CA 1
ATOM 2680 C C . ASP A 1 345 ? -14.858 -16.375 8.367 1.00 97.75 345 ASP A C 1
ATOM 2682 O O . ASP A 1 345 ? -13.633 -16.452 8.431 1.00 97.75 345 ASP A O 1
ATOM 2686 N N . GLY A 1 346 ? -15.644 -17.353 8.816 1.00 97.50 346 GLY A N 1
ATOM 2687 C CA . GLY A 1 346 ? -15.145 -18.615 9.347 1.00 97.50 346 GLY A CA 1
ATOM 2688 C C . GLY A 1 346 ? -14.726 -18.552 10.815 1.00 97.50 346 GLY A C 1
ATOM 2689 O O . GLY A 1 346 ? -15.179 -17.716 11.598 1.00 97.50 346 GLY A O 1
ATOM 2690 N N . VAL A 1 347 ? -13.904 -19.525 11.204 1.00 98.25 347 VAL A N 1
ATOM 2691 C CA . VAL A 1 347 ? -13.410 -19.716 12.569 1.00 98.25 347 VAL A CA 1
ATOM 2692 C C . VAL A 1 347 ? -11.905 -19.926 12.484 1.00 98.25 347 VAL A C 1
ATOM 2694 O O . VAL A 1 347 ? -11.450 -20.867 11.838 1.00 98.25 347 VAL A O 1
ATOM 2697 N N . GLU A 1 348 ? -11.136 -19.066 13.144 1.00 97.88 348 GLU A N 1
ATOM 2698 C CA . GLU A 1 348 ? -9.674 -19.074 13.079 1.00 97.88 348 GLU A CA 1
ATOM 2699 C C . GLU A 1 348 ? -9.054 -18.862 14.460 1.00 97.88 348 GLU A C 1
ATOM 2701 O O . GLU A 1 348 ? -9.712 -18.416 15.406 1.00 97.88 348 GLU A O 1
ATOM 2706 N N . THR A 1 349 ? -7.766 -19.181 14.582 1.00 98.25 349 THR A N 1
ATOM 2707 C CA . THR A 1 349 ? -6.971 -18.743 15.729 1.00 98.25 349 THR A CA 1
ATOM 2708 C C . THR A 1 349 ? -6.825 -17.230 15.673 1.00 98.25 349 THR A C 1
ATOM 2710 O O . THR A 1 349 ? -6.355 -16.679 14.677 1.00 98.25 349 THR A O 1
ATOM 2713 N N . VAL A 1 350 ? -7.206 -16.563 16.756 1.00 98.19 350 VAL A N 1
ATOM 2714 C CA . VAL A 1 350 ? -7.152 -15.108 16.861 1.00 98.19 350 VAL A CA 1
ATOM 2715 C C . VAL A 1 350 ? -6.189 -14.675 17.949 1.00 98.19 350 VAL A C 1
ATOM 2717 O O . VAL A 1 350 ? -5.953 -15.386 18.928 1.00 98.19 350 VAL A O 1
ATOM 2720 N N . TYR A 1 351 ? -5.656 -13.478 17.780 1.00 98.19 351 TYR A N 1
ATOM 2721 C CA . TYR A 1 351 ? -4.581 -12.938 18.590 1.00 98.19 351 TYR A CA 1
ATOM 2722 C C . TYR A 1 351 ? -4.933 -11.543 19.068 1.00 98.19 351 TYR A C 1
ATOM 2724 O O . TYR A 1 351 ? -5.784 -10.861 18.492 1.00 98.19 351 TYR A O 1
ATOM 2732 N N . ASP A 1 352 ? -4.281 -11.131 20.138 1.00 97.31 352 ASP A N 1
ATOM 2733 C CA . ASP A 1 352 ? -4.423 -9.793 20.680 1.00 97.31 352 ASP A CA 1
ATOM 2734 C C . ASP A 1 352 ? -3.122 -9.355 21.345 1.00 97.31 352 ASP A C 1
ATOM 2736 O O . ASP A 1 352 ? -2.266 -10.199 21.605 1.00 97.31 352 ASP A O 1
ATOM 2740 N N . CYS A 1 353 ? -2.952 -8.060 21.587 1.00 96.81 353 CYS A N 1
ATOM 2741 C CA . CYS A 1 353 ? -1.797 -7.532 22.296 1.00 96.81 353 CYS A CA 1
ATOM 2742 C C . CYS A 1 353 ? -2.230 -6.436 23.267 1.00 96.81 353 CYS A C 1
ATOM 2744 O O . CYS A 1 353 ? -3.274 -5.801 23.122 1.00 96.81 353 CYS A O 1
ATOM 2746 N N . THR A 1 354 ? -1.398 -6.190 24.276 1.00 96.81 354 THR A N 1
ATOM 2747 C CA . THR A 1 354 ? -1.608 -5.069 25.189 1.00 96.81 354 THR A CA 1
ATOM 2748 C C . THR A 1 354 ? -0.597 -3.973 24.899 1.00 96.81 354 THR A C 1
ATOM 2750 O O . THR A 1 354 ? 0.598 -4.160 25.117 1.00 96.81 354 THR A O 1
ATOM 2753 N N . VAL A 1 355 ? -1.082 -2.807 24.473 1.00 97.25 355 VAL A N 1
ATOM 2754 C CA . VAL A 1 355 ? -0.323 -1.548 24.459 1.00 97.25 355 VAL A CA 1
ATOM 2755 C C . VAL A 1 355 ? -0.680 -0.721 25.704 1.00 97.25 355 VAL A C 1
ATOM 2757 O O . VAL A 1 355 ? -1.789 -0.170 25.761 1.00 97.25 355 VAL A O 1
ATOM 2760 N N . PRO A 1 356 ? 0.196 -0.636 26.725 1.00 95.44 356 PRO A N 1
ATOM 2761 C CA . PRO A 1 356 ? -0.067 0.130 27.941 1.00 95.44 356 PRO A CA 1
ATOM 2762 C C . PRO A 1 356 ? -0.164 1.630 27.659 1.00 95.44 356 PRO A C 1
ATOM 2764 O O . PRO A 1 356 ? 0.704 2.197 27.002 1.00 95.44 356 PRO A O 1
ATOM 2767 N N . GLY A 1 357 ? -1.196 2.285 28.195 1.00 93.50 357 GLY A N 1
ATOM 2768 C CA . GLY A 1 357 ? -1.457 3.710 27.977 1.00 93.50 357 GLY A CA 1
ATOM 2769 C C . GLY A 1 357 ? -2.601 3.935 26.985 1.00 93.50 357 GLY A C 1
ATOM 2770 O O . GLY A 1 357 ? -3.748 4.026 27.422 1.00 93.50 357 GLY A O 1
ATOM 2771 N N . PRO A 1 358 ? -2.341 4.015 25.666 1.00 94.31 358 PRO A N 1
ATOM 2772 C CA . PRO A 1 358 ? -3.360 4.366 24.676 1.00 94.31 358 PRO A CA 1
ATOM 2773 C C . PRO A 1 358 ? -4.392 3.255 24.419 1.00 94.31 358 PRO A C 1
ATOM 2775 O O . PRO A 1 358 ? -5.424 3.539 23.799 1.00 94.31 358 PRO A O 1
ATOM 2778 N N . ALA A 1 359 ? -4.119 2.031 24.893 1.00 95.88 359 ALA A N 1
ATOM 2779 C CA . ALA A 1 359 ? -4.992 0.859 24.833 1.00 95.88 359 ALA A CA 1
ATOM 2780 C C . ALA A 1 359 ? -5.524 0.529 23.427 1.00 95.88 359 ALA A C 1
ATOM 2782 O O . ALA A 1 359 ? -6.677 0.138 23.254 1.00 95.88 359 ALA A O 1
ATOM 2783 N N . ARG A 1 360 ? -4.691 0.743 22.408 1.00 96.81 360 ARG A N 1
ATOM 2784 C CA . ARG A 1 360 ? -5.028 0.532 21.001 1.00 96.81 360 ARG A CA 1
ATOM 2785 C C . ARG A 1 360 ? -3.781 0.189 20.199 1.00 96.81 360 ARG A C 1
ATOM 2787 O O . ARG A 1 360 ? -2.685 0.495 20.655 1.00 96.81 360 ARG A O 1
ATOM 2794 N N . PHE A 1 361 ? -3.952 -0.350 19.003 1.00 96.94 361 PHE A N 1
ATOM 2795 C CA . PHE A 1 361 ? -2.877 -0.630 18.053 1.00 96.94 361 PHE A CA 1
ATOM 2796 C C . PHE A 1 361 ? -3.383 -0.510 16.607 1.00 96.94 361 PHE A C 1
ATOM 2798 O O . PHE A 1 361 ? -4.592 -0.449 16.364 1.00 96.94 361 PHE A O 1
ATOM 2805 N N . ASP A 1 362 ? -2.444 -0.463 15.662 1.00 97.06 362 ASP A N 1
ATOM 2806 C CA . ASP A 1 362 ? -2.733 -0.454 14.227 1.00 97.06 362 ASP A CA 1
ATOM 2807 C C . ASP A 1 362 ? -3.104 -1.853 13.728 1.00 97.06 362 ASP A C 1
ATOM 2809 O O . ASP A 1 362 ? -2.348 -2.801 13.926 1.00 97.06 362 ASP A O 1
ATOM 2813 N N . ALA A 1 363 ? -4.249 -1.979 13.057 1.00 97.62 363 ALA A N 1
ATOM 2814 C CA . ALA A 1 363 ? -4.715 -3.233 12.475 1.00 9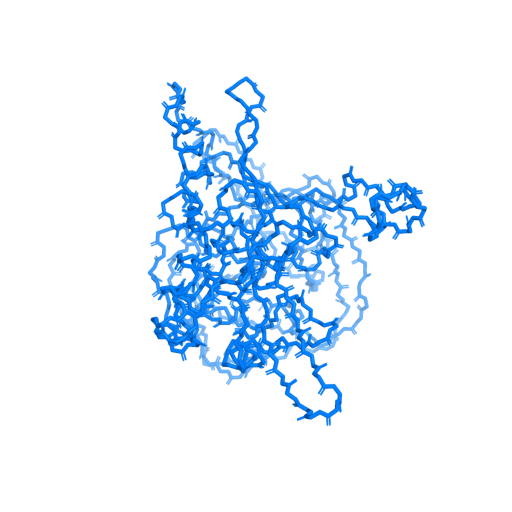7.62 363 ALA A CA 1
ATOM 2815 C C . ALA A 1 363 ? -5.126 -3.019 11.011 1.00 97.62 363 ALA A C 1
ATOM 2817 O O . ALA A 1 363 ? -6.225 -2.549 10.721 1.00 97.62 363 ALA A O 1
ATOM 2818 N N . ASN A 1 364 ? -4.233 -3.337 10.069 1.00 98.12 364 ASN A N 1
ATOM 2819 C CA . ASN A 1 364 ? -4.372 -3.022 8.639 1.00 98.12 364 ASN A CA 1
ATOM 2820 C C . ASN A 1 364 ? -4.620 -1.525 8.355 1.00 98.12 364 ASN A C 1
ATOM 2822 O O . ASN A 1 364 ? -5.238 -1.186 7.344 1.00 98.12 364 ASN A O 1
ATOM 2826 N N . GLY A 1 365 ? -4.158 -0.623 9.228 1.00 97.44 365 GLY A N 1
ATOM 2827 C CA . GLY A 1 365 ? -4.455 0.807 9.141 1.00 97.44 365 GLY A CA 1
ATOM 2828 C C . GLY A 1 365 ? -5.637 1.277 9.990 1.00 97.44 365 GLY A C 1
ATOM 2829 O O . GLY A 1 365 ? -5.793 2.481 10.189 1.00 97.44 365 GLY A O 1
ATOM 2830 N N . LEU A 1 366 ? -6.494 0.371 10.470 1.00 98.31 366 LEU A N 1
ATOM 2831 C CA . LEU A 1 366 ? -7.647 0.700 11.312 1.00 98.31 366 LEU A CA 1
ATOM 2832 C C . LEU A 1 366 ? -7.244 0.796 12.784 1.00 98.31 366 LEU A C 1
ATOM 2834 O O . LEU A 1 366 ? -6.369 0.072 13.254 1.00 98.31 366 LEU A O 1
ATOM 2838 N N . VAL A 1 367 ? -7.932 1.671 13.518 1.00 97.88 367 VAL A N 1
ATOM 2839 C CA . VAL A 1 367 ? -7.734 1.849 14.960 1.00 97.88 367 VAL A CA 1
ATOM 2840 C C . VAL A 1 367 ? -8.470 0.744 15.726 1.00 97.88 367 VAL A C 1
ATOM 2842 O O . VAL A 1 367 ? -9.697 0.796 15.872 1.00 97.88 367 VAL A O 1
ATOM 2845 N N . ALA A 1 368 ? -7.719 -0.228 16.245 1.00 97.19 368 ALA A N 1
ATOM 2846 C CA . ALA A 1 368 ? -8.228 -1.352 17.031 1.00 97.19 368 ALA A CA 1
ATOM 2847 C C . ALA A 1 368 ? -7.900 -1.188 18.523 1.00 97.19 368 ALA A C 1
ATOM 2849 O O . ALA A 1 368 ? -6.814 -0.733 18.871 1.00 97.19 368 ALA A O 1
ATOM 2850 N N . HIS A 1 369 ? -8.831 -1.525 19.417 1.00 96.62 369 HIS A N 1
ATOM 2851 C CA . HIS A 1 369 ? -8.597 -1.507 20.869 1.00 96.62 369 HIS A CA 1
ATOM 2852 C C . HIS A 1 369 ? -7.857 -2.777 21.316 1.00 96.62 369 HIS A C 1
ATOM 2854 O O . HIS A 1 369 ? -8.052 -3.835 20.720 1.00 96.62 369 HIS A O 1
ATOM 2860 N N . ASN A 1 370 ? -7.102 -2.713 22.415 1.00 91.00 370 ASN A N 1
ATOM 2861 C CA . ASN A 1 370 ? -6.649 -3.931 23.106 1.00 91.00 370 ASN A CA 1
ATOM 2862 C C . ASN A 1 370 ? -7.877 -4.765 23.544 1.00 91.00 370 ASN A C 1
ATOM 2864 O O . ASN A 1 370 ? -8.941 -4.209 23.809 1.00 91.00 370 ASN A O 1
ATOM 2868 N N . CYS A 1 371 ? -7.785 -6.078 23.657 1.00 70.94 371 CYS A N 1
ATOM 2869 C CA . CYS A 1 371 ? -8.894 -6.922 24.106 1.00 70.94 371 CYS A CA 1
ATOM 2870 C C . CYS A 1 371 ? -8.750 -7.370 25.559 1.00 70.94 371 CYS A C 1
ATOM 2872 O O . CYS A 1 371 ? -7.609 -7.578 26.027 1.00 70.94 371 CYS A O 1
#

Nearest PDB structures (foldseek):
  7qsu-assembly1_A  TM=6.533E-01  e=2.225E-17  Thermococcus litoralis
  7qss-assembly1_A  TM=6.380E-01  e=1.297E-15  Thermococcus litoralis
  6x1j-assembly1_A  TM=5.811E-01  e=6.337E-05  Wickerhamomyces canadensis
  1r7m-assembly1_A  TM=5.955E-01  e=1.612E-04  Saccharomyces cerevisiae
  3oor-assembly1_A  TM=5.315E-01  e=9.834E-05  Saccharomyces cerevisiae

Secondary structure (DSSP, 8-state):
-EETT-EEEETTEEEEGGGSBT---EEEETTEEEEPPTTBEEEEEEEEEEEEEETTS-EE-B-TT-EEEEEEEE-SS-EEEEEEEGGG--TT-EEEBP--TTPPPPP-S--HHHHHHHHHHHHT-EEEE-TTT--EEEEEEE-STTHHHHHHHHHHHHHHTTS--TT---EE-TTT--EEEEEHHHHHHHHHTT-BTTB-S--HHHHTS-HHHHHHHHHHHHHHHEEEEEETTTEEEEEEEES-HHHHHHHHHHHHHTT---EEEEEEE-SEEEEEE-TTS-EEEEEEPPEEEEEE-TTHHHHHHHHT--SSHHHHHHHHHHHHT-SSPPPPP--EEEEEEEEEEEEEEEEEE--TTT-EEEETTEEEE--

Radius of gyration: 21.62 Å; Cα contacts (8 Å, |Δi|>4): 882; chains: 1; bounding box: 52×52×63 Å

pLDDT: mean 94.69, std 5.15, range [70.94, 98.81]

Mean predicted aligned error: 4.46 Å

Foldseek 3Di:
DFDQQWWFQFLQAIDGNVVFAQAWTWGDALQDIFIFPRRGKYWPFKAWWKWWAFQQGFITTHHQQWWFWWFPDDDLVDTDTDIDGNVPDDFQIKTFFRQNAPHDWHAFDDALLLLLLLLQCLQAKAWDADPVVRQTKIKGKADDDCQQVVQVVNQVSCVVVVQHDPPWDWDQDVLRRITMTITSSNRVSCVVLPDDHVRSAHDSSQSSGTLRSLQNNLQNNCQRAWAWDDAPVGFTKIKGKDLDSVRVLSNQLSLVNLRFHKGKAWQPPAWDWDQAQDSPGGTDTDTDHGMMMIITGFLSLVSCLVRHAYPRPVRNVSSVVRVVPDPDHTRDDPRITGGRDMGTDDIGGDIFTAGPDVQWTHTSRTTTGGD

Solvent-accessible surface area (backbone atoms only — not comparable to full-atom values): 18992 Å² total; per-residue (Å²): 56,32,40,47,80,40,34,28,47,29,62,63,24,39,42,36,42,65,81,32,56,66,35,55,49,40,35,37,55,59,37,43,80,44,52,38,40,69,54,17,27,41,82,73,49,75,42,62,26,29,35,42,35,24,65,37,53,54,56,46,49,31,25,41,81,23,33,32,36,31,56,76,47,76,58,97,88,50,76,40,68,46,80,38,38,52,65,74,62,49,68,71,42,36,32,37,36,47,49,21,54,88,42,77,84,31,57,51,58,66,43,34,45,48,16,22,54,51,18,24,32,50,52,51,22,45,78,45,73,41,83,92,78,68,48,54,27,22,31,43,52,28,62,71,90,57,12,66,62,53,43,53,53,50,47,54,34,22,42,76,54,64,32,41,51,96,87,61,65,69,44,69,39,87,91,79,65,27,28,32,37,76,22,51,44,41,30,50,53,41,42,77,38,68,36,48,87,98,43,74,61,80,36,71,56,56,62,30,25,6,45,51,12,50,30,20,19,53,16,19,26,38,54,50,48,33,46,75,45,72,38,91,90,78,43,57,32,44,34,40,62,40,67,52,63,68,40,50,48,50,50,44,45,57,35,27,62,68,37,27,64,55,34,43,44,72,54,78,42,65,57,46,78,41,76,40,64,45,100,84,66,43,80,37,82,40,82,40,71,35,30,28,34,37,36,31,38,53,42,27,44,57,55,39,56,75,63,43,44,46,82,47,61,74,58,33,50,53,46,50,52,60,60,69,67,52,92,56,83,58,57,76,79,79,47,64,39,34,29,59,46,77,42,84,62,57,72,44,65,24,28,37,44,48,30,77,84,85,42,43,45,37,40,51,50,30,40,30,45,45,113

InterPro domains:
  IPR003587 Hint domain N-terminal [SM00306] (1-99)
  IPR004042 Intein DOD homing endonuclease, central region [PS50819] (117-260)
  IPR004860 Homing endonuclease, LAGLIDADG domain [PF14528] (213-309)
  IPR006141 Intein N-terminal splicing region [PS50817] (1-70)
  IPR006142 Intein [PR00379] (57-70)
  IPR006142 Intein [PR00379] (114-126)
  IPR006142 Intein [PR00379] (216-228)
  IPR006142 Intein [PR00379] (247-262)
  IPR006142 Intein [PR00379] (347-364)
  IPR006142 Intein [PR00379] (365-371)
  IPR027434 Homing endonuclease [G3DSA:3.10.28.10] (115-276)
  IPR027434 Homing endonuclease [SSF55608] (200-323)
  IPR030934 Intein C-terminal splicing region [PS50818] (349-371)
  IPR030934 Intein C-terminal splicing region [TIGR01443] (350-371)
  IPR036844 Hint domain superfamily [SSF51294] (1-370)

Sequence (371 aa):
CVTADTWVHTGEGPRQVKDLIGQQHSTYINGELFSTTPDGFFCSGIKPVLKIQTQEGYSLRPTANHRVLKVTAQTQKAQYSEWVEAGDLQAGDRILLHNHRGLQAWEGVGTEAEGWLLGNFIGDGCFSVNEANYQRQGLLRFWGETQAEMAEKALALGEVASVTTAAHAAVVHPRNGYSQINSAKLYQLATSFGLKQGLKTITPAIEQASYAFYQGFLRGLFDADGSVQGSQEKGVSVRLAQSDLGLLEAVQRMLLRLGIASTIYQERRPAGERLLPDSQRQPKAYFCKAQHELAIANDNLQIFAELIGFLDEAKQEKLTELLGAYKRQPNRERFTATVVSLEADGVETVYDCTVPGPARFDANGLVAHNC

Organism: Synechococcus sp. (strain ATCC 27144 / PCC 6301 / SAUG 1402/1) (NCBI:txid269084)